Protein AF-A0A383RNM8-F1 (afdb_monomer_lite)

Sequence (599 aa):
MQAAPPMQLEPMELEHCTLDQIVDVLCEGRPINLPDGAGAFVLDNEDARAVLGFYASRKELWVQAKQVVGAEAQQLLEAIANPKAHVATGRSLTSGTVRPHWRIQELRAHRFAGLHRHCGAGGQAPEVFTLHLDRDVTCIWGFNGAGKSALQSAMMWCLTGKAHRSQHMPSLVHNPISVEVISSGSDDEKNFTLPAIVPLPSAEDLSLLADRPACDTWVELDLKDQDGNVATVRRELKRNDRGAVSEVSSGLEALALPQWAIEAGTLMPAIAANMRFDDKTSFAEAIAQLTGLRPLQDLGLRLPRMVRRLEKDETDSATDAKDGARIQFLNGKKSFLEAWRAESETLGPEPELLTPDKATAEQNCRKAIAAVRARLIQLQATGLVDIETILGSSASAETPERSQGLLNQLASAREHLSSAALAGLPSLRVLQQIKEINDADKEWLVAKLNELAQRAEAHVQRQQNKQQAARQQLYTMVAQWHQRQNPHQPIMDCPVCGTDLAEVPADALLDSDIAAALQIGLGAHSDATKSLAEWQQAAASELRESLPESLKFFIDYKNRSSILDLCKSAYVIEALKDNCFATDLRPLQSCAHKLWDAL

Foldseek 3Di:
DDDDDPPLDDAAELLPDDPLRVLLCQLVQHWHDYPPRPGTDGDPDNLVSLLSLLVSVPLVVLALVDDDDPVNLVVSVVCSVPPDRRDRPDDDDPPPDPQWDKDWFKKKKWQWALQDALADPLLHGDDIDMDGDPDPDDDDDDDPSNSPQSVLQLLLCLLQCWGDDDLDATDRQQFWDKDWDDDDPDPDTQIDTDGNGGHDHDPVSCVSVVNDGDAFIKMKTWIATPVGDIFIKMKTWDADPVRDIDIDIDRSVVSVDPSLVSCLVRRVVVVVVNDDPDPPQDPVNVVCVSSVVVSVVSNVSNVVSSVVCVVPVVVVVVVCVVVVVLVVVVVVVVVVQVVCVVVCVLLPDGQDQDGQVRADPVRDNVVSVVVSVVSVVVSVVVVQVVLCVQLNPQQHPPDVVSVVVLVVLVVVLVVLPDPVNLCPFPLNVVVVLVVVDDVVLVVVLVVLVVVLVVVLVVQVVLCPPVVSLVVLLVLLVQLVVCCVVDPPDQCQARSPPRHGQVPDDADPSNNGRSSVSNVVSNVDDPLSNDDSVRSVVVSVVVCQVPRDPSCNVCPPPPDPDDNLRSVCCSPQPRSCVDPSCVHSVVSVSVVSNVVSVVD

Structure (mmCIF, N/CA/C/O backbone):
data_AF-A0A383RNM8-F1
#
_entry.id   AF-A0A383RNM8-F1
#
loop_
_atom_site.group_PDB
_atom_site.id
_atom_site.type_symbol
_atom_site.label_atom_id
_atom_site.label_alt_id
_atom_site.label_comp_id
_atom_site.label_asym_id
_atom_site.label_entity_id
_atom_site.label_seq_id
_atom_site.pdbx_PDB_ins_code
_atom_site.Cartn_x
_atom_site.Cartn_y
_atom_site.Cartn_z
_atom_site.occupancy
_atom_site.B_iso_or_equiv
_atom_site.auth_seq_id
_atom_site.auth_comp_id
_atom_site.auth_asym_id
_atom_site.auth_atom_id
_atom_site.pdbx_PDB_model_num
ATOM 1 N N . MET A 1 1 ? 41.499 -33.718 -12.039 1.00 38.66 1 MET A N 1
ATOM 2 C CA . MET A 1 1 ? 40.852 -33.423 -13.334 1.00 38.66 1 MET A CA 1
ATOM 3 C C . MET A 1 1 ? 41.257 -32.013 -13.715 1.00 38.66 1 MET A C 1
ATOM 5 O O . MET A 1 1 ? 40.869 -31.087 -13.019 1.00 38.66 1 MET A O 1
ATOM 9 N N . GLN A 1 2 ? 42.153 -31.867 -14.694 1.00 30.75 2 GLN A N 1
ATOM 10 C CA . GLN A 1 2 ? 42.557 -30.557 -15.209 1.00 30.75 2 GLN A CA 1
ATOM 11 C C . GLN A 1 2 ? 41.353 -29.925 -15.911 1.00 30.75 2 GLN A C 1
ATOM 13 O O . GLN A 1 2 ? 40.715 -30.581 -16.733 1.00 30.75 2 GLN A O 1
ATOM 18 N N . ALA A 1 3 ? 41.016 -28.692 -15.531 1.00 32.31 3 ALA A N 1
ATOM 19 C CA . ALA A 1 3 ? 40.001 -27.905 -16.213 1.00 32.31 3 ALA A CA 1
ATOM 20 C C . ALA A 1 3 ? 40.411 -27.746 -17.682 1.00 32.31 3 ALA A C 1
ATOM 22 O O . ALA A 1 3 ? 41.567 -27.433 -17.972 1.00 32.31 3 ALA A O 1
ATOM 23 N N . ALA A 1 4 ? 39.476 -28.014 -18.592 1.00 29.67 4 ALA A N 1
ATOM 24 C CA . ALA A 1 4 ? 39.674 -27.770 -20.011 1.00 29.67 4 ALA A CA 1
ATOM 25 C C . ALA A 1 4 ? 40.065 -26.293 -20.227 1.00 29.67 4 ALA A C 1
ATOM 27 O O . ALA A 1 4 ? 39.508 -25.424 -19.547 1.00 29.67 4 ALA A O 1
ATOM 28 N N . PRO A 1 5 ? 41.016 -25.989 -21.129 1.00 32.69 5 PRO A N 1
ATOM 29 C CA . PRO A 1 5 ? 41.330 -24.608 -21.465 1.00 32.69 5 PRO A CA 1
ATOM 30 C C . PRO A 1 5 ? 40.071 -23.926 -22.029 1.00 32.69 5 PRO A C 1
ATOM 32 O O . PRO A 1 5 ? 39.277 -24.593 -22.701 1.00 32.69 5 PRO A O 1
ATOM 35 N N . PRO A 1 6 ? 39.857 -22.624 -21.762 1.00 36.81 6 PRO A N 1
ATOM 36 C CA . PRO A 1 6 ? 38.735 -21.898 -22.341 1.00 36.81 6 PRO A CA 1
ATOM 37 C C . PRO A 1 6 ? 38.828 -22.003 -23.865 1.00 36.81 6 PRO A C 1
ATOM 39 O O . PRO A 1 6 ? 39.885 -21.733 -24.439 1.00 36.81 6 PRO A O 1
ATOM 42 N N . MET A 1 7 ? 37.744 -22.447 -24.511 1.00 38.34 7 MET A N 1
ATOM 43 C CA . MET A 1 7 ? 37.622 -22.428 -25.969 1.00 38.34 7 MET A CA 1
ATOM 44 C C . MET A 1 7 ? 37.960 -21.015 -26.448 1.00 38.34 7 MET A C 1
ATOM 46 O O . MET A 1 7 ? 37.211 -20.078 -26.183 1.00 38.34 7 MET A O 1
ATOM 50 N N . GLN A 1 8 ? 39.099 -20.860 -27.122 1.00 43.47 8 GLN A N 1
ATOM 51 C CA . GLN A 1 8 ? 39.434 -19.636 -27.837 1.00 43.47 8 GLN A CA 1
ATOM 52 C C . GLN A 1 8 ? 38.446 -19.528 -28.999 1.00 43.47 8 GLN A C 1
ATOM 54 O O . GLN A 1 8 ? 38.600 -20.186 -30.024 1.00 43.47 8 GLN A O 1
ATOM 59 N N . LEU A 1 9 ? 37.363 -18.785 -28.783 1.00 58.62 9 LEU A N 1
ATOM 60 C CA . LEU A 1 9 ? 36.402 -18.456 -29.826 1.00 58.62 9 LEU A CA 1
ATOM 61 C C . LEU A 1 9 ? 37.106 -17.504 -30.798 1.00 58.62 9 LEU A C 1
ATOM 63 O O . LEU A 1 9 ? 37.648 -16.486 -30.367 1.00 58.62 9 LEU A O 1
ATOM 67 N N . GLU A 1 10 ? 37.152 -17.870 -32.082 1.00 65.50 10 GLU A N 1
ATOM 68 C CA . GLU A 1 10 ? 37.843 -17.081 -33.104 1.00 65.50 10 GLU A CA 1
ATOM 69 C C . GLU A 1 10 ? 37.311 -15.637 -33.130 1.00 65.50 10 GLU A C 1
ATOM 71 O O . GLU A 1 10 ? 36.089 -15.438 -33.151 1.00 65.50 10 GLU A O 1
ATOM 76 N N . PRO A 1 11 ? 38.203 -14.630 -33.108 1.00 70.12 11 PRO A N 1
ATOM 77 C CA . PRO A 1 11 ? 37.800 -13.236 -33.166 1.00 70.12 11 PRO A CA 1
ATOM 78 C C . PRO A 1 11 ? 37.177 -12.909 -34.524 1.00 70.12 11 PRO A C 1
ATOM 80 O O . PRO A 1 11 ? 37.668 -13.335 -35.570 1.00 70.12 11 PRO A O 1
ATOM 83 N N . MET A 1 12 ? 36.094 -12.132 -34.508 1.00 75.62 12 MET A N 1
ATOM 84 C CA . MET A 1 12 ? 35.446 -11.669 -35.736 1.00 75.62 12 MET A CA 1
ATOM 85 C C . MET A 1 12 ? 36.007 -10.315 -36.166 1.00 75.62 12 MET A C 1
ATOM 87 O O . MET A 1 12 ? 36.153 -9.409 -35.351 1.00 75.62 12 MET A O 1
ATOM 91 N N . GLU A 1 13 ? 36.295 -10.164 -37.456 1.00 76.00 13 GLU A N 1
ATOM 92 C CA . GLU A 1 13 ? 36.758 -8.898 -38.032 1.00 76.00 13 GLU A CA 1
ATOM 93 C C . GLU A 1 13 ? 35.601 -7.901 -38.159 1.00 76.00 13 GLU A C 1
ATOM 95 O O . GLU A 1 13 ? 34.590 -8.201 -38.806 1.00 76.00 13 GLU A O 1
ATOM 100 N N . LEU A 1 14 ? 35.747 -6.702 -37.581 1.00 73.19 14 LEU A N 1
ATOM 101 C CA . LEU A 1 14 ? 34.696 -5.674 -37.559 1.00 73.19 14 LEU A CA 1
ATOM 102 C C . LEU A 1 14 ? 34.149 -5.352 -38.961 1.00 73.19 14 LEU A C 1
ATOM 104 O O . LEU A 1 14 ? 32.939 -5.230 -39.142 1.00 73.19 14 LEU A O 1
ATOM 108 N N . GLU A 1 15 ? 35.028 -5.268 -39.961 1.00 66.56 15 GLU A N 1
ATOM 109 C CA . GLU A 1 15 ? 34.703 -4.975 -41.369 1.00 66.56 15 GLU A CA 1
ATOM 110 C C . GLU A 1 15 ? 33.799 -6.027 -42.041 1.00 66.56 15 GLU A C 1
ATOM 112 O O . GLU A 1 15 ? 33.121 -5.761 -43.042 1.00 66.56 15 GLU A O 1
ATOM 117 N N . HIS A 1 16 ? 33.743 -7.229 -41.470 1.00 67.62 16 HIS A N 1
ATOM 118 C CA . HIS A 1 16 ? 32.938 -8.330 -41.977 1.00 67.62 16 HIS A CA 1
ATOM 119 C C . HIS A 1 16 ? 31.598 -8.490 -41.252 1.00 67.62 16 HIS A C 1
ATOM 121 O O . HIS A 1 16 ? 30.762 -9.270 -41.716 1.00 67.62 16 HIS A O 1
ATOM 127 N N . CYS A 1 17 ? 31.364 -7.731 -40.179 1.00 67.56 17 CYS A N 1
ATOM 128 C CA . CYS A 1 17 ? 30.213 -7.895 -39.301 1.00 67.56 17 CYS A CA 1
ATOM 129 C C . CYS A 1 17 ? 29.098 -6.878 -39.575 1.00 67.56 17 CYS A C 1
ATOM 131 O O . CYS A 1 17 ? 29.323 -5.712 -39.888 1.00 67.56 17 CYS A O 1
ATOM 133 N N . THR A 1 18 ? 27.856 -7.317 -39.401 1.00 71.56 18 THR A N 1
ATOM 134 C CA . THR A 1 18 ? 26.695 -6.432 -39.232 1.00 71.56 18 THR A CA 1
ATOM 135 C C . THR A 1 18 ? 26.603 -5.936 -37.790 1.00 71.56 18 THR A C 1
ATOM 137 O O . THR A 1 18 ? 27.154 -6.555 -36.881 1.00 71.56 18 THR A O 1
ATOM 140 N N . LEU A 1 19 ? 25.841 -4.862 -37.561 1.00 76.56 19 LEU A N 1
ATOM 141 C CA . LEU A 1 19 ? 25.553 -4.365 -36.214 1.00 76.56 19 LEU A CA 1
ATOM 142 C C . LEU A 1 19 ? 24.989 -5.463 -35.289 1.00 76.56 19 LEU A C 1
ATOM 144 O O . LEU A 1 19 ? 25.404 -5.567 -34.140 1.00 76.56 19 LEU A O 1
ATOM 148 N N . ASP A 1 20 ? 24.091 -6.306 -35.796 1.00 80.06 20 ASP A N 1
ATOM 149 C CA . ASP A 1 20 ? 23.472 -7.376 -35.003 1.00 80.06 20 ASP A CA 1
ATOM 150 C C . ASP A 1 20 ? 24.473 -8.475 -34.654 1.00 80.06 20 ASP A C 1
ATOM 152 O O . ASP A 1 20 ? 24.524 -8.917 -33.512 1.00 80.06 20 ASP A O 1
ATOM 156 N N . GLN A 1 21 ? 25.348 -8.834 -35.596 1.00 79.50 21 GLN A N 1
ATOM 157 C CA . GLN A 1 21 ? 26.445 -9.766 -35.330 1.00 79.50 21 GLN A CA 1
ATOM 158 C C . GLN A 1 21 ? 27.433 -9.198 -34.306 1.00 79.50 21 GLN A C 1
ATOM 160 O O . GLN A 1 21 ? 27.869 -9.932 -33.430 1.00 79.50 21 GLN A O 1
ATOM 165 N N . ILE A 1 22 ? 27.753 -7.901 -34.367 1.00 84.12 22 ILE A N 1
ATOM 166 C CA . ILE A 1 22 ? 28.614 -7.241 -33.372 1.00 84.12 22 ILE A CA 1
ATOM 167 C C . ILE A 1 22 ? 27.993 -7.357 -31.978 1.00 84.12 22 ILE A C 1
ATOM 169 O O . ILE A 1 22 ? 28.671 -7.735 -31.029 1.00 84.12 22 ILE A O 1
ATOM 173 N N . VAL A 1 23 ? 26.698 -7.063 -31.849 1.00 88.25 23 VAL A N 1
ATOM 174 C CA . VAL A 1 23 ? 25.984 -7.149 -30.568 1.00 88.25 23 VAL A CA 1
ATOM 175 C C . VAL A 1 23 ? 25.944 -8.584 -30.055 1.00 88.25 23 VAL A C 1
ATOM 177 O O . VAL A 1 23 ? 26.256 -8.806 -28.890 1.00 88.25 23 VAL A O 1
ATOM 180 N N . ASP A 1 24 ? 25.614 -9.552 -30.911 1.00 87.06 24 ASP A N 1
ATOM 181 C CA . ASP A 1 24 ? 25.558 -10.968 -30.540 1.00 87.06 24 ASP A CA 1
ATOM 182 C C . ASP A 1 24 ? 26.923 -11.473 -30.048 1.00 87.06 24 ASP A C 1
ATOM 184 O O . ASP A 1 24 ? 27.016 -12.061 -28.972 1.00 87.06 24 ASP A O 1
ATOM 188 N N . VAL A 1 25 ? 27.997 -11.162 -30.779 1.00 87.19 25 VAL A N 1
ATOM 189 C CA . VAL A 1 25 ? 29.381 -11.528 -30.437 1.00 87.19 25 VAL A CA 1
ATOM 190 C C . VAL A 1 25 ? 29.796 -10.918 -29.094 1.00 87.19 25 VAL A C 1
ATOM 192 O O . VAL A 1 25 ? 30.337 -11.624 -28.242 1.00 87.19 25 VAL A O 1
ATOM 195 N N . LEU A 1 26 ? 29.483 -9.641 -28.852 1.00 89.38 26 LEU A N 1
ATOM 196 C CA . LEU A 1 26 ? 29.795 -8.975 -27.583 1.00 89.38 26 LEU A CA 1
ATOM 197 C C . LEU A 1 26 ? 28.958 -9.504 -26.409 1.00 89.38 26 LEU A C 1
ATOM 199 O O . LEU A 1 26 ? 29.494 -9.671 -25.313 1.00 89.38 26 LEU A O 1
ATOM 203 N N . CYS A 1 27 ? 27.676 -9.815 -26.622 1.00 89.12 27 CYS A N 1
ATOM 204 C CA . CYS A 1 27 ? 26.813 -10.449 -25.621 1.00 89.12 27 CYS A CA 1
ATOM 205 C C . CYS A 1 27 ? 27.280 -11.868 -25.260 1.00 89.12 27 CYS A C 1
ATOM 207 O O . CYS A 1 27 ? 27.140 -12.285 -24.112 1.00 89.12 27 CYS A O 1
ATOM 209 N N . GLU A 1 28 ? 27.857 -12.602 -26.214 1.00 86.12 28 GLU A N 1
ATOM 210 C CA . GLU A 1 28 ? 28.452 -13.928 -26.000 1.00 86.12 28 GLU A CA 1
ATOM 211 C C . GLU A 1 28 ? 29.858 -13.873 -25.372 1.00 86.12 28 GLU A C 1
ATOM 213 O O . GLU A 1 28 ? 30.419 -14.912 -25.028 1.00 86.12 28 GLU A O 1
ATOM 218 N N . GLY A 1 29 ? 30.437 -12.677 -25.207 1.00 85.12 29 GLY A N 1
ATOM 219 C CA . GLY A 1 29 ? 31.789 -12.496 -24.669 1.00 85.12 29 GLY A CA 1
ATOM 220 C C . GLY A 1 29 ? 32.900 -12.869 -25.650 1.00 85.12 29 GLY A C 1
ATOM 221 O O . GLY A 1 29 ? 34.022 -13.149 -25.232 1.00 85.12 29 GLY A O 1
ATOM 222 N N . ARG A 1 30 ? 32.605 -12.889 -26.953 1.00 86.25 30 ARG A N 1
ATOM 223 C CA . ARG A 1 30 ? 33.599 -13.126 -28.002 1.00 86.25 30 ARG A CA 1
ATOM 224 C C . ARG A 1 30 ? 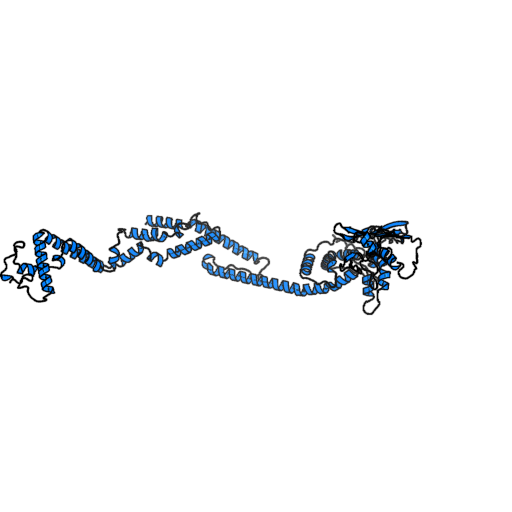34.322 -11.822 -28.379 1.00 86.25 30 ARG A C 1
ATOM 226 O O . ARG A 1 30 ? 33.693 -10.762 -28.397 1.00 86.25 30 ARG A O 1
ATOM 233 N N . PRO A 1 31 ? 35.624 -11.883 -28.702 1.00 86.88 31 PRO A N 1
ATOM 234 C CA . PRO A 1 31 ? 36.382 -10.715 -29.139 1.00 86.88 31 PRO A CA 1
ATOM 235 C C . PRO A 1 31 ? 36.044 -10.291 -30.578 1.00 86.88 31 PRO A C 1
ATOM 237 O O . PRO A 1 31 ? 35.837 -11.130 -31.457 1.00 86.88 31 PRO A O 1
ATOM 240 N N . ILE A 1 32 ? 36.052 -8.980 -30.828 1.00 86.69 32 ILE A N 1
ATOM 241 C CA . ILE A 1 32 ? 35.969 -8.372 -32.165 1.00 86.69 32 ILE A CA 1
ATOM 242 C C . ILE A 1 32 ? 37.306 -7.708 -32.482 1.00 86.69 32 ILE A C 1
ATOM 244 O O . ILE A 1 32 ? 37.735 -6.817 -31.748 1.00 86.69 32 ILE A O 1
ATOM 248 N N . ASN A 1 33 ? 37.948 -8.110 -33.576 1.00 83.56 33 ASN A N 1
ATOM 249 C CA . ASN A 1 33 ? 39.166 -7.470 -34.058 1.00 83.56 33 ASN A CA 1
ATOM 250 C C . ASN A 1 33 ? 38.832 -6.099 -34.651 1.00 83.56 33 ASN A C 1
ATOM 252 O O . ASN A 1 33 ? 37.944 -5.958 -35.500 1.00 83.56 33 ASN A O 1
ATOM 256 N N . LEU A 1 34 ? 39.535 -5.080 -34.164 1.00 79.38 34 LEU A N 1
ATOM 257 C CA . LEU A 1 34 ? 39.443 -3.721 -34.670 1.00 79.38 34 LEU A CA 1
ATOM 258 C C . LEU A 1 34 ? 40.414 -3.531 -35.852 1.00 79.38 34 LEU A C 1
ATOM 260 O O . LEU A 1 34 ? 41.474 -4.165 -35.873 1.00 79.38 34 LEU A O 1
ATOM 264 N N . PRO A 1 35 ? 40.095 -2.639 -36.811 1.00 68.25 35 PRO A N 1
ATOM 265 C CA . PRO A 1 35 ? 40.960 -2.364 -37.958 1.00 68.25 35 PRO A CA 1
ATOM 266 C C . PRO A 1 35 ? 42.372 -1.902 -37.566 1.00 68.25 35 PRO A C 1
ATOM 268 O O . PRO A 1 35 ? 42.603 -1.412 -36.458 1.00 68.25 35 PRO A O 1
ATOM 271 N N . ASP A 1 36 ? 43.308 -2.020 -38.510 1.00 65.81 36 ASP A N 1
ATOM 272 C CA . ASP A 1 36 ? 44.663 -1.447 -38.445 1.00 65.81 36 ASP A CA 1
ATOM 273 C C . ASP A 1 36 ? 45.493 -1.843 -37.210 1.00 65.81 36 ASP A C 1
ATOM 275 O O . ASP A 1 36 ? 46.352 -1.095 -36.743 1.00 65.81 36 ASP A O 1
ATOM 279 N N . GLY A 1 37 ? 45.259 -3.039 -36.663 1.00 62.22 37 GLY A N 1
ATOM 280 C CA . GLY A 1 37 ? 46.023 -3.540 -35.520 1.00 62.22 37 GLY A CA 1
ATOM 281 C C . GLY A 1 37 ? 45.704 -2.831 -34.200 1.00 62.22 37 GLY A C 1
ATOM 282 O O . GLY A 1 37 ? 46.485 -2.934 -33.255 1.00 62.22 37 GLY A O 1
ATOM 283 N N . ALA A 1 38 ? 44.548 -2.163 -34.098 1.00 71.94 38 ALA A N 1
ATOM 284 C CA . ALA A 1 38 ? 44.062 -1.517 -32.873 1.00 71.94 38 ALA A CA 1
ATOM 285 C C . ALA A 1 38 ? 43.683 -2.503 -31.741 1.00 71.94 38 ALA A C 1
ATOM 287 O O . ALA A 1 38 ? 43.218 -2.087 -30.679 1.00 71.94 38 ALA A O 1
ATOM 288 N N . GLY A 1 39 ? 43.913 -3.802 -31.948 1.00 82.12 39 GLY A N 1
ATOM 289 C CA . GLY A 1 39 ? 43.656 -4.871 -30.988 1.00 82.12 39 GLY A CA 1
ATOM 290 C C . GLY A 1 39 ? 42.248 -5.450 -31.100 1.00 82.12 39 GLY A C 1
ATOM 291 O O . GLY A 1 39 ? 41.522 -5.193 -32.059 1.00 82.12 39 GLY A O 1
ATOM 292 N N . ALA A 1 40 ? 41.874 -6.257 -30.110 1.00 84.50 40 ALA A N 1
ATOM 293 C CA . ALA A 1 40 ? 40.545 -6.844 -30.005 1.00 84.50 40 ALA A CA 1
ATOM 294 C C . ALA A 1 40 ? 39.732 -6.143 -28.910 1.00 84.50 40 ALA A C 1
ATOM 296 O O . ALA A 1 40 ? 40.246 -5.873 -27.824 1.00 84.50 40 ALA A O 1
ATOM 297 N N . PHE A 1 41 ? 38.457 -5.874 -29.185 1.00 87.50 41 PHE A N 1
ATOM 298 C CA . PHE A 1 41 ? 37.495 -5.378 -28.207 1.00 87.50 41 PHE A CA 1
ATOM 299 C C . PHE A 1 41 ? 36.620 -6.529 -27.700 1.00 87.50 41 PHE A C 1
ATOM 301 O O . PHE A 1 41 ? 36.085 -7.301 -28.495 1.00 87.50 41 PHE A O 1
ATOM 308 N N . VAL A 1 42 ? 36.460 -6.637 -26.382 1.00 89.12 42 VAL A N 1
ATOM 309 C CA . VAL A 1 42 ? 35.669 -7.685 -25.725 1.00 89.12 42 VAL A CA 1
ATOM 310 C C . VAL A 1 42 ? 34.982 -7.129 -24.475 1.00 89.12 42 VAL A C 1
ATOM 312 O O . VAL A 1 42 ? 35.508 -6.242 -23.802 1.00 89.12 42 VAL A O 1
ATOM 315 N N . LEU A 1 43 ? 33.783 -7.633 -24.168 1.00 89.12 43 LEU A N 1
ATOM 316 C CA . LEU A 1 43 ? 33.086 -7.359 -22.910 1.00 89.12 43 LEU A CA 1
ATOM 317 C C . LEU A 1 43 ? 33.357 -8.487 -21.911 1.00 89.12 43 LEU A C 1
ATOM 319 O O . LEU A 1 43 ? 32.616 -9.470 -21.841 1.00 89.12 43 LEU A O 1
ATOM 323 N N . ASP A 1 44 ? 34.423 -8.333 -21.128 1.00 84.31 44 ASP A N 1
ATOM 324 C CA . ASP A 1 44 ? 34.877 -9.364 -20.185 1.00 84.31 44 ASP A CA 1
ATOM 325 C C . ASP A 1 44 ? 33.942 -9.537 -18.978 1.00 84.31 44 ASP A C 1
ATOM 327 O O . ASP A 1 44 ? 33.784 -10.647 -18.464 1.00 84.31 44 ASP A O 1
ATOM 331 N N . ASN A 1 45 ? 33.282 -8.458 -18.547 1.00 88.62 45 ASN A N 1
ATOM 332 C CA . ASN A 1 45 ? 32.381 -8.466 -17.397 1.00 88.62 45 ASN A CA 1
ATOM 333 C C . ASN A 1 45 ? 31.010 -9.065 -17.764 1.00 88.62 45 ASN A C 1
ATOM 335 O O . ASN A 1 45 ? 30.342 -8.586 -18.681 1.00 88.62 45 ASN A O 1
ATOM 339 N N . GLU A 1 46 ? 30.572 -10.079 -17.015 1.00 87.56 46 GLU A N 1
ATOM 340 C CA . GLU A 1 46 ? 29.264 -10.720 -17.182 1.00 87.56 46 GLU A CA 1
ATOM 341 C C . GLU A 1 46 ? 28.101 -9.735 -17.003 1.00 87.56 46 GLU A C 1
ATOM 343 O O . GLU A 1 46 ? 27.179 -9.738 -17.818 1.00 87.56 46 GLU A O 1
ATOM 348 N N . ASP A 1 47 ? 28.200 -8.809 -16.045 1.00 88.31 47 ASP A N 1
ATOM 349 C CA . ASP A 1 47 ? 27.199 -7.756 -15.847 1.00 88.31 47 ASP A CA 1
ATOM 350 C C . ASP A 1 47 ? 27.142 -6.818 -17.057 1.00 88.31 47 ASP A C 1
ATOM 352 O O . ASP A 1 47 ? 26.065 -6.433 -17.505 1.00 88.31 47 ASP A O 1
ATOM 356 N N . ALA A 1 48 ? 28.294 -6.482 -17.649 1.00 89.31 48 ALA A N 1
ATOM 357 C CA . ALA A 1 48 ? 28.334 -5.655 -18.856 1.00 89.31 48 ALA A CA 1
ATOM 358 C C . ALA A 1 48 ? 27.681 -6.367 -20.053 1.00 89.31 48 ALA A C 1
ATOM 360 O O . ALA A 1 48 ? 26.994 -5.720 -20.846 1.00 89.31 48 ALA A O 1
ATOM 361 N N . ARG A 1 49 ? 27.837 -7.694 -20.160 1.00 90.81 49 ARG A N 1
ATOM 362 C CA . ARG A 1 49 ? 27.143 -8.509 -21.170 1.00 90.81 49 ARG A CA 1
ATOM 363 C C . ARG A 1 49 ? 25.638 -8.574 -20.910 1.00 90.81 49 ARG A C 1
ATOM 365 O O . ARG A 1 49 ? 24.865 -8.423 -21.851 1.00 90.81 49 ARG A O 1
ATOM 372 N N . ALA A 1 50 ? 25.210 -8.712 -19.654 1.00 90.12 50 ALA A N 1
ATOM 373 C CA . ALA A 1 50 ? 23.795 -8.677 -19.278 1.00 90.12 50 ALA A CA 1
ATOM 374 C C . ALA A 1 50 ? 23.151 -7.314 -19.593 1.00 90.12 50 ALA A C 1
ATOM 376 O O . ALA A 1 50 ? 22.052 -7.256 -20.150 1.00 90.12 50 ALA A O 1
ATOM 377 N N . VAL A 1 51 ? 23.862 -6.214 -19.318 1.00 91.94 51 VAL A N 1
ATOM 378 C CA . VAL A 1 51 ? 23.449 -4.849 -19.681 1.00 91.94 51 VAL A CA 1
ATOM 379 C C . VAL A 1 51 ? 23.344 -4.695 -21.200 1.00 91.94 51 VAL A C 1
ATOM 381 O O . VAL A 1 51 ? 22.337 -4.181 -21.693 1.00 91.94 51 VAL A O 1
ATOM 384 N N . LEU A 1 52 ? 24.341 -5.157 -21.966 1.00 91.94 52 LEU A N 1
ATOM 385 C CA . LEU A 1 52 ? 24.275 -5.091 -23.427 1.00 91.94 52 LEU A CA 1
ATOM 386 C C . LEU A 1 52 ? 23.112 -5.935 -23.969 1.00 91.94 52 LEU A C 1
ATOM 388 O O . LEU A 1 52 ? 22.365 -5.440 -24.808 1.00 91.94 52 LEU A O 1
ATOM 392 N N . GLY A 1 53 ? 22.891 -7.145 -23.450 1.00 90.06 53 GLY A N 1
ATOM 393 C CA . GLY A 1 53 ? 21.762 -8.006 -23.823 1.00 90.06 53 GLY A CA 1
ATOM 394 C C . GLY A 1 53 ? 20.398 -7.382 -23.501 1.00 90.06 53 GLY A C 1
ATOM 395 O O . GLY A 1 53 ? 19.470 -7.428 -24.317 1.00 90.06 53 GLY A O 1
ATOM 396 N N . PHE A 1 54 ? 20.279 -6.703 -22.354 1.00 91.69 54 PHE A N 1
ATOM 397 C CA . PHE A 1 54 ? 19.091 -5.920 -22.002 1.00 91.69 54 PHE A CA 1
ATOM 398 C C . PHE A 1 54 ? 18.777 -4.865 -23.070 1.00 91.69 54 PHE A C 1
ATOM 400 O O . PHE A 1 54 ? 17.623 -4.750 -23.496 1.00 91.69 54 PHE A O 1
ATOM 407 N N . TYR A 1 55 ? 19.795 -4.129 -23.524 1.00 91.88 55 TYR A N 1
ATOM 408 C CA . TYR A 1 55 ? 19.647 -3.111 -24.561 1.00 91.88 55 TYR A CA 1
ATOM 409 C C . TYR A 1 55 ? 19.493 -3.709 -25.965 1.00 91.88 55 TYR A C 1
ATOM 411 O O . TYR A 1 55 ? 18.762 -3.140 -26.772 1.00 91.88 55 TYR A O 1
ATOM 419 N N . ALA A 1 56 ? 20.099 -4.858 -26.265 1.00 88.25 56 ALA A N 1
ATOM 420 C CA . ALA A 1 56 ? 19.997 -5.539 -27.558 1.00 88.25 56 ALA A CA 1
ATOM 421 C C . ALA A 1 56 ? 18.544 -5.878 -27.921 1.00 88.25 56 ALA A C 1
ATOM 423 O O . ALA A 1 56 ? 18.119 -5.677 -29.058 1.00 88.25 56 ALA A O 1
ATOM 424 N N . SER A 1 57 ? 17.759 -6.304 -26.928 1.00 84.62 57 SER A N 1
ATOM 425 C CA . SER A 1 57 ? 16.320 -6.567 -27.075 1.00 84.62 57 SER A CA 1
ATOM 426 C C . SER A 1 57 ? 15.440 -5.306 -27.150 1.00 84.62 57 SER A C 1
ATOM 428 O O . SER A 1 57 ? 14.241 -5.420 -27.395 1.00 84.62 57 SER A O 1
ATOM 430 N N . ARG A 1 58 ? 16.015 -4.110 -26.944 1.00 87.88 58 ARG A N 1
ATOM 431 C CA . ARG A 1 58 ? 15.311 -2.820 -26.806 1.00 87.88 58 ARG A CA 1
ATOM 432 C C . ARG A 1 58 ? 16.010 -1.688 -27.566 1.00 87.88 58 ARG A C 1
ATOM 434 O O . ARG A 1 58 ? 16.407 -0.664 -26.995 1.00 87.88 58 ARG A O 1
ATOM 441 N N . LYS A 1 59 ? 16.200 -1.865 -28.876 1.00 83.94 59 LYS A N 1
ATOM 442 C CA . LYS A 1 59 ? 16.903 -0.893 -29.741 1.00 83.94 59 LYS A CA 1
ATOM 443 C C . LYS A 1 59 ? 16.259 0.497 -29.752 1.00 83.94 59 LYS A C 1
ATOM 445 O O . LYS A 1 59 ? 16.940 1.499 -29.945 1.00 83.94 59 LYS A O 1
ATOM 450 N N . GLU A 1 60 ? 14.966 0.599 -29.459 1.00 83.88 60 GLU A N 1
ATOM 451 C CA . GLU A 1 60 ? 14.247 1.865 -29.290 1.00 83.88 60 GLU A CA 1
ATOM 452 C C . GLU A 1 60 ? 14.738 2.713 -28.102 1.00 83.88 60 GLU A C 1
ATOM 454 O O . GLU A 1 60 ? 14.356 3.882 -27.971 1.00 83.88 60 GLU A O 1
ATOM 459 N N . LEU A 1 61 ? 15.545 2.144 -27.200 1.00 87.56 61 LEU A N 1
ATOM 460 C CA . LEU A 1 61 ? 16.194 2.860 -26.099 1.00 87.56 61 LEU A CA 1
ATOM 461 C C . LEU A 1 61 ? 17.560 3.441 -26.482 1.00 87.56 61 LEU A C 1
ATOM 463 O O . LEU A 1 61 ? 18.078 4.276 -25.747 1.00 87.56 61 LEU A O 1
ATOM 467 N N . TRP A 1 62 ? 18.134 3.066 -27.629 1.00 88.81 62 TRP A N 1
ATOM 468 C CA . TRP A 1 62 ? 19.499 3.458 -28.003 1.00 88.81 62 TRP A CA 1
ATOM 469 C C . TRP A 1 62 ? 19.606 4.928 -28.413 1.00 88.81 62 TRP A C 1
ATOM 471 O O . TRP A 1 62 ? 20.687 5.504 -28.396 1.00 88.81 62 TRP A O 1
ATOM 481 N N . VAL A 1 63 ? 18.474 5.559 -28.734 1.00 84.56 63 VAL A N 1
ATOM 482 C CA . VAL A 1 63 ? 18.405 6.958 -29.162 1.00 84.56 63 VAL A CA 1
ATOM 483 C C . VAL A 1 63 ? 18.993 7.882 -28.093 1.00 84.56 63 VAL A C 1
ATOM 485 O O . VAL A 1 63 ? 18.467 7.984 -26.978 1.00 84.56 63 VAL A O 1
ATOM 488 N N . GLN A 1 64 ? 20.037 8.630 -28.462 1.00 81.75 64 GLN A N 1
ATOM 489 C CA . GLN A 1 64 ? 20.734 9.550 -27.561 1.00 81.75 64 GLN A CA 1
ATOM 490 C C . GLN A 1 64 ? 19.795 10.624 -26.983 1.00 81.75 64 GLN A C 1
ATOM 492 O O . GLN A 1 64 ? 19.893 10.967 -25.811 1.00 81.75 64 GLN A O 1
ATOM 497 N N . ALA A 1 65 ? 18.856 11.173 -27.753 1.00 79.06 65 ALA A N 1
ATOM 498 C CA . ALA A 1 65 ? 17.980 12.248 -27.267 1.00 79.06 65 ALA A CA 1
ATOM 499 C C . ALA A 1 65 ? 16.913 11.785 -26.252 1.00 79.06 65 ALA A C 1
ATOM 501 O O . ALA A 1 65 ? 16.335 12.608 -25.542 1.00 79.06 65 ALA A O 1
ATOM 502 N N . LYS A 1 66 ? 16.633 10.479 -26.165 1.00 83.19 66 LYS A N 1
ATOM 503 C CA . LYS A 1 66 ? 15.560 9.943 -25.321 1.00 83.19 66 LYS A CA 1
ATOM 504 C C . LYS A 1 66 ? 15.968 9.989 -23.845 1.00 83.19 66 LYS A C 1
ATOM 506 O O . LYS A 1 66 ? 17.065 9.565 -23.492 1.00 83.19 66 LYS A O 1
ATOM 511 N N . GLN A 1 67 ? 15.085 10.481 -22.980 1.00 85.81 67 GLN A N 1
ATOM 512 C CA . GLN A 1 67 ? 15.347 10.578 -21.539 1.00 85.81 67 GLN A CA 1
ATOM 513 C C . GLN A 1 67 ? 15.464 9.192 -20.887 1.00 85.81 67 GLN A C 1
ATOM 515 O O . GLN A 1 67 ? 14.865 8.224 -21.365 1.00 85.81 67 GLN A O 1
ATOM 520 N N . VAL A 1 68 ? 16.248 9.109 -19.810 1.00 88.25 68 VAL A N 1
ATOM 521 C CA . VAL A 1 68 ? 16.355 7.916 -18.958 1.00 88.25 68 VAL A CA 1
ATOM 522 C C . VAL A 1 68 ? 15.331 8.040 -17.834 1.00 88.25 68 VAL A C 1
ATOM 524 O O . VAL A 1 68 ? 15.273 9.072 -17.169 1.00 88.25 68 VAL A O 1
ATOM 527 N N . VAL A 1 69 ? 14.519 7.005 -17.629 1.00 90.19 69 VAL A N 1
ATOM 528 C CA . VAL A 1 69 ? 13.420 6.999 -16.647 1.00 90.19 69 VAL A CA 1
ATOM 529 C C . VAL A 1 69 ? 13.633 5.927 -15.576 1.00 90.19 69 VAL A C 1
ATOM 531 O O . VAL A 1 69 ? 14.291 4.924 -15.833 1.00 90.19 69 VAL A O 1
ATOM 534 N N . GLY A 1 70 ? 13.040 6.097 -14.388 1.00 87.25 70 GLY A N 1
ATOM 535 C CA . GLY A 1 70 ? 13.207 5.154 -13.265 1.00 87.25 70 GLY A CA 1
ATOM 536 C C . GLY A 1 70 ? 12.770 3.723 -13.573 1.00 87.25 70 GLY A C 1
ATOM 537 O O . GLY A 1 70 ? 13.457 2.777 -13.209 1.00 87.25 70 GLY A O 1
ATOM 538 N N . ALA A 1 71 ? 11.697 3.555 -14.350 1.00 90.81 71 ALA A N 1
ATOM 539 C CA . ALA A 1 71 ? 11.260 2.231 -14.791 1.00 90.81 71 ALA A CA 1
ATOM 540 C C . ALA A 1 71 ? 12.326 1.504 -15.636 1.00 90.81 71 ALA A C 1
ATOM 542 O O . ALA A 1 71 ? 12.464 0.291 -15.528 1.00 90.81 71 ALA A O 1
ATOM 543 N N . GLU A 1 72 ? 13.101 2.231 -16.452 1.00 92.19 72 GLU A N 1
ATOM 544 C CA . GLU A 1 72 ? 14.217 1.657 -17.217 1.00 92.19 72 GLU A CA 1
ATOM 545 C C . GLU A 1 72 ? 15.337 1.206 -16.272 1.00 92.19 72 GLU A C 1
ATOM 547 O O . GLU A 1 72 ? 15.833 0.092 -16.413 1.00 92.19 72 GLU A O 1
ATOM 552 N N . ALA A 1 73 ? 15.692 2.034 -15.282 1.00 91.50 73 ALA A N 1
ATOM 553 C CA . ALA A 1 73 ? 16.720 1.715 -14.292 1.00 91.50 73 ALA A CA 1
ATOM 554 C C . ALA A 1 73 ? 16.357 0.464 -13.475 1.00 91.50 73 ALA A C 1
ATOM 556 O O . ALA A 1 73 ? 17.181 -0.434 -13.319 1.00 91.50 73 ALA A O 1
ATOM 557 N N . GLN A 1 74 ? 15.103 0.353 -13.030 1.00 90.06 74 GLN A N 1
ATOM 558 C CA . GLN A 1 74 ? 14.625 -0.811 -12.287 1.00 90.06 74 GLN A CA 1
ATOM 559 C C . GLN A 1 74 ? 14.632 -2.088 -13.138 1.00 90.06 74 GLN A C 1
ATOM 561 O O . GLN A 1 74 ? 15.097 -3.127 -12.676 1.00 90.06 74 GLN A O 1
ATOM 566 N N . GLN A 1 75 ? 14.169 -2.016 -14.391 1.00 91.88 75 GLN A N 1
ATOM 567 C CA . GLN A 1 75 ? 14.203 -3.161 -15.306 1.00 91.88 75 GLN A CA 1
ATOM 568 C C . GLN A 1 75 ? 15.635 -3.590 -15.647 1.00 91.88 75 GLN A C 1
ATOM 570 O O . GLN A 1 75 ? 15.890 -4.780 -15.826 1.00 91.88 75 GLN A O 1
ATOM 575 N N . LEU A 1 76 ? 16.566 -2.636 -15.741 1.00 92.88 76 LEU A N 1
ATOM 576 C CA . LEU A 1 76 ? 17.981 -2.919 -15.946 1.00 92.88 76 LEU A CA 1
ATOM 577 C C . LEU A 1 76 ? 18.580 -3.634 -14.729 1.00 92.88 76 LEU A C 1
ATOM 579 O O . LEU A 1 76 ? 19.225 -4.664 -14.892 1.00 92.88 76 LEU A O 1
ATOM 583 N N . LEU A 1 77 ? 18.320 -3.136 -13.515 1.00 91.19 77 LEU A N 1
ATOM 584 C CA . LEU A 1 77 ? 18.759 -3.777 -12.270 1.00 91.19 77 LEU A CA 1
ATOM 585 C C . LEU A 1 77 ? 18.179 -5.190 -12.119 1.00 91.19 77 LEU A C 1
ATOM 587 O O . LEU A 1 77 ? 18.892 -6.105 -11.719 1.00 91.19 77 LEU A O 1
ATOM 591 N N . GLU A 1 78 ? 16.913 -5.395 -12.487 1.00 91.31 78 GLU A N 1
ATOM 592 C CA . GLU A 1 78 ? 16.286 -6.720 -12.495 1.00 91.31 78 GLU A CA 1
ATOM 593 C C . GLU A 1 78 ? 16.938 -7.659 -13.518 1.00 91.31 78 GLU A C 1
ATOM 595 O O . GLU A 1 78 ? 17.153 -8.835 -13.224 1.00 91.31 78 GLU A O 1
ATOM 600 N N . ALA A 1 79 ? 17.292 -7.148 -14.700 1.00 88.31 79 ALA A N 1
ATOM 601 C CA . ALA A 1 79 ? 17.985 -7.921 -15.726 1.00 88.31 79 ALA A CA 1
ATOM 602 C C . ALA A 1 79 ? 19.420 -8.292 -15.324 1.00 88.31 79 ALA A C 1
ATOM 604 O O . ALA A 1 79 ? 19.878 -9.366 -15.697 1.00 88.31 79 ALA A O 1
ATOM 605 N N . ILE A 1 80 ? 20.109 -7.446 -14.552 1.00 90.31 80 ILE A N 1
ATOM 606 C CA . ILE A 1 80 ? 21.422 -7.769 -13.970 1.00 90.31 80 ILE A CA 1
ATOM 607 C C . ILE A 1 80 ? 21.266 -8.808 -12.851 1.00 90.31 80 ILE A C 1
ATOM 609 O O . ILE A 1 80 ? 22.029 -9.763 -12.789 1.00 90.31 80 ILE A O 1
ATOM 613 N N . ALA A 1 81 ? 20.256 -8.662 -11.985 1.00 89.31 81 ALA A N 1
ATOM 614 C CA . ALA A 1 81 ? 20.011 -9.600 -10.888 1.00 89.31 81 ALA A CA 1
ATOM 615 C C . ALA A 1 81 ? 19.571 -10.993 -11.376 1.00 89.31 81 ALA A C 1
ATOM 617 O O . ALA A 1 81 ? 19.887 -11.998 -10.743 1.00 89.31 81 ALA A O 1
ATOM 618 N N . ASN A 1 82 ? 18.839 -11.050 -12.493 1.00 87.81 82 ASN A N 1
ATOM 619 C CA . ASN A 1 82 ? 18.349 -12.276 -13.120 1.00 87.81 82 ASN A CA 1
ATOM 620 C C . ASN A 1 82 ? 18.732 -12.301 -14.612 1.00 87.81 82 ASN A C 1
ATOM 622 O O . ASN A 1 82 ? 17.863 -12.098 -15.474 1.00 87.81 82 ASN A O 1
ATOM 626 N N . PRO A 1 83 ? 20.015 -12.542 -14.938 1.00 82.62 83 PRO A N 1
ATOM 627 C CA . PRO A 1 83 ? 20.497 -12.490 -16.309 1.00 82.62 83 PRO A CA 1
ATOM 628 C C . PRO A 1 83 ? 19.814 -13.563 -17.157 1.00 82.62 83 PRO A C 1
ATOM 630 O O . PRO A 1 83 ? 19.812 -14.753 -16.835 1.00 82.62 83 PRO A O 1
ATOM 633 N N . LYS A 1 84 ? 19.208 -13.134 -18.267 1.00 78.88 84 LYS A N 1
ATOM 634 C CA . LYS A 1 84 ? 18.659 -14.035 -19.286 1.00 78.88 84 LYS A CA 1
ATOM 635 C C . LYS A 1 84 ? 19.722 -14.286 -20.346 1.00 78.88 84 LYS A C 1
ATOM 637 O O . LYS A 1 84 ? 20.400 -13.349 -20.761 1.00 78.88 84 LYS A O 1
ATOM 642 N N . ALA A 1 85 ? 19.828 -15.531 -20.810 1.00 75.00 85 ALA A N 1
ATOM 643 C CA . ALA A 1 85 ? 20.698 -15.860 -21.932 1.00 75.00 85 ALA A CA 1
ATOM 644 C C . ALA A 1 85 ? 20.316 -15.005 -23.150 1.00 75.00 85 ALA A C 1
ATOM 646 O O . ALA A 1 85 ? 19.143 -14.953 -23.533 1.00 75.00 85 ALA A O 1
ATOM 647 N N . HIS A 1 86 ? 21.304 -14.322 -23.730 1.00 78.94 86 HIS A N 1
ATOM 648 C CA . HIS A 1 86 ? 21.110 -13.572 -24.966 1.00 78.94 86 HIS A CA 1
ATOM 649 C C . HIS A 1 86 ? 20.737 -14.538 -26.091 1.00 78.94 86 HIS A C 1
ATOM 651 O O . HIS A 1 86 ? 21.348 -15.596 -26.240 1.00 78.94 86 HIS A O 1
ATOM 657 N N . VAL A 1 87 ? 19.721 -14.184 -26.873 1.00 77.50 87 VAL A N 1
ATOM 658 C CA . VAL A 1 87 ? 19.308 -14.965 -28.041 1.00 77.50 87 VAL A CA 1
ATOM 659 C C . VAL A 1 87 ? 19.884 -14.261 -29.257 1.00 77.50 87 VAL A C 1
ATOM 661 O O . VAL A 1 87 ? 19.435 -13.165 -29.592 1.00 77.50 87 VAL A O 1
ATOM 664 N N . ALA A 1 88 ? 20.880 -14.880 -29.892 1.00 72.25 88 ALA A N 1
ATOM 665 C CA . ALA A 1 88 ? 21.502 -14.341 -31.093 1.00 72.25 88 ALA A CA 1
ATOM 666 C C . ALA A 1 88 ? 20.448 -14.108 -32.189 1.00 72.25 88 ALA A C 1
ATOM 668 O O . ALA A 1 88 ? 19.602 -14.967 -32.457 1.00 72.25 88 ALA A O 1
ATOM 669 N N . THR A 1 89 ? 20.489 -12.930 -32.804 1.00 65.50 89 THR A N 1
ATOM 670 C CA . THR A 1 89 ? 19.528 -12.502 -33.836 1.00 65.50 89 THR A CA 1
ATOM 671 C C . THR A 1 89 ? 20.158 -12.446 -35.226 1.00 65.50 89 THR A C 1
ATOM 673 O O . THR A 1 89 ? 19.457 -12.558 -36.233 1.00 65.50 89 THR A O 1
ATOM 676 N N . GLY A 1 90 ? 21.483 -12.334 -35.300 1.00 57.75 90 GLY A N 1
ATOM 677 C CA . GLY A 1 90 ? 22.267 -12.380 -36.519 1.00 57.75 90 GLY A CA 1
ATOM 678 C C . GLY A 1 90 ? 22.425 -13.804 -37.048 1.00 57.75 90 GLY A C 1
ATOM 679 O O . GLY A 1 90 ? 22.812 -14.729 -36.335 1.00 57.75 90 GLY A O 1
ATOM 680 N N . ARG A 1 91 ? 22.195 -13.994 -38.354 1.00 53.38 91 ARG A N 1
ATOM 681 C CA . ARG A 1 91 ? 22.672 -15.197 -39.053 1.00 53.38 91 ARG A CA 1
ATOM 682 C C . ARG A 1 91 ? 24.202 -15.206 -39.012 1.00 53.38 91 ARG A C 1
ATOM 684 O O . ARG A 1 91 ? 24.834 -14.265 -39.492 1.00 53.38 91 ARG A O 1
ATOM 691 N N . SER A 1 92 ? 24.796 -16.261 -38.456 1.00 45.31 92 SER A N 1
ATOM 692 C CA . SER A 1 92 ? 26.241 -16.489 -38.533 1.00 45.31 92 SER A CA 1
ATOM 693 C C . SER A 1 92 ? 26.629 -16.687 -40.001 1.00 45.31 92 SER A C 1
ATOM 695 O O . SER A 1 92 ? 26.218 -17.661 -40.630 1.00 45.31 92 SER A O 1
ATOM 697 N N . LEU A 1 93 ? 27.361 -15.727 -40.569 1.00 48.16 93 LEU A N 1
ATOM 698 C CA . LEU A 1 93 ? 28.039 -15.913 -41.846 1.00 48.16 93 LEU A CA 1
ATOM 699 C C . LEU A 1 93 ? 29.409 -16.500 -41.519 1.00 48.16 93 LEU A C 1
ATOM 701 O O . LEU A 1 93 ? 30.223 -15.847 -40.870 1.00 48.16 93 LEU A O 1
ATOM 705 N N . THR A 1 94 ? 29.642 -17.744 -41.928 1.00 41.59 94 THR A N 1
ATOM 706 C CA . THR A 1 94 ? 30.959 -18.378 -41.845 1.00 41.59 94 THR A CA 1
ATOM 707 C C . THR A 1 94 ? 31.968 -17.527 -42.613 1.00 41.59 94 THR A C 1
ATOM 709 O O . THR A 1 94 ? 31.732 -17.207 -43.783 1.00 41.59 94 THR A O 1
ATOM 712 N N . SER A 1 95 ? 33.073 -17.145 -41.968 1.00 40.88 95 SER A N 1
ATOM 713 C CA . SER A 1 95 ? 34.160 -16.413 -42.618 1.00 40.88 95 SER A CA 1
ATOM 714 C C . SER A 1 95 ? 34.668 -17.233 -43.813 1.00 40.88 95 SER A C 1
ATOM 716 O O . SER A 1 95 ? 35.043 -18.395 -43.682 1.00 40.88 95 SER A O 1
ATOM 718 N N . GLY A 1 96 ? 34.579 -16.660 -45.016 1.00 45.59 96 GLY A N 1
ATOM 719 C CA . GLY A 1 96 ? 35.019 -17.312 -46.256 1.00 45.59 96 GLY A CA 1
ATOM 720 C C . GLY A 1 96 ? 34.072 -17.191 -47.451 1.00 45.59 96 GLY A C 1
ATOM 721 O O . GLY A 1 96 ? 34.472 -17.516 -48.565 1.00 45.59 96 GLY A O 1
ATOM 722 N N . THR A 1 97 ? 32.841 -16.699 -47.288 1.00 45.72 97 THR A N 1
ATOM 723 C CA . THR A 1 97 ? 31.955 -16.490 -48.444 1.00 45.72 97 THR A CA 1
ATOM 724 C C . THR A 1 97 ? 32.386 -15.255 -49.236 1.00 45.72 97 THR A C 1
ATOM 726 O O . THR A 1 97 ? 32.195 -14.125 -48.777 1.00 45.72 97 THR A O 1
ATOM 729 N N . VAL A 1 98 ? 32.935 -15.468 -50.437 1.00 54.56 98 VAL A N 1
ATOM 730 C CA . VAL A 1 98 ? 33.025 -14.438 -51.483 1.00 54.56 98 VAL A CA 1
ATOM 731 C C . VAL A 1 98 ? 31.628 -13.844 -51.640 1.00 54.56 98 VAL A C 1
ATOM 733 O O . VAL A 1 98 ? 30.678 -14.557 -51.959 1.00 54.56 98 VAL A O 1
ATOM 736 N N . ARG A 1 99 ? 31.472 -12.557 -51.319 1.00 63.09 99 ARG A N 1
ATOM 737 C CA . ARG A 1 99 ? 30.158 -11.910 -51.367 1.00 63.09 99 ARG A CA 1
ATOM 738 C C . ARG A 1 99 ? 29.699 -11.830 -52.831 1.00 63.09 99 ARG A C 1
ATOM 740 O O . ARG A 1 99 ? 30.491 -11.400 -53.678 1.00 63.09 99 ARG A O 1
ATOM 747 N N . PRO A 1 100 ? 28.453 -12.224 -53.142 1.00 69.00 100 PRO A N 1
ATOM 748 C CA . PRO A 1 100 ? 27.955 -12.186 -54.508 1.00 69.00 100 PRO A CA 1
ATOM 749 C C . PRO A 1 100 ? 27.899 -10.734 -54.992 1.00 69.00 100 PRO A C 1
ATOM 751 O O . PRO A 1 100 ? 27.418 -9.845 -54.286 1.00 69.00 100 PRO A O 1
ATOM 754 N N . HIS A 1 101 ? 28.417 -10.482 -56.194 1.00 80.12 101 HIS A N 1
ATOM 755 C CA . HIS A 1 101 ? 28.298 -9.174 -56.832 1.00 80.12 101 HIS A CA 1
ATOM 756 C C . HIS A 1 101 ? 27.082 -9.193 -57.740 1.00 80.12 101 HIS A C 1
ATOM 758 O O . HIS A 1 101 ? 27.083 -9.871 -58.765 1.00 80.12 101 HIS A O 1
ATOM 764 N N . TRP A 1 102 ? 26.063 -8.435 -57.359 1.00 87.69 102 TRP A N 1
ATOM 765 C CA . TRP A 1 102 ? 24.817 -8.340 -58.102 1.00 87.69 102 TRP A CA 1
ATOM 766 C C . TRP A 1 102 ? 24.834 -7.148 -59.050 1.00 87.69 102 TRP A C 1
ATOM 768 O O . TRP A 1 102 ? 25.157 -6.026 -58.656 1.00 87.69 102 TRP A O 1
ATOM 778 N N . ARG A 1 103 ? 24.428 -7.383 -60.295 1.00 89.31 103 ARG A N 1
ATOM 779 C CA . ARG A 1 103 ? 24.252 -6.359 -61.318 1.00 89.31 103 ARG A CA 1
ATOM 780 C C . ARG A 1 103 ? 22.780 -6.243 -61.689 1.00 89.31 103 ARG A C 1
ATOM 782 O O . ARG A 1 103 ? 22.158 -7.239 -62.036 1.00 89.31 103 ARG A O 1
ATOM 789 N N . ILE A 1 104 ? 22.240 -5.028 -61.671 1.00 92.19 104 ILE A N 1
ATOM 790 C CA . ILE A 1 104 ? 20.873 -4.760 -62.140 1.00 92.19 104 ILE A CA 1
ATOM 791 C C . ILE A 1 104 ? 20.837 -4.960 -63.661 1.00 92.19 104 ILE A C 1
ATOM 793 O O . ILE A 1 104 ? 21.587 -4.304 -64.384 1.00 92.19 104 ILE A O 1
ATOM 797 N N . GLN A 1 105 ? 19.985 -5.869 -64.131 1.00 93.12 105 GLN A N 1
ATOM 798 C CA . GLN A 1 105 ? 19.748 -6.139 -65.550 1.00 93.12 105 GLN A CA 1
ATOM 799 C C . GLN A 1 105 ? 18.518 -5.410 -66.071 1.00 93.12 105 GLN A C 1
ATOM 801 O O . GLN A 1 105 ? 18.526 -4.916 -67.194 1.00 93.12 105 GLN A O 1
ATOM 806 N N . GLU A 1 106 ? 17.469 -5.338 -65.261 1.00 95.25 106 GLU A N 1
ATOM 807 C CA . GLU A 1 106 ? 16.204 -4.747 -65.665 1.00 95.25 106 GLU A CA 1
ATOM 808 C C . GLU A 1 106 ? 15.590 -3.976 -64.503 1.00 95.25 106 GLU A C 1
ATOM 810 O O . GLU A 1 106 ? 15.612 -4.426 -63.356 1.00 95.25 106 GLU A O 1
ATOM 815 N N . LEU A 1 107 ? 15.054 -2.798 -64.810 1.00 96.25 107 LEU A N 1
ATOM 816 C CA . LEU A 1 107 ? 14.202 -2.031 -63.916 1.00 96.25 107 LEU A CA 1
ATOM 817 C C . LEU A 1 107 ? 12.817 -1.925 -64.537 1.00 96.25 107 LEU A C 1
ATOM 819 O O . LEU A 1 107 ? 12.674 -1.426 -65.653 1.00 96.25 107 LEU A O 1
ATOM 823 N N . ARG A 1 108 ? 11.805 -2.328 -63.774 1.00 97.81 108 ARG A N 1
ATOM 824 C CA . ARG A 1 108 ? 10.392 -2.147 -64.098 1.00 97.81 108 ARG A CA 1
ATOM 825 C C . ARG A 1 108 ? 9.744 -1.280 -63.032 1.00 97.81 108 ARG A C 1
ATOM 827 O O . ARG A 1 108 ? 9.935 -1.505 -61.841 1.00 97.81 108 ARG A O 1
ATOM 834 N N . ALA A 1 109 ? 9.000 -0.263 -63.438 1.00 97.06 109 ALA A N 1
ATOM 835 C CA . ALA A 1 109 ? 8.332 0.640 -62.512 1.00 97.06 109 ALA A CA 1
ATOM 836 C C . ALA A 1 109 ? 6.911 0.935 -62.974 1.00 97.06 109 ALA A C 1
ATOM 838 O O . ALA A 1 109 ? 6.655 1.128 -64.159 1.00 97.06 109 ALA A O 1
ATOM 839 N N . HIS A 1 110 ? 6.002 1.048 -62.015 1.00 96.12 110 HIS A N 1
ATOM 840 C CA . HIS A 1 110 ? 4.604 1.373 -62.249 1.00 96.12 110 HIS A CA 1
ATOM 841 C C . HIS A 1 110 ? 4.172 2.526 -61.363 1.00 96.12 110 HIS A C 1
ATOM 843 O O . HIS A 1 110 ? 4.423 2.518 -60.156 1.00 96.12 110 HIS A O 1
ATOM 849 N N . ARG A 1 111 ? 3.523 3.522 -61.975 1.00 93.62 111 ARG A N 1
ATOM 850 C CA . ARG A 1 111 ? 2.974 4.714 -61.309 1.00 93.62 111 ARG A CA 1
ATOM 851 C C . ARG A 1 111 ? 3.934 5.309 -60.267 1.00 93.62 111 ARG A C 1
ATOM 853 O O . ARG A 1 111 ? 3.550 5.575 -59.132 1.00 93.62 111 ARG A O 1
ATOM 860 N N . PHE A 1 112 ? 5.196 5.491 -60.658 1.00 94.69 112 PHE A N 1
ATOM 861 C CA . PHE A 1 112 ? 6.254 6.080 -59.828 1.00 94.69 112 PHE A CA 1
ATOM 862 C C . PHE A 1 112 ? 6.477 7.561 -60.175 1.00 94.69 112 PHE A C 1
ATOM 864 O O . PHE A 1 112 ? 6.591 7.917 -61.355 1.00 94.69 112 PHE A O 1
ATOM 871 N N . ALA A 1 113 ? 6.538 8.424 -59.158 1.00 91.38 113 ALA A N 1
ATOM 872 C CA . ALA A 1 113 ? 6.641 9.875 -59.299 1.00 91.38 113 ALA A CA 1
ATOM 873 C C . ALA A 1 113 ? 7.904 10.283 -60.067 1.00 91.38 113 ALA A C 1
ATOM 875 O O . ALA A 1 113 ? 9.013 9.848 -59.760 1.00 91.38 113 ALA A O 1
ATOM 876 N N . GLY A 1 114 ? 7.731 11.135 -61.078 1.00 89.69 114 GLY A N 1
ATOM 877 C CA . GLY A 1 114 ? 8.814 11.592 -61.952 1.00 89.69 114 GLY A CA 1
ATOM 878 C C . GLY A 1 114 ? 9.178 10.631 -63.090 1.00 89.69 114 GLY A C 1
ATOM 879 O O . GLY A 1 114 ? 9.930 11.039 -63.971 1.00 89.69 114 GLY A O 1
ATOM 880 N N . LEU A 1 115 ? 8.633 9.406 -63.102 1.00 92.19 115 LEU A N 1
ATOM 881 C CA . LEU A 1 115 ? 8.704 8.479 -64.243 1.00 92.19 115 LEU A CA 1
ATOM 882 C C . LEU A 1 115 ? 7.372 8.391 -65.001 1.00 92.19 115 LEU A C 1
ATOM 884 O O . LEU A 1 115 ? 7.369 8.274 -66.220 1.00 92.19 115 LEU A O 1
ATOM 888 N N . HIS A 1 116 ? 6.246 8.493 -64.290 1.00 93.50 116 HIS A N 1
ATOM 889 C CA . HIS A 1 116 ? 4.905 8.377 -64.865 1.00 93.50 116 HIS A CA 1
ATOM 890 C C . HIS A 1 116 ? 4.039 9.600 -64.549 1.00 93.50 116 HIS A C 1
ATOM 892 O O . HIS A 1 116 ? 4.262 10.306 -63.561 1.00 93.50 116 HIS A O 1
ATOM 898 N N . ARG A 1 117 ? 2.996 9.800 -65.362 1.00 90.56 117 ARG A N 1
ATOM 899 C CA . ARG A 1 117 ? 1.803 10.565 -64.963 1.00 90.56 117 ARG A CA 1
ATOM 900 C C . ARG A 1 117 ? 0.963 9.738 -63.987 1.00 90.56 117 ARG A C 1
ATOM 902 O O . ARG A 1 117 ? 1.155 8.526 -63.890 1.00 90.56 117 ARG A O 1
ATOM 909 N N . HIS A 1 118 ? 0.037 10.381 -63.272 1.00 89.75 118 HIS A N 1
ATOM 910 C CA . HIS A 1 118 ? -0.844 9.650 -62.364 1.00 89.75 118 HIS A CA 1
ATOM 911 C C . HIS A 1 118 ? -1.731 8.669 -63.129 1.00 89.75 118 HIS A C 1
ATOM 913 O O . HIS A 1 118 ? -1.730 7.497 -62.773 1.00 89.75 118 HIS A O 1
ATOM 919 N N . CYS A 1 119 ? -2.396 9.103 -64.204 1.00 89.44 119 CYS A N 1
ATOM 920 C CA . CYS A 1 119 ? -3.179 8.247 -65.097 1.00 89.44 119 CYS A CA 1
ATOM 921 C C . CYS A 1 119 ? -2.722 8.361 -66.560 1.00 89.44 119 CYS A C 1
ATOM 923 O O . CYS A 1 119 ? -2.118 9.352 -66.978 1.00 89.44 119 CYS A O 1
ATOM 925 N N . GLY A 1 120 ? -3.016 7.314 -67.333 1.00 85.69 120 GLY A N 1
ATOM 926 C CA . GLY A 1 120 ? -3.058 7.348 -68.792 1.00 85.69 120 GLY A CA 1
ATOM 927 C C . GLY A 1 120 ? -4.399 7.891 -69.306 1.00 85.69 120 GLY A C 1
ATOM 928 O O . GLY A 1 120 ? -5.214 8.411 -68.542 1.00 85.69 120 GLY A O 1
ATOM 929 N N . ALA A 1 121 ? -4.647 7.761 -70.611 1.00 82.12 121 ALA A N 1
ATOM 930 C CA . ALA A 1 121 ? -5.890 8.233 -71.222 1.00 82.12 121 ALA A CA 1
ATOM 931 C C . ALA A 1 121 ? -7.130 7.580 -70.575 1.00 82.12 121 ALA A C 1
ATOM 933 O O . ALA A 1 121 ? -7.162 6.371 -70.348 1.00 82.12 121 ALA A O 1
ATOM 934 N N . GLY A 1 122 ? -8.154 8.387 -70.272 1.00 80.38 122 GLY A N 1
ATOM 935 C CA . GLY A 1 122 ? -9.421 7.904 -69.710 1.00 80.38 122 GLY A CA 1
ATOM 936 C C . GLY A 1 122 ? -9.321 7.312 -68.298 1.00 80.38 122 GLY A C 1
ATOM 937 O O . GLY A 1 122 ? -10.124 6.451 -67.953 1.00 80.38 122 GLY A O 1
ATOM 938 N N . GLY A 1 123 ? -8.328 7.718 -67.497 1.00 82.25 123 GLY A N 1
ATOM 939 C CA . GLY A 1 123 ? -8.168 7.260 -66.109 1.00 82.25 123 GLY A CA 1
ATOM 940 C C . GLY A 1 123 ? -7.506 5.885 -65.972 1.00 82.25 123 GLY A C 1
ATOM 941 O O . GLY A 1 123 ? -7.358 5.380 -64.858 1.00 82.25 123 GLY A O 1
ATOM 942 N N . GLN A 1 124 ? -7.075 5.277 -67.084 1.00 89.12 124 GLN A N 1
ATOM 943 C CA . GLN A 1 124 ? -6.386 3.988 -67.074 1.00 89.12 124 GLN A CA 1
ATOM 944 C C . GLN A 1 124 ? -5.030 4.073 -66.364 1.00 89.12 124 GLN A C 1
ATOM 946 O O . GLN A 1 124 ? -4.431 5.144 -66.220 1.00 89.12 124 GLN A O 1
ATOM 951 N N . ALA A 1 125 ? -4.535 2.926 -65.902 1.00 89.44 125 ALA A N 1
ATOM 952 C CA . ALA A 1 125 ? -3.208 2.845 -65.313 1.00 89.44 125 ALA A CA 1
ATOM 953 C C . ALA A 1 125 ? -2.134 3.171 -66.377 1.00 89.44 125 ALA A C 1
ATOM 955 O O . ALA A 1 125 ? -2.316 2.805 -67.541 1.00 89.44 125 ALA A O 1
ATOM 956 N N . PRO A 1 126 ? -1.051 3.885 -66.020 1.00 91.94 126 PRO A N 1
ATOM 957 C CA . PRO A 1 126 ? 0.019 4.170 -66.969 1.00 91.94 126 PRO A CA 1
ATOM 958 C C . PRO A 1 126 ? 0.706 2.873 -67.420 1.00 91.94 126 PRO A C 1
ATOM 960 O O . PRO A 1 126 ? 0.719 1.885 -66.685 1.00 91.94 126 PRO A O 1
ATOM 963 N N . GLU A 1 127 ? 1.283 2.886 -68.623 1.00 93.50 127 GLU A N 1
ATOM 964 C CA . GLU A 1 127 ? 2.122 1.784 -69.102 1.00 93.50 127 GLU A CA 1
ATOM 965 C C . GLU A 1 127 ? 3.327 1.597 -68.172 1.00 93.50 127 GLU A C 1
ATOM 967 O O . GLU A 1 127 ? 3.873 2.575 -67.655 1.00 93.50 127 GLU A O 1
ATOM 972 N N . VAL A 1 128 ? 3.723 0.342 -67.951 1.00 95.56 128 VAL A N 1
ATOM 973 C CA . VAL A 1 128 ? 4.881 0.007 -67.119 1.00 95.56 128 VAL A CA 1
ATOM 974 C C . VAL A 1 128 ? 6.147 0.517 -67.799 1.00 95.56 128 VAL A C 1
ATOM 976 O O . VAL A 1 128 ? 6.438 0.162 -68.939 1.00 95.56 128 VAL A O 1
ATOM 979 N N . PHE A 1 129 ? 6.928 1.322 -67.085 1.00 95.38 129 PHE A N 1
ATOM 980 C CA . PHE A 1 129 ? 8.249 1.727 -67.541 1.00 95.38 129 PHE A CA 1
ATOM 981 C C . PHE A 1 129 ? 9.230 0.567 -67.378 1.00 95.38 129 PHE A C 1
ATOM 983 O O . PHE A 1 129 ? 9.462 0.128 -66.252 1.00 95.38 129 PHE A O 1
ATOM 990 N N . THR A 1 130 ? 9.843 0.134 -68.480 1.00 95.94 130 THR A N 1
ATOM 991 C CA . THR A 1 130 ? 10.882 -0.903 -68.495 1.00 95.94 130 THR A CA 1
ATOM 992 C C . THR A 1 130 ? 12.197 -0.339 -69.025 1.00 95.94 130 THR A C 1
ATOM 994 O O . THR A 1 130 ? 12.237 0.289 -70.084 1.00 95.94 130 THR A O 1
ATOM 997 N N . LEU A 1 131 ? 13.288 -0.586 -68.299 1.00 94.62 131 LEU A N 1
ATOM 998 C CA . LEU A 1 131 ? 14.647 -0.219 -68.686 1.00 94.62 131 LEU A CA 1
ATOM 999 C C . LEU A 1 131 ? 15.580 -1.424 -68.561 1.00 94.62 131 LEU A C 1
ATOM 1001 O O . LEU A 1 131 ? 15.829 -1.898 -67.453 1.00 94.62 131 LEU A O 1
ATOM 1005 N N . HIS A 1 132 ? 16.157 -1.849 -69.684 1.00 93.94 132 HIS A N 1
ATOM 1006 C CA . HIS A 1 132 ? 17.194 -2.881 -69.727 1.00 93.94 132 HIS A CA 1
ATOM 1007 C C . HIS A 1 132 ? 18.598 -2.259 -69.630 1.00 93.94 132 HIS A C 1
ATOM 1009 O O . HIS A 1 132 ? 18.896 -1.246 -70.269 1.00 93.94 132 HIS A O 1
ATOM 1015 N N . LEU A 1 133 ? 19.463 -2.864 -68.817 1.00 90.62 133 LEU A N 1
ATOM 1016 C CA . LEU A 1 133 ? 20.819 -2.415 -68.496 1.00 90.62 133 LEU A CA 1
ATOM 1017 C C . LEU A 1 133 ? 21.847 -3.481 -68.908 1.00 90.62 133 LEU A C 1
ATOM 1019 O O . LEU A 1 133 ? 22.425 -4.200 -68.089 1.00 90.62 133 LEU A O 1
ATOM 1023 N N . ASP A 1 134 ? 22.119 -3.551 -70.210 1.00 81.88 134 ASP A N 1
ATOM 1024 C CA . ASP A 1 134 ? 22.946 -4.609 -70.809 1.00 81.88 134 ASP A CA 1
ATOM 1025 C C . ASP A 1 134 ? 24.460 -4.397 -70.669 1.00 81.88 134 ASP A C 1
ATOM 1027 O O . ASP A 1 134 ? 25.240 -5.318 -70.927 1.00 81.88 134 ASP A O 1
ATOM 1031 N N . ARG A 1 135 ? 24.916 -3.250 -70.145 1.00 83.56 135 ARG A N 1
ATOM 1032 C CA . ARG A 1 135 ? 26.348 -2.943 -69.937 1.00 83.56 135 ARG A CA 1
ATOM 1033 C C . ARG A 1 135 ? 26.712 -2.693 -68.472 1.00 83.56 135 ARG A C 1
ATOM 1035 O O . ARG A 1 135 ? 25.876 -2.233 -67.702 1.00 83.56 135 ARG A O 1
ATOM 1042 N N . ASP A 1 136 ? 27.976 -2.941 -68.115 1.00 79.44 136 ASP A N 1
ATOM 1043 C CA . ASP A 1 136 ? 28.501 -2.723 -66.750 1.00 79.44 136 ASP A CA 1
ATOM 1044 C C . ASP A 1 136 ? 28.467 -1.249 -66.334 1.00 79.44 136 ASP A C 1
ATOM 1046 O O . ASP A 1 136 ? 28.249 -0.921 -65.172 1.00 79.44 136 ASP A O 1
ATOM 1050 N N . VAL A 1 137 ? 28.647 -0.350 -67.304 1.00 85.62 137 VAL A N 1
ATOM 1051 C CA . VAL A 1 137 ? 28.539 1.096 -67.114 1.00 85.62 137 VAL A CA 1
ATOM 1052 C C . VAL A 1 137 ? 27.494 1.632 -68.081 1.00 85.62 137 VAL A C 1
ATOM 1054 O O . VAL A 1 137 ? 27.652 1.537 -69.300 1.00 85.62 137 VAL A O 1
ATOM 1057 N N . THR A 1 138 ? 26.435 2.222 -67.530 1.00 86.56 138 THR A N 1
ATOM 1058 C CA . THR A 1 138 ? 25.357 2.856 -68.295 1.00 86.56 138 THR A CA 1
ATOM 1059 C C . THR A 1 138 ? 25.233 4.319 -67.881 1.00 86.56 138 THR A C 1
ATOM 1061 O O . THR A 1 138 ? 25.034 4.625 -66.709 1.00 86.56 138 THR A O 1
ATOM 1064 N N . CYS A 1 139 ? 25.355 5.235 -68.845 1.00 89.25 139 CYS A N 1
ATOM 1065 C CA . CYS A 1 139 ? 25.191 6.671 -68.619 1.00 89.25 139 CYS A CA 1
ATOM 1066 C C . CYS A 1 139 ? 23.798 7.120 -69.073 1.00 89.25 139 CYS A C 1
ATOM 1068 O O . CYS A 1 139 ? 23.446 6.973 -70.244 1.00 89.25 139 CYS A O 1
ATOM 1070 N N . ILE A 1 140 ? 23.019 7.690 -68.151 1.00 88.81 140 ILE A N 1
ATOM 1071 C CA . ILE A 1 140 ? 21.682 8.230 -68.420 1.00 88.81 140 ILE A CA 1
ATOM 1072 C C . ILE A 1 140 ? 21.780 9.755 -68.499 1.00 88.81 140 ILE A C 1
ATOM 1074 O O . ILE A 1 140 ? 22.126 10.422 -67.523 1.00 88.81 140 ILE A O 1
ATOM 1078 N N . TRP A 1 141 ? 21.449 10.317 -69.659 1.00 89.31 141 TRP A N 1
ATOM 1079 C CA . TRP A 1 141 ? 21.558 11.746 -69.950 1.00 89.31 141 TRP A CA 1
ATOM 1080 C C . TRP A 1 141 ? 20.237 12.295 -70.504 1.00 89.31 141 TRP A C 1
ATOM 1082 O O . TRP A 1 141 ? 19.404 11.556 -71.019 1.00 89.31 141 TRP A O 1
ATOM 1092 N N . GLY A 1 142 ? 20.017 13.600 -70.347 1.00 90.62 142 GLY A N 1
ATOM 1093 C CA . GLY A 1 142 ? 18.779 14.270 -70.752 1.00 90.62 142 GLY A CA 1
ATOM 1094 C C . GLY A 1 142 ? 18.605 15.624 -70.067 1.00 90.62 142 GLY A C 1
ATOM 1095 O O . GLY A 1 142 ? 19.324 15.945 -69.115 1.00 90.62 142 GLY A O 1
ATOM 1096 N N . PHE A 1 143 ? 17.636 16.419 -70.518 1.00 89.44 143 PHE A N 1
ATOM 1097 C CA . PHE A 1 143 ? 17.342 17.745 -69.960 1.00 89.44 143 PHE A CA 1
ATOM 1098 C C . PHE A 1 143 ? 16.845 17.675 -68.499 1.00 89.44 143 PHE A C 1
ATOM 1100 O O . PHE A 1 143 ? 16.504 16.609 -67.969 1.00 89.44 143 PHE A O 1
ATOM 1107 N N . ASN A 1 144 ? 16.865 18.803 -67.786 1.00 85.31 144 ASN A N 1
ATOM 1108 C CA . ASN A 1 144 ? 16.365 18.869 -66.408 1.00 85.31 144 ASN A CA 1
ATOM 1109 C C . ASN A 1 144 ? 14.856 18.606 -66.370 1.00 85.31 144 ASN A C 1
ATOM 1111 O O . ASN A 1 144 ? 14.117 19.149 -67.179 1.00 85.31 144 ASN A O 1
ATOM 1115 N N . GLY A 1 145 ? 14.404 17.757 -65.447 1.00 82.06 145 GLY A N 1
ATOM 1116 C CA . GLY A 1 145 ? 13.007 17.309 -65.398 1.00 82.06 145 GLY A CA 1
ATOM 1117 C C . GLY A 1 145 ? 12.693 16.063 -66.237 1.00 82.06 145 GLY A C 1
ATOM 1118 O O . GLY A 1 145 ? 11.600 15.532 -66.111 1.00 82.06 145 GLY A O 1
ATOM 1119 N N . ALA A 1 146 ? 13.646 15.514 -67.001 1.00 85.81 146 ALA A N 1
ATOM 1120 C CA . ALA A 1 146 ? 13.455 14.283 -67.784 1.00 85.81 146 ALA A CA 1
ATOM 1121 C C . ALA A 1 146 ? 13.421 12.971 -66.955 1.00 85.81 146 ALA A C 1
ATOM 1123 O O . ALA A 1 146 ? 13.654 11.899 -67.496 1.00 85.81 146 ALA A O 1
ATOM 1124 N N . GLY A 1 147 ? 13.224 13.032 -65.633 1.00 87.62 147 GLY A N 1
ATOM 1125 C CA . GLY A 1 147 ? 13.111 11.832 -64.786 1.00 87.62 147 GLY A CA 1
ATOM 1126 C C . GLY A 1 147 ? 14.426 11.151 -64.364 1.00 87.62 147 GLY A C 1
ATOM 1127 O O . GLY A 1 147 ? 14.383 10.139 -63.674 1.00 87.62 147 GLY A O 1
ATOM 1128 N N . LYS A 1 148 ? 15.605 11.707 -64.684 1.00 89.94 148 LYS A N 1
ATOM 1129 C CA . LYS A 1 148 ? 16.921 11.106 -64.345 1.00 89.94 148 LYS A CA 1
ATOM 1130 C C . LYS A 1 148 ? 17.072 10.743 -62.857 1.00 89.94 148 LYS A C 1
ATOM 1132 O O . LYS A 1 148 ? 17.391 9.612 -62.512 1.00 89.94 148 LYS A O 1
ATOM 1137 N N . SER A 1 149 ? 16.805 11.699 -61.966 1.00 88.69 149 SER A N 1
ATOM 1138 C CA . SER A 1 149 ? 16.871 11.473 -60.515 1.00 88.69 149 SER A CA 1
ATOM 1139 C C . SER A 1 149 ? 15.722 10.597 -60.009 1.00 88.69 149 SER A C 1
ATOM 1141 O O . SER A 1 149 ? 15.892 9.894 -59.020 1.00 88.69 149 SER A O 1
ATOM 1143 N N . ALA A 1 150 ? 14.571 10.606 -60.692 1.00 91.19 150 ALA A N 1
ATOM 1144 C CA . ALA A 1 150 ? 13.440 9.741 -60.362 1.00 91.19 150 ALA A CA 1
ATOM 1145 C C . ALA A 1 150 ? 13.768 8.265 -60.632 1.00 91.19 150 ALA A C 1
ATOM 1147 O O . ALA A 1 150 ? 13.425 7.411 -59.824 1.00 91.19 150 ALA A O 1
ATOM 1148 N N . LEU A 1 151 ? 14.515 7.978 -61.701 1.00 92.38 151 LEU A N 1
ATOM 1149 C CA . LEU A 1 151 ? 15.011 6.637 -62.010 1.00 92.38 151 LEU A CA 1
ATOM 1150 C C . LEU A 1 151 ? 15.970 6.117 -60.929 1.00 92.38 151 LEU A C 1
ATOM 1152 O O . LEU A 1 151 ? 15.809 5.000 -60.441 1.00 92.38 151 LEU A O 1
ATOM 1156 N N . GLN A 1 152 ? 16.917 6.951 -60.488 1.00 90.12 152 GLN A N 1
ATOM 1157 C CA . GLN A 1 152 ? 17.801 6.604 -59.370 1.00 90.12 152 GLN A CA 1
ATOM 1158 C C . GLN A 1 152 ? 17.011 6.403 -58.064 1.00 90.12 152 GLN A C 1
ATOM 1160 O O . GLN A 1 152 ? 17.272 5.461 -57.318 1.00 90.12 152 GLN A O 1
ATOM 1165 N N . SER A 1 153 ? 16.019 7.257 -57.800 1.00 91.75 153 SER A N 1
ATOM 1166 C CA . SER A 1 153 ? 15.110 7.125 -56.658 1.00 91.75 153 SER A CA 1
ATOM 1167 C C . SER A 1 153 ? 14.276 5.847 -56.699 1.00 91.75 153 SER A C 1
ATOM 1169 O O . SER A 1 153 ? 14.031 5.275 -55.645 1.00 91.75 153 SER A O 1
ATOM 1171 N N . ALA A 1 154 ? 13.858 5.381 -57.879 1.00 94.12 154 ALA A N 1
ATOM 1172 C CA . ALA A 1 154 ? 13.116 4.132 -58.031 1.00 94.12 154 ALA A CA 1
ATOM 1173 C C . ALA A 1 154 ? 13.979 2.922 -57.639 1.00 94.12 154 ALA A C 1
ATOM 1175 O O . ALA A 1 154 ? 13.550 2.105 -56.826 1.00 94.12 154 ALA A O 1
ATOM 1176 N N . MET A 1 155 ? 15.224 2.859 -58.132 1.00 93.12 155 MET A N 1
ATOM 1177 C CA . MET A 1 155 ? 16.196 1.823 -57.746 1.00 93.12 155 MET A CA 1
ATOM 1178 C C . MET A 1 155 ? 16.468 1.839 -56.235 1.00 93.12 155 MET A C 1
ATOM 1180 O O . MET A 1 155 ? 16.394 0.809 -55.565 1.00 93.12 155 MET A O 1
ATOM 1184 N N . MET A 1 156 ? 16.738 3.028 -55.689 1.00 91.81 156 MET A N 1
ATOM 1185 C CA . MET A 1 156 ? 17.009 3.236 -54.267 1.00 91.81 156 MET A CA 1
ATOM 1186 C C . MET A 1 156 ? 15.821 2.827 -53.395 1.00 91.81 156 MET A C 1
ATOM 1188 O O . MET A 1 156 ? 15.999 2.129 -52.395 1.00 91.81 156 MET A O 1
ATOM 1192 N N . TRP A 1 157 ? 14.609 3.218 -53.792 1.00 93.88 157 TRP A N 1
ATOM 1193 C CA . TRP A 1 157 ? 13.393 2.897 -53.060 1.00 93.88 157 TRP A CA 1
ATOM 1194 C C . TRP A 1 157 ? 13.136 1.399 -53.067 1.00 93.88 157 TRP A C 1
ATOM 1196 O O . TRP A 1 157 ? 12.906 0.845 -51.999 1.00 93.88 157 TRP A O 1
ATOM 1206 N N . CYS A 1 158 ? 13.269 0.728 -54.214 1.00 94.56 158 CYS A N 1
ATOM 1207 C CA . CYS A 1 158 ? 13.104 -0.721 -54.303 1.00 94.56 158 CYS A CA 1
ATOM 1208 C C . CYS A 1 158 ? 14.002 -1.460 -53.296 1.00 94.56 158 CYS A C 1
ATOM 1210 O O . CYS A 1 158 ? 13.529 -2.313 -52.540 1.00 94.56 158 CYS A O 1
ATOM 1212 N N . LEU A 1 159 ? 15.274 -1.061 -53.216 1.00 91.69 159 LEU A N 1
ATOM 1213 C CA . LEU A 1 159 ? 16.281 -1.728 -52.391 1.00 91.69 159 LEU A CA 1
ATOM 1214 C C . LEU A 1 159 ? 16.253 -1.318 -50.907 1.00 91.69 159 LEU A C 1
ATOM 1216 O O . LEU A 1 159 ? 16.556 -2.140 -50.050 1.00 91.69 159 LEU A O 1
ATOM 1220 N N . THR A 1 160 ? 15.862 -0.083 -50.573 1.00 88.00 160 THR A N 1
ATOM 1221 C CA . THR A 1 160 ? 16.035 0.465 -49.206 1.00 88.00 160 THR A CA 1
ATOM 1222 C C . THR A 1 160 ? 14.788 1.092 -48.583 1.00 88.00 160 THR A C 1
ATOM 1224 O O . THR A 1 160 ? 14.778 1.386 -47.391 1.00 88.00 160 THR A O 1
ATOM 1227 N N . GLY A 1 161 ? 13.743 1.360 -49.367 1.00 88.25 161 GLY A N 1
ATOM 1228 C CA . GLY A 1 161 ? 12.555 2.104 -48.927 1.00 88.25 161 GLY A CA 1
ATOM 1229 C C . GLY A 1 161 ? 12.760 3.616 -48.814 1.00 88.25 161 GLY A C 1
ATOM 1230 O O . GLY A 1 161 ? 11.805 4.350 -48.528 1.00 88.25 161 GLY A O 1
ATOM 1231 N N . LYS A 1 162 ? 13.980 4.099 -49.071 1.00 88.00 162 LYS A N 1
ATOM 1232 C CA . LYS A 1 162 ? 14.353 5.516 -49.096 1.00 88.00 162 LYS A CA 1
ATOM 1233 C C . LYS A 1 162 ? 14.467 6.007 -50.542 1.00 88.00 162 LYS A C 1
ATOM 1235 O O . LYS A 1 162 ? 14.729 5.224 -51.447 1.00 88.00 162 LYS A O 1
ATOM 1240 N N . ALA A 1 163 ? 14.288 7.304 -50.768 1.00 88.19 163 ALA A N 1
ATOM 1241 C CA . ALA A 1 163 ? 14.548 7.933 -52.065 1.00 88.19 163 ALA A CA 1
ATOM 1242 C C . ALA A 1 163 ? 15.162 9.326 -51.891 1.00 88.19 163 ALA A C 1
ATOM 1244 O O . ALA A 1 163 ? 15.167 9.879 -50.786 1.00 88.19 163 ALA A O 1
ATOM 1245 N N . HIS A 1 164 ? 15.660 9.906 -52.987 1.00 85.06 164 HIS A N 1
ATOM 1246 C CA . HIS A 1 164 ? 16.205 11.264 -52.979 1.00 85.06 164 HIS A CA 1
ATOM 1247 C C . HIS A 1 164 ? 15.166 12.301 -52.556 1.00 85.06 164 HIS A C 1
ATOM 1249 O O . HIS A 1 164 ? 14.000 12.248 -52.955 1.00 85.06 164 HIS A O 1
ATOM 1255 N N . ARG A 1 165 ? 15.626 13.306 -51.808 1.00 78.31 165 ARG A N 1
ATOM 1256 C CA . ARG A 1 165 ? 14.874 14.517 -51.479 1.00 78.31 165 ARG A CA 1
ATOM 1257 C C . ARG A 1 165 ? 15.638 15.733 -51.983 1.00 78.31 165 ARG A C 1
ATOM 1259 O O . ARG A 1 165 ? 16.864 15.765 -51.951 1.00 78.31 165 ARG A O 1
ATOM 1266 N N . SER A 1 166 ? 14.918 16.749 -52.446 1.00 69.56 166 SER A N 1
ATOM 1267 C CA . SER A 1 166 ? 15.527 18.025 -52.814 1.00 69.56 166 SER A CA 1
ATOM 1268 C C . SER A 1 166 ? 16.221 18.630 -51.589 1.00 69.56 166 SER A C 1
ATOM 1270 O O . SER A 1 166 ? 15.543 18.952 -50.620 1.00 69.56 166 SER A O 1
ATOM 1272 N N . GLN A 1 167 ? 17.550 18.783 -51.649 1.00 66.31 167 GLN A N 1
ATOM 1273 C CA . GLN A 1 167 ? 18.388 19.445 -50.630 1.00 66.31 167 GLN A CA 1
ATOM 1274 C C . GLN A 1 167 ? 18.482 18.735 -49.262 1.00 66.31 167 GLN A C 1
ATOM 1276 O O . GLN A 1 167 ? 18.960 19.327 -48.296 1.00 66.31 167 GLN A O 1
ATOM 1281 N N . HIS A 1 168 ? 18.059 17.472 -49.169 1.00 71.44 168 HIS A N 1
ATOM 1282 C CA . HIS A 1 168 ? 18.116 16.688 -47.935 1.00 71.44 168 HIS A CA 1
ATOM 1283 C C . HIS A 1 168 ? 18.690 15.294 -48.186 1.00 71.44 168 HIS A C 1
ATOM 1285 O O . HIS A 1 168 ? 18.672 14.785 -49.307 1.00 71.44 168 HIS A O 1
ATOM 1291 N N . MET A 1 169 ? 19.151 14.656 -47.107 1.00 74.69 169 MET A N 1
ATOM 1292 C CA . MET A 1 169 ? 19.537 13.247 -47.124 1.00 74.69 169 MET A CA 1
ATOM 1293 C C . MET A 1 169 ? 18.371 12.360 -47.594 1.00 74.69 169 MET A C 1
ATOM 1295 O O . MET A 1 169 ? 17.208 12.700 -47.337 1.00 74.69 169 MET A O 1
ATOM 1299 N N . PRO A 1 170 ? 18.657 11.214 -48.242 1.00 81.31 170 PRO A N 1
ATOM 1300 C CA . PRO A 1 170 ? 17.631 10.241 -48.588 1.00 81.31 170 PRO A CA 1
ATOM 1301 C C . PRO A 1 170 ? 16.779 9.872 -47.374 1.00 81.31 170 PRO A C 1
ATOM 1303 O O . PRO A 1 170 ? 17.300 9.583 -46.296 1.00 81.31 170 PRO A O 1
ATOM 1306 N N . SER A 1 171 ? 15.461 9.874 -47.545 1.00 83.06 171 SER A N 1
ATOM 1307 C CA . SER A 1 171 ? 14.513 9.613 -46.460 1.00 83.06 171 SER A CA 1
ATOM 1308 C C . SER A 1 171 ? 13.415 8.660 -46.902 1.00 83.06 171 SER A C 1
ATOM 1310 O O . SER A 1 171 ? 13.259 8.386 -48.093 1.00 83.06 171 SER A O 1
ATOM 1312 N N . LEU A 1 172 ? 12.658 8.134 -45.938 1.00 85.00 172 LEU A N 1
ATOM 1313 C CA . LEU A 1 172 ? 11.487 7.317 -46.234 1.00 85.00 172 LEU A CA 1
ATOM 1314 C C . LEU A 1 172 ? 10.455 8.151 -46.999 1.00 85.00 172 LEU A C 1
ATOM 1316 O O . LEU A 1 172 ? 10.131 9.289 -46.643 1.00 85.00 172 LEU A O 1
ATOM 1320 N N . VAL A 1 173 ? 9.957 7.576 -48.086 1.00 83.06 173 VAL A N 1
ATOM 1321 C CA . VAL A 1 173 ? 9.129 8.285 -49.074 1.00 83.06 173 VAL A CA 1
ATOM 1322 C C . VAL A 1 173 ? 7.750 7.652 -49.282 1.00 83.06 173 VAL A C 1
ATOM 1324 O O . VAL A 1 173 ? 6.932 8.186 -50.029 1.00 83.06 173 VAL A O 1
ATOM 1327 N N . HIS A 1 174 ? 7.479 6.557 -48.569 1.00 80.25 174 HIS A N 1
ATOM 1328 C CA . HIS A 1 174 ? 6.206 5.836 -48.570 1.00 80.25 174 HIS A CA 1
ATOM 1329 C C . HIS A 1 174 ? 5.181 6.388 -47.560 1.00 80.25 174 HIS A C 1
ATOM 1331 O O . HIS A 1 174 ? 4.010 6.023 -47.626 1.00 80.25 174 HIS A O 1
ATOM 1337 N N . ASN A 1 175 ? 5.590 7.271 -46.643 1.00 82.81 175 ASN A N 1
ATOM 1338 C CA . ASN A 1 175 ? 4.673 7.896 -45.689 1.00 82.81 175 ASN A CA 1
ATOM 1339 C C . ASN A 1 175 ? 3.736 8.881 -46.415 1.00 82.81 175 ASN A C 1
ATOM 1341 O O . ASN A 1 175 ? 4.239 9.734 -47.158 1.00 82.81 175 ASN A O 1
ATOM 1345 N N . PRO A 1 176 ? 2.405 8.790 -46.222 1.00 82.56 176 PRO A N 1
ATOM 1346 C CA . PRO A 1 176 ? 1.460 9.708 -46.848 1.00 82.56 176 PRO A CA 1
ATOM 1347 C C . PRO A 1 176 ? 1.693 11.159 -46.416 1.00 82.56 176 PRO A C 1
ATOM 1349 O O . PRO A 1 176 ? 1.865 11.436 -45.230 1.00 82.56 176 PRO A O 1
ATOM 1352 N N . ILE A 1 177 ? 1.663 12.080 -47.378 1.00 83.19 177 ILE A N 1
ATOM 1353 C CA . ILE A 1 177 ? 1.632 13.528 -47.147 1.00 83.19 177 ILE A CA 1
ATOM 1354 C C . ILE A 1 177 ? 0.240 14.065 -47.480 1.00 83.19 177 ILE A C 1
ATOM 1356 O O . ILE A 1 177 ? -0.440 13.508 -48.343 1.00 83.19 177 ILE A O 1
ATOM 1360 N N . SER A 1 178 ? -0.186 15.128 -46.800 1.00 84.06 178 SER A N 1
ATOM 1361 C CA . SER A 1 178 ? -1.414 15.843 -47.154 1.00 84.06 178 SER A CA 1
ATOM 1362 C C . SER A 1 178 ? -1.199 16.633 -48.443 1.00 84.06 178 SER A C 1
ATOM 1364 O O . SER A 1 178 ? -0.197 17.334 -48.579 1.00 84.06 178 SER A O 1
ATOM 1366 N N . VAL A 1 179 ? -2.130 16.500 -49.381 1.00 82.06 179 VAL A N 1
ATOM 1367 C CA . VAL A 1 179 ? -2.152 17.213 -50.658 1.00 82.06 179 VAL A CA 1
ATOM 1368 C C . VAL A 1 179 ? -3.443 18.014 -50.729 1.00 82.06 179 VAL A C 1
ATOM 1370 O O . VAL A 1 179 ? -4.530 17.455 -50.567 1.00 82.06 179 VAL A O 1
ATOM 1373 N N . GLU A 1 180 ? -3.300 19.311 -50.977 1.00 80.44 180 GLU A N 1
ATOM 1374 C CA . GLU A 1 180 ? -4.403 20.260 -51.122 1.00 80.44 180 GLU A CA 1
ATOM 1375 C C . GLU A 1 180 ? -4.650 20.519 -52.611 1.00 80.44 180 GLU A C 1
ATOM 1377 O O . GLU A 1 180 ? -3.720 20.829 -53.365 1.00 80.44 180 GLU A O 1
ATOM 1382 N N . VAL A 1 181 ? -5.898 20.362 -53.058 1.00 73.62 181 VAL A N 1
ATOM 1383 C CA . VAL A 1 181 ? -6.291 20.638 -54.444 1.00 73.62 181 VAL A CA 1
ATOM 1384 C C . VAL A 1 181 ? -6.847 22.053 -54.529 1.00 73.62 181 VAL A C 1
ATOM 1386 O O . VAL A 1 181 ? -7.979 22.311 -54.133 1.00 73.62 181 VAL A O 1
ATOM 1389 N N . ILE A 1 182 ? -6.064 22.972 -55.090 1.00 68.12 182 ILE A N 1
ATOM 1390 C CA . ILE A 1 182 ? -6.507 24.351 -55.317 1.00 68.12 182 ILE A CA 1
ATOM 1391 C C . ILE A 1 182 ? -7.366 24.385 -56.588 1.00 68.12 182 ILE A C 1
ATOM 1393 O O . ILE A 1 182 ? -6.842 24.397 -57.704 1.00 68.12 182 ILE A O 1
ATOM 1397 N N . SER A 1 183 ? -8.692 24.391 -56.439 1.00 60.50 183 SER A N 1
ATOM 1398 C CA . SER A 1 183 ? -9.625 24.610 -57.550 1.00 60.50 183 SER A CA 1
ATOM 1399 C C . SER A 1 183 ? -9.918 26.099 -57.729 1.00 60.50 183 SER A C 1
ATOM 1401 O O . SER A 1 183 ? -10.427 26.755 -56.824 1.00 60.50 183 SER A O 1
ATOM 1403 N N . SER A 1 184 ? -9.661 26.645 -58.917 1.00 54.91 184 SER A N 1
ATOM 1404 C CA . SER A 1 184 ? -10.060 28.009 -59.272 1.00 54.91 184 SER A CA 1
ATOM 1405 C C . SER A 1 184 ? -11.572 28.074 -59.530 1.00 54.91 184 SER A C 1
ATOM 1407 O O . SER A 1 184 ? -11.998 27.960 -60.678 1.00 54.91 184 SER A O 1
ATOM 1409 N N . GLY A 1 185 ? -12.384 28.223 -58.477 1.00 55.47 185 GLY A N 1
ATOM 1410 C CA . GLY A 1 185 ? -13.798 28.611 -58.615 1.00 55.47 185 GLY A CA 1
ATOM 1411 C C . GLY A 1 185 ? -14.823 28.017 -57.640 1.00 55.47 185 GLY A C 1
ATOM 1412 O O . GLY A 1 185 ? -16.003 28.317 -57.801 1.00 55.47 185 GLY A O 1
ATOM 1413 N N . SER A 1 186 ? -14.434 27.215 -56.645 1.00 52.62 186 SER A N 1
ATOM 1414 C CA . SER A 1 186 ? -15.349 26.697 -55.609 1.00 52.62 186 SER A CA 1
ATOM 1415 C C . SER A 1 186 ? -14.682 26.688 -54.231 1.00 52.62 186 SER A C 1
ATOM 1417 O O . SER A 1 186 ? -13.540 26.251 -54.136 1.00 52.62 186 SER A O 1
ATOM 1419 N N . ASP A 1 187 ? -15.408 27.121 -53.193 1.00 51.12 187 ASP A N 1
ATOM 1420 C CA . ASP A 1 187 ? -14.981 27.210 -51.775 1.00 51.12 187 ASP A CA 1
ATOM 1421 C C . ASP A 1 187 ? -14.785 25.843 -51.069 1.00 51.12 187 ASP A C 1
ATOM 1423 O O . ASP A 1 187 ? -14.552 25.794 -49.863 1.00 51.12 187 ASP A O 1
ATOM 1427 N N . ASP A 1 188 ? -14.859 24.722 -51.794 1.00 56.81 188 ASP A N 1
ATOM 1428 C CA . ASP A 1 188 ? -14.644 23.386 -51.228 1.00 56.81 188 ASP A CA 1
ATOM 1429 C C . ASP A 1 188 ? -13.167 22.968 -51.356 1.00 56.81 188 ASP A C 1
ATOM 1431 O O . ASP A 1 188 ? -12.734 22.441 -52.386 1.00 56.81 188 ASP A O 1
ATOM 1435 N N . GLU A 1 189 ? -12.386 23.173 -50.292 1.00 59.91 189 GLU A N 1
ATOM 1436 C CA . GLU A 1 189 ? -11.019 22.649 -50.160 1.00 59.91 189 GLU A CA 1
ATOM 1437 C C . GLU A 1 189 ? -11.035 21.108 -50.112 1.00 59.91 189 GLU A C 1
ATOM 1439 O O . GLU A 1 189 ? -11.366 20.485 -49.098 1.00 59.91 189 GLU A O 1
ATOM 1444 N N . LYS A 1 190 ? -10.674 20.460 -51.227 1.00 68.38 190 LYS A N 1
ATOM 1445 C CA . LYS A 1 190 ? -10.511 19.001 -51.291 1.00 68.38 190 LYS A CA 1
ATOM 1446 C C . LYS A 1 190 ? -9.086 18.610 -50.902 1.00 68.38 190 LYS A C 1
ATOM 1448 O O . LYS A 1 190 ? -8.142 18.859 -51.652 1.00 68.38 190 LYS A O 1
ATOM 1453 N N . ASN A 1 191 ? -8.960 17.905 -49.777 1.00 79.19 191 ASN A N 1
ATOM 1454 C CA . ASN A 1 191 ? -7.685 17.401 -49.266 1.00 79.19 191 ASN A CA 1
ATOM 1455 C C . ASN A 1 191 ? -7.657 15.868 -49.269 1.00 79.19 191 ASN A C 1
ATOM 1457 O O . ASN A 1 191 ? -8.611 15.213 -48.846 1.00 79.19 191 ASN A O 1
ATOM 1461 N N . PHE A 1 192 ? -6.541 15.283 -49.703 1.00 82.88 192 PHE A N 1
ATOM 1462 C CA . PHE A 1 192 ? -6.300 13.839 -49.622 1.00 82.88 192 PHE A CA 1
ATOM 1463 C C . PHE A 1 192 ? -4.870 13.544 -49.177 1.00 82.88 192 PHE A C 1
ATOM 1465 O O . PHE A 1 192 ? -4.002 14.412 -49.200 1.00 82.88 192 PHE A O 1
ATOM 1472 N N . THR A 1 193 ? -4.606 12.301 -48.774 1.00 85.88 193 THR A N 1
ATOM 1473 C CA . THR A 1 193 ? -3.256 11.856 -48.418 1.00 85.88 193 THR A CA 1
ATOM 1474 C C . THR A 1 193 ? -2.672 10.946 -49.490 1.00 85.88 193 THR A C 1
ATOM 1476 O O . THR A 1 193 ? -3.337 10.043 -50.010 1.00 85.88 193 THR A O 1
ATOM 1479 N N . LEU A 1 194 ? -1.410 11.186 -49.841 1.00 87.12 194 LEU A N 1
ATOM 1480 C CA . LEU A 1 194 ? -0.711 10.428 -50.872 1.00 87.12 194 LEU A CA 1
ATOM 1481 C C . LEU A 1 194 ? 0.787 10.353 -50.556 1.00 87.12 194 LEU A C 1
ATOM 1483 O O . LEU A 1 194 ? 1.366 11.370 -50.190 1.00 87.12 194 LEU A O 1
ATOM 1487 N N . PRO A 1 195 ? 1.449 9.190 -50.660 1.00 90.25 195 PRO A N 1
ATOM 1488 C CA . PRO A 1 195 ? 2.898 9.124 -50.507 1.00 90.25 195 PRO A CA 1
ATOM 1489 C C . PRO A 1 195 ? 3.630 9.908 -51.595 1.00 90.25 195 PRO A C 1
ATOM 1491 O O . PRO A 1 195 ? 3.216 9.920 -52.752 1.00 90.25 195 PRO A O 1
ATOM 1494 N N . ALA A 1 196 ? 4.775 10.493 -51.248 1.00 87.94 196 ALA A N 1
ATOM 1495 C CA . ALA A 1 196 ? 5.543 11.337 -52.166 1.00 87.94 196 ALA A CA 1
ATOM 1496 C C . ALA A 1 196 ? 6.141 10.585 -53.376 1.00 87.94 196 ALA A C 1
ATOM 1498 O O . ALA A 1 196 ? 6.589 11.222 -54.327 1.00 87.94 196 ALA A O 1
ATOM 1499 N N . ILE A 1 197 ? 6.182 9.248 -53.336 1.00 90.94 197 ILE A N 1
ATOM 1500 C CA . ILE A 1 197 ? 6.590 8.405 -54.475 1.00 90.94 197 ILE A CA 1
ATOM 1501 C C . ILE A 1 197 ? 5.492 8.178 -55.506 1.00 90.94 197 ILE A C 1
ATOM 1503 O O . ILE A 1 197 ? 5.784 7.661 -56.582 1.00 90.94 197 ILE A O 1
ATOM 1507 N N . VAL A 1 198 ? 4.246 8.536 -55.203 1.00 92.31 198 VAL A N 1
ATOM 1508 C CA . VAL A 1 198 ? 3.146 8.419 -56.157 1.00 92.31 198 VAL A CA 1
ATOM 1509 C C . VAL A 1 198 ? 3.066 9.724 -56.961 1.00 92.31 198 VAL A C 1
ATOM 1511 O O . VAL A 1 198 ? 3.107 10.800 -56.362 1.00 92.31 198 VAL A O 1
ATOM 1514 N N . PRO A 1 199 ? 2.971 9.678 -58.304 1.00 91.75 199 PRO A N 1
ATOM 1515 C CA . PRO A 1 199 ? 2.743 10.857 -59.126 1.00 91.75 199 PRO A CA 1
ATOM 1516 C C . PRO A 1 199 ? 1.528 11.632 -58.624 1.00 91.75 199 PRO A C 1
ATOM 1518 O O . PRO A 1 199 ? 0.488 11.032 -58.348 1.00 91.75 199 PRO A O 1
ATOM 1521 N N . LEU A 1 200 ? 1.647 12.955 -58.529 1.00 89.88 200 LEU A N 1
ATOM 1522 C CA . LEU A 1 200 ? 0.522 13.799 -58.142 1.00 89.88 200 LEU A CA 1
ATOM 1523 C C . LEU A 1 200 ? -0.571 13.728 -59.225 1.00 89.88 200 LEU A C 1
ATOM 1525 O O . LEU A 1 200 ? -0.253 13.941 -60.400 1.00 89.88 200 LEU A O 1
ATOM 1529 N N . PRO A 1 201 ? -1.827 13.410 -58.865 1.00 89.31 201 PRO A N 1
ATOM 1530 C CA . PRO A 1 201 ? -2.939 13.431 -59.806 1.00 89.31 201 PRO A CA 1
ATOM 1531 C C . PRO A 1 201 ? -3.290 14.868 -60.198 1.00 89.31 201 PRO A C 1
ATOM 1533 O O . PRO A 1 201 ? -3.239 15.780 -59.373 1.00 89.31 201 PRO A O 1
ATOM 1536 N N . SER A 1 202 ? -3.682 15.067 -61.453 1.00 86.44 202 SER A N 1
ATOM 1537 C CA . SER A 1 202 ? -4.359 16.293 -61.875 1.00 86.44 202 SER A CA 1
ATOM 1538 C C . SER A 1 202 ? -5.825 16.299 -61.416 1.00 86.44 202 SER A C 1
ATOM 1540 O O . SER A 1 202 ? -6.377 15.264 -61.037 1.00 86.44 202 SER A O 1
ATOM 1542 N N . ALA A 1 203 ? -6.486 17.460 -61.470 1.00 82.50 203 ALA A N 1
ATOM 1543 C CA . ALA A 1 203 ? -7.921 17.552 -61.183 1.00 82.50 203 ALA A CA 1
ATOM 1544 C C . ALA A 1 203 ? -8.762 16.673 -62.134 1.00 82.50 203 ALA A C 1
ATOM 1546 O O . ALA A 1 203 ? -9.755 16.080 -61.716 1.00 82.50 203 ALA A O 1
ATOM 1547 N N . GLU A 1 204 ? -8.328 16.540 -63.392 1.00 83.88 204 GLU A N 1
ATOM 1548 C CA . GLU A 1 204 ? -8.944 15.645 -64.374 1.00 83.88 204 GLU A CA 1
ATOM 1549 C C . GLU A 1 204 ? -8.779 14.173 -63.958 1.00 83.88 204 GLU A C 1
ATOM 1551 O O . GLU A 1 204 ? -9.769 13.444 -63.904 1.00 83.88 204 GLU A O 1
ATOM 1556 N N . ASP A 1 205 ? -7.575 13.757 -63.546 1.00 85.75 205 ASP A N 1
ATOM 1557 C CA . ASP A 1 205 ? -7.320 12.391 -63.060 1.00 85.75 205 ASP A CA 1
ATOM 1558 C C . ASP A 1 205 ? -8.192 12.042 -61.844 1.00 85.75 205 ASP A C 1
ATOM 1560 O O . ASP A 1 205 ? -8.764 10.955 -61.776 1.00 85.75 205 ASP A O 1
ATOM 1564 N N . LEU A 1 206 ? -8.330 12.969 -60.889 1.00 85.25 206 LEU A N 1
ATOM 1565 C CA . LEU A 1 206 ? -9.174 12.773 -59.706 1.00 85.25 206 LEU A CA 1
ATOM 1566 C C . LEU A 1 206 ? -10.646 12.608 -60.082 1.00 85.25 206 LEU A C 1
ATOM 1568 O O . LEU A 1 206 ? -11.308 11.717 -59.550 1.00 85.25 206 LEU A O 1
ATOM 1572 N N . SER A 1 207 ? -11.144 13.405 -61.031 1.00 84.00 207 SER A N 1
ATOM 1573 C CA . SER A 1 207 ? -12.528 13.294 -61.500 1.00 84.00 207 SER A CA 1
ATOM 1574 C C . SER A 1 207 ? -12.813 11.933 -62.151 1.00 84.00 207 SER A C 1
ATOM 1576 O O . SER A 1 207 ? -13.875 11.350 -61.932 1.00 84.00 207 SER A O 1
ATOM 1578 N N . LEU A 1 208 ? -11.832 11.376 -62.871 1.00 85.62 208 LEU A N 1
ATOM 1579 C CA . LEU A 1 208 ? -11.911 10.057 -63.506 1.00 85.62 208 LEU A CA 1
ATOM 1580 C C . LEU A 1 208 ? -11.790 8.899 -62.502 1.00 85.62 208 LEU A C 1
ATOM 1582 O O . LEU A 1 208 ? -12.267 7.799 -62.776 1.00 85.62 208 LEU A O 1
ATOM 1586 N N . LEU A 1 209 ? -11.188 9.140 -61.333 1.00 84.12 209 LEU A N 1
ATOM 1587 C CA . LEU A 1 209 ? -10.992 8.157 -60.261 1.00 84.12 209 LEU A CA 1
ATOM 1588 C C . LEU A 1 209 ? -11.926 8.366 -59.053 1.00 84.12 209 LEU A C 1
ATOM 1590 O O . LEU A 1 209 ? -11.606 7.942 -57.940 1.00 84.12 209 LEU A O 1
ATOM 1594 N N . ALA A 1 210 ? -13.079 9.013 -59.249 1.00 82.69 210 ALA A N 1
ATOM 1595 C CA . ALA A 1 210 ? -14.067 9.274 -58.195 1.00 82.69 210 ALA A CA 1
ATOM 1596 C C . ALA A 1 210 ? -13.466 9.963 -56.946 1.00 82.69 210 ALA A C 1
ATOM 1598 O O . ALA A 1 210 ? -13.696 9.540 -55.811 1.00 82.69 210 ALA A O 1
ATOM 1599 N N . ASP A 1 211 ? -12.663 11.008 -57.172 1.00 79.38 211 ASP A N 1
ATOM 1600 C CA . ASP A 1 211 ? -11.979 11.821 -56.157 1.00 79.38 211 ASP A CA 1
ATOM 1601 C C . ASP A 1 211 ? -11.032 11.026 -55.233 1.00 79.38 211 ASP A C 1
ATOM 1603 O O . ASP A 1 211 ? -10.698 11.463 -54.128 1.00 79.38 211 ASP A O 1
ATOM 1607 N N . ARG A 1 212 ? -10.555 9.851 -55.672 1.00 83.56 212 ARG A N 1
ATOM 1608 C CA . ARG A 1 212 ? -9.577 9.040 -54.932 1.00 83.56 212 ARG A CA 1
ATOM 1609 C C . ARG A 1 212 ? -8.352 8.724 -55.790 1.00 83.56 212 ARG A C 1
ATOM 1611 O O . ARG A 1 212 ? -8.472 7.977 -56.755 1.00 83.56 212 ARG A O 1
ATOM 1618 N N . PRO A 1 213 ? -7.143 9.181 -55.415 1.00 87.25 213 PRO A N 1
ATOM 1619 C CA . PRO A 1 213 ? -5.939 8.844 -56.168 1.00 87.25 213 PRO A CA 1
ATOM 1620 C C . PRO A 1 213 ? -5.637 7.347 -56.097 1.00 87.25 213 PRO A C 1
ATOM 1622 O O . PRO A 1 213 ? -5.794 6.721 -55.038 1.00 87.25 213 PRO A O 1
ATOM 1625 N N . ALA A 1 214 ? -5.143 6.792 -57.200 1.00 87.94 214 ALA A N 1
ATOM 1626 C CA . ALA A 1 214 ? -4.606 5.440 -57.247 1.00 87.94 214 ALA A CA 1
ATOM 1627 C C . ALA A 1 214 ? -3.274 5.366 -56.482 1.00 87.94 214 ALA A C 1
ATOM 1629 O O . ALA A 1 214 ? -2.458 6.285 -56.533 1.00 87.94 214 ALA A O 1
ATOM 1630 N N . CYS A 1 215 ? -3.063 4.276 -55.742 1.00 88.06 215 CYS A N 1
ATOM 1631 C CA . CYS A 1 215 ? -1.903 4.096 -54.863 1.00 88.06 215 CYS A CA 1
ATOM 1632 C C . CYS A 1 215 ? -1.395 2.646 -54.939 1.00 88.06 215 CYS A C 1
ATOM 1634 O O . CYS A 1 215 ? -1.302 1.950 -53.933 1.00 88.06 215 CYS A O 1
ATOM 1636 N N . ASP A 1 216 ? -1.150 2.196 -56.169 1.00 90.62 216 ASP A N 1
ATOM 1637 C CA . ASP A 1 216 ? -0.665 0.873 -56.583 1.00 90.62 216 ASP A CA 1
ATOM 1638 C C . ASP A 1 216 ? 0.796 0.925 -57.077 1.00 90.62 216 ASP A C 1
ATOM 1640 O O . ASP A 1 216 ? 1.226 0.063 -57.835 1.00 90.62 216 ASP A O 1
ATOM 1644 N N . THR A 1 217 ? 1.563 1.949 -56.685 1.00 94.88 217 THR A N 1
ATOM 1645 C CA . THR A 1 217 ? 2.957 2.155 -57.109 1.00 94.88 217 THR A CA 1
ATOM 1646 C C . THR A 1 217 ? 3.846 0.972 -56.737 1.00 94.88 217 THR A C 1
ATOM 1648 O O . THR A 1 217 ? 3.890 0.568 -55.573 1.00 94.88 217 THR A O 1
ATOM 1651 N N . TRP A 1 218 ? 4.618 0.469 -57.699 1.00 96.62 218 TRP A N 1
ATOM 1652 C CA . TRP A 1 218 ? 5.616 -0.572 -57.463 1.00 96.62 218 TRP A CA 1
ATOM 1653 C C . TRP A 1 218 ? 6.858 -0.382 -58.331 1.00 96.62 218 TRP A C 1
ATOM 1655 O O . TRP A 1 218 ? 6.812 0.243 -59.391 1.00 96.62 218 TRP A O 1
ATOM 1665 N N . VAL A 1 219 ? 7.980 -0.911 -57.852 1.00 97.75 219 VAL A N 1
ATOM 1666 C CA . VAL A 1 219 ? 9.245 -1.010 -58.582 1.00 97.75 219 VAL A CA 1
ATOM 1667 C C . VAL A 1 219 ? 9.769 -2.428 -58.411 1.00 97.75 219 VAL A C 1
ATOM 1669 O O . VAL A 1 219 ? 9.690 -3.000 -57.325 1.00 97.75 219 VAL A O 1
ATOM 1672 N N . GLU A 1 220 ? 10.280 -2.989 -59.494 1.00 97.94 220 GLU A N 1
ATOM 1673 C CA . GLU A 1 220 ? 10.853 -4.321 -59.569 1.00 97.94 220 GLU A CA 1
ATOM 1674 C C . GLU A 1 220 ? 12.216 -4.233 -60.258 1.00 97.94 220 GLU A C 1
ATOM 1676 O O . GLU A 1 220 ? 12.376 -3.540 -61.265 1.00 97.94 220 GLU A O 1
ATOM 1681 N N . LEU A 1 221 ? 13.210 -4.892 -59.672 1.00 97.06 221 LEU A N 1
ATOM 1682 C CA . LEU A 1 221 ? 14.570 -4.982 -60.177 1.00 97.06 221 LEU A CA 1
ATOM 1683 C C . LEU A 1 221 ? 14.908 -6.449 -60.386 1.00 97.06 221 LEU A C 1
ATOM 1685 O O . LEU A 1 221 ? 14.813 -7.233 -59.442 1.00 97.06 221 LEU A O 1
ATOM 1689 N N . ASP A 1 222 ? 15.383 -6.784 -61.577 1.00 95.50 222 ASP A N 1
ATOM 1690 C CA . ASP A 1 222 ? 16.003 -8.077 -61.835 1.00 95.50 222 ASP A CA 1
ATOM 1691 C C . ASP A 1 222 ? 17.516 -7.907 -61.773 1.00 95.50 222 ASP A C 1
ATOM 1693 O O . ASP A 1 222 ? 18.103 -7.090 -62.490 1.00 95.50 222 ASP A O 1
ATOM 1697 N N . LEU A 1 223 ? 18.149 -8.649 -60.870 1.00 93.25 223 LEU A N 1
ATOM 1698 C CA . LEU A 1 223 ? 19.582 -8.624 -60.638 1.00 93.25 223 LEU A CA 1
ATOM 1699 C C . LEU A 1 223 ? 20.193 -9.956 -61.050 1.00 93.25 223 LEU A C 1
ATOM 1701 O O . LEU A 1 223 ? 19.620 -11.006 -60.784 1.00 93.25 223 LEU A O 1
ATOM 1705 N N . LYS A 1 224 ? 21.380 -9.912 -61.648 1.00 91.19 224 LYS A N 1
ATOM 1706 C CA . LYS A 1 224 ? 22.163 -11.090 -62.016 1.00 91.19 224 LYS A CA 1
ATOM 1707 C C . LYS A 1 224 ? 23.526 -11.057 -61.342 1.00 91.19 224 LYS A C 1
ATOM 1709 O O . LYS A 1 224 ? 24.165 -10.003 -61.330 1.00 91.19 224 LYS A O 1
ATOM 1714 N N . ASP A 1 225 ? 23.956 -12.177 -60.778 1.00 88.75 225 ASP A N 1
ATOM 1715 C CA . ASP A 1 225 ? 25.286 -12.306 -60.181 1.00 88.75 225 ASP A CA 1
ATOM 1716 C C . ASP A 1 225 ? 26.359 -12.754 -61.196 1.00 88.75 225 ASP A C 1
ATOM 1718 O O . ASP A 1 225 ? 26.102 -12.906 -62.396 1.00 88.75 225 ASP A O 1
ATOM 1722 N N . GLN A 1 226 ? 27.590 -12.935 -60.711 1.00 81.25 226 GLN A N 1
ATOM 1723 C CA . GLN A 1 226 ? 28.740 -13.369 -61.514 1.00 81.25 226 GLN A CA 1
ATOM 1724 C C . GLN A 1 226 ? 28.616 -14.815 -62.017 1.00 81.25 226 GLN A C 1
ATOM 1726 O O . GLN A 1 226 ? 29.147 -15.133 -63.081 1.00 81.25 226 GLN A O 1
ATOM 1731 N N . ASP A 1 227 ? 27.890 -15.661 -61.286 1.00 82.38 227 ASP A N 1
ATOM 1732 C CA . ASP A 1 227 ? 27.662 -17.075 -61.604 1.00 82.38 227 ASP A CA 1
ATOM 1733 C C . ASP A 1 227 ? 26.449 -17.272 -62.532 1.00 82.38 227 ASP A C 1
ATOM 1735 O O . ASP A 1 227 ? 26.186 -18.365 -63.034 1.00 82.38 227 ASP A O 1
ATOM 1739 N N . GLY A 1 228 ? 25.726 -16.187 -62.814 1.00 81.94 228 GLY A N 1
ATOM 1740 C CA . GLY A 1 228 ? 24.577 -16.144 -63.699 1.00 81.94 228 GLY A CA 1
ATOM 1741 C C . GLY A 1 228 ? 23.234 -16.394 -63.021 1.00 81.94 228 GLY A C 1
ATOM 1742 O O . GLY A 1 228 ? 22.228 -16.471 -63.731 1.00 81.94 228 GLY A O 1
ATOM 1743 N N . ASN A 1 229 ? 23.197 -16.472 -61.691 1.00 87.88 229 ASN A N 1
ATOM 1744 C CA . ASN A 1 229 ? 21.965 -16.550 -60.918 1.00 87.88 229 ASN A CA 1
ATOM 1745 C C . ASN A 1 229 ? 21.199 -15.233 -61.025 1.00 87.88 229 ASN A C 1
ATOM 1747 O O . ASN A 1 229 ? 21.798 -14.159 -61.070 1.00 87.88 229 ASN A O 1
ATOM 1751 N N . VAL A 1 230 ? 19.870 -15.322 -61.039 1.00 89.69 230 VAL A N 1
ATOM 1752 C CA . VAL A 1 230 ? 18.978 -14.165 -61.138 1.00 89.69 230 VAL A CA 1
ATOM 1753 C C . VAL A 1 230 ? 18.146 -14.051 -59.865 1.00 89.69 230 VAL A C 1
ATOM 1755 O O . VAL A 1 230 ? 17.580 -15.041 -59.401 1.00 89.69 230 VAL A O 1
ATOM 1758 N N . ALA A 1 231 ? 18.065 -12.844 -59.315 1.00 92.81 231 ALA A N 1
ATOM 1759 C CA . ALA A 1 231 ? 17.236 -12.495 -58.172 1.00 92.81 231 ALA A CA 1
ATOM 1760 C C . ALA A 1 231 ? 16.340 -11.305 -58.525 1.00 92.81 231 ALA A C 1
ATOM 1762 O O . ALA A 1 231 ? 16.825 -10.262 -58.963 1.00 92.81 231 ALA A O 1
ATOM 1763 N N . THR A 1 232 ? 15.038 -11.453 -58.295 1.00 95.88 232 THR A N 1
ATOM 1764 C CA . THR A 1 232 ? 14.055 -10.384 -58.489 1.00 95.88 232 THR A CA 1
ATOM 1765 C C . THR A 1 232 ? 13.719 -9.760 -57.144 1.00 95.88 232 THR A C 1
ATOM 1767 O O . THR A 1 232 ? 13.249 -10.444 -56.234 1.00 95.88 232 THR A O 1
ATOM 1770 N N . VAL A 1 233 ? 13.933 -8.453 -57.023 1.00 95.94 233 VAL A N 1
ATOM 1771 C CA . VAL A 1 233 ? 13.539 -7.661 -55.858 1.00 95.94 233 VAL A CA 1
ATOM 1772 C C . VAL A 1 233 ? 12.384 -6.767 -56.255 1.00 95.94 233 VAL A C 1
ATOM 1774 O O . VAL A 1 233 ? 12.492 -6.004 -57.210 1.00 95.94 233 VAL A O 1
ATOM 1777 N N . ARG A 1 234 ? 11.296 -6.811 -55.493 1.00 96.56 234 ARG A N 1
ATOM 1778 C CA . ARG A 1 234 ? 10.113 -5.982 -55.732 1.00 96.56 234 ARG A CA 1
ATOM 1779 C C . ARG A 1 234 ? 9.732 -5.232 -54.469 1.00 96.56 234 ARG A C 1
ATOM 1781 O O . ARG A 1 234 ? 9.712 -5.817 -53.386 1.00 96.56 234 ARG A O 1
ATOM 1788 N N . ARG A 1 235 ? 9.383 -3.956 -54.620 1.00 96.00 235 ARG A N 1
ATOM 1789 C CA . ARG A 1 235 ? 8.755 -3.148 -53.573 1.00 96.00 235 ARG A CA 1
ATOM 1790 C C . ARG A 1 235 ? 7.486 -2.500 -54.102 1.00 96.00 235 ARG A C 1
ATOM 1792 O O . ARG A 1 235 ? 7.493 -1.907 -55.178 1.00 96.00 235 ARG A O 1
ATOM 1799 N N . GLU A 1 236 ? 6.403 -2.607 -53.344 1.00 95.25 236 GLU A N 1
ATOM 1800 C CA . GLU A 1 236 ? 5.088 -2.116 -53.747 1.00 95.25 236 GLU A CA 1
ATOM 1801 C C . GLU A 1 236 ? 4.325 -1.452 -52.601 1.00 95.25 236 GLU A C 1
ATOM 1803 O O . GLU A 1 236 ? 4.478 -1.797 -51.427 1.00 95.25 236 GLU A O 1
ATOM 1808 N N . LEU A 1 237 ? 3.484 -0.483 -52.956 1.00 92.81 237 LEU A N 1
ATOM 1809 C CA . LEU A 1 237 ? 2.491 0.090 -52.063 1.00 92.81 237 LEU A CA 1
ATOM 1810 C C . LEU A 1 237 ? 1.195 -0.716 -52.146 1.00 92.81 237 LEU A C 1
ATOM 1812 O O . LEU A 1 237 ? 0.661 -0.954 -53.228 1.00 92.81 237 LEU A O 1
ATOM 1816 N N . LYS A 1 238 ? 0.654 -1.085 -50.985 1.00 86.00 238 LYS A N 1
ATOM 1817 C CA . LYS A 1 238 ? -0.681 -1.675 -50.847 1.00 86.00 238 LYS A CA 1
ATOM 1818 C C . LYS A 1 238 ? -1.565 -0.756 -50.030 1.00 86.00 238 LYS A C 1
ATOM 1820 O O . LYS A 1 238 ? -1.148 -0.253 -48.990 1.00 86.00 238 LYS A O 1
ATOM 1825 N N . ARG A 1 239 ? -2.808 -0.571 -50.470 1.00 82.75 239 ARG A N 1
ATOM 1826 C CA . ARG A 1 239 ? -3.865 -0.001 -49.629 1.00 82.75 239 ARG A CA 1
ATOM 1827 C C . ARG A 1 239 ? -4.621 -1.123 -48.939 1.00 82.75 239 ARG A C 1
ATOM 1829 O O . ARG A 1 239 ? -5.025 -2.078 -49.592 1.00 82.75 239 ARG A O 1
ATOM 1836 N N . ASN A 1 240 ? -4.813 -0.994 -47.632 1.00 76.19 240 ASN A N 1
ATOM 1837 C CA . ASN A 1 240 ? -5.702 -1.879 -46.886 1.00 76.19 240 ASN A CA 1
ATOM 1838 C C . ASN A 1 240 ? -7.174 -1.447 -47.032 1.00 76.19 240 ASN A C 1
ATOM 1840 O O . ASN A 1 240 ? -7.461 -0.342 -47.497 1.00 76.19 240 ASN A O 1
ATOM 1844 N N . ASP A 1 241 ? -8.108 -2.286 -46.575 1.00 69.44 241 ASP A N 1
ATOM 1845 C CA . ASP A 1 241 ? -9.561 -2.036 -46.663 1.00 69.44 241 ASP A CA 1
ATOM 1846 C C . ASP A 1 241 ? -10.015 -0.752 -45.942 1.00 69.44 241 ASP A C 1
ATOM 1848 O O . ASP A 1 241 ? -11.087 -0.215 -46.212 1.00 69.44 241 ASP A O 1
ATOM 1852 N N . ARG A 1 242 ? -9.185 -0.231 -45.027 1.00 68.62 242 ARG A N 1
ATOM 1853 C CA . ARG A 1 242 ? -9.409 1.020 -44.284 1.00 68.62 242 ARG A CA 1
ATOM 1854 C C . ARG A 1 242 ? -8.789 2.247 -44.967 1.00 68.62 242 ARG A C 1
ATOM 1856 O O . ARG A 1 242 ? -8.864 3.342 -44.420 1.00 68.62 242 ARG A O 1
ATOM 1863 N N . GLY A 1 243 ? -8.171 2.078 -46.137 1.00 67.31 243 GLY A N 1
ATOM 1864 C CA . GLY A 1 243 ? -7.560 3.149 -46.927 1.00 67.31 243 GLY A CA 1
ATOM 1865 C C . GLY A 1 243 ? -6.140 3.551 -46.510 1.00 67.31 243 GLY A C 1
ATOM 1866 O O . GLY A 1 243 ? -5.566 4.440 -47.139 1.00 67.31 243 GLY A O 1
ATOM 1867 N N . ALA A 1 244 ? -5.543 2.906 -45.502 1.00 78.31 244 ALA A N 1
ATOM 1868 C CA . ALA A 1 244 ? -4.159 3.165 -45.112 1.00 78.31 244 ALA A CA 1
ATOM 1869 C C . ALA A 1 244 ? -3.182 2.487 -46.082 1.00 78.31 244 ALA A C 1
ATOM 1871 O O . ALA A 1 244 ? -3.402 1.356 -46.523 1.00 78.31 244 ALA A O 1
ATOM 1872 N N . VAL A 1 245 ? -2.101 3.193 -46.407 1.00 82.38 245 VAL A N 1
ATOM 1873 C CA . VAL A 1 245 ? -1.058 2.727 -47.323 1.00 82.38 245 VAL A CA 1
ATOM 1874 C C . VAL A 1 245 ? 0.053 2.047 -46.525 1.00 82.38 245 VAL A C 1
ATOM 1876 O O . VAL A 1 245 ? 0.606 2.646 -45.606 1.00 82.38 245 VAL A O 1
ATOM 1879 N N . SER A 1 246 ? 0.390 0.815 -46.889 1.00 85.94 246 SER A N 1
ATOM 1880 C CA . SER A 1 246 ? 1.528 0.055 -46.368 1.00 85.94 246 SER A CA 1
ATOM 1881 C C . SER A 1 246 ? 2.508 -0.261 -47.489 1.00 85.94 246 SER A C 1
ATOM 1883 O O . SER A 1 246 ? 2.098 -0.537 -48.615 1.00 85.94 246 SER A O 1
ATOM 1885 N N . GLU A 1 247 ? 3.794 -0.270 -47.173 1.00 89.94 247 GLU A N 1
ATOM 1886 C CA . GLU A 1 247 ? 4.854 -0.683 -48.086 1.00 89.94 247 GLU A CA 1
ATOM 1887 C C . GLU A 1 247 ? 5.222 -2.149 -47.831 1.00 89.94 247 GLU A C 1
ATOM 1889 O O . GLU A 1 247 ? 5.340 -2.571 -46.681 1.00 89.94 247 GLU A O 1
ATOM 1894 N N . VAL A 1 248 ? 5.366 -2.926 -48.904 1.00 89.50 248 VAL A N 1
ATOM 1895 C CA . VAL A 1 248 ? 5.761 -4.336 -48.860 1.00 89.50 248 VAL A CA 1
ATOM 1896 C C . VAL A 1 248 ? 6.956 -4.529 -49.784 1.00 89.50 248 VAL A C 1
ATOM 1898 O O . VAL A 1 248 ? 6.910 -4.116 -50.943 1.00 89.50 248 VAL A O 1
ATOM 1901 N N . SER A 1 249 ? 8.003 -5.184 -49.287 1.00 90.62 249 SER A N 1
ATOM 1902 C CA . SER A 1 249 ? 9.163 -5.597 -50.080 1.00 90.62 249 SER A CA 1
ATOM 1903 C C . SER A 1 249 ? 9.303 -7.118 -50.090 1.00 90.62 249 SER A C 1
ATOM 1905 O O . SER A 1 249 ? 8.881 -7.798 -49.156 1.00 90.62 249 SER A O 1
ATOM 1907 N N . SER A 1 250 ? 9.853 -7.653 -51.177 1.00 91.00 250 SER A N 1
ATOM 1908 C CA . SER A 1 250 ? 10.078 -9.087 -51.378 1.00 91.00 250 SER A CA 1
ATOM 1909 C C . SER A 1 250 ? 11.332 -9.329 -52.213 1.00 91.00 250 SER A C 1
ATOM 1911 O O . SER A 1 250 ? 11.628 -8.537 -53.110 1.00 91.00 250 SER A O 1
ATOM 1913 N N . GLY A 1 251 ? 12.040 -10.430 -51.946 1.00 85.12 251 GLY A N 1
ATOM 1914 C CA . GLY A 1 251 ? 13.181 -10.885 -52.749 1.00 85.12 251 GLY A CA 1
ATOM 1915 C C . GLY A 1 251 ? 14.531 -10.295 -52.337 1.00 85.12 251 GLY A C 1
ATOM 1916 O O . GLY A 1 251 ? 15.560 -10.713 -52.861 1.00 85.12 251 GLY A O 1
ATOM 1917 N N . LEU A 1 252 ? 14.561 -9.376 -51.363 1.00 84.69 252 LEU A N 1
ATOM 1918 C CA . LEU A 1 252 ? 15.808 -8.832 -50.807 1.00 84.69 252 LEU A CA 1
ATOM 1919 C C . LEU A 1 252 ? 16.674 -9.927 -50.172 1.00 84.69 252 LEU A C 1
ATOM 1921 O O . LEU A 1 252 ? 17.899 -9.881 -50.255 1.00 84.69 252 LEU A O 1
ATOM 1925 N N . GLU A 1 253 ? 16.043 -10.943 -49.584 1.00 81.56 253 GLU A N 1
ATOM 1926 C CA . GLU A 1 253 ? 16.717 -12.064 -48.933 1.00 81.56 253 GLU A CA 1
ATOM 1927 C C . GLU A 1 253 ? 17.520 -12.913 -49.927 1.00 81.56 253 GLU A C 1
ATOM 1929 O O . GLU A 1 253 ? 18.547 -13.482 -49.554 1.00 81.56 253 GLU A O 1
ATOM 1934 N N . ALA A 1 254 ? 17.082 -12.970 -51.190 1.00 82.75 254 ALA A N 1
ATOM 1935 C CA . ALA A 1 254 ? 17.742 -13.732 -52.248 1.00 82.75 254 ALA A CA 1
ATOM 1936 C C . ALA A 1 254 ? 19.105 -13.142 -52.640 1.00 82.75 254 ALA A C 1
ATOM 1938 O O . ALA A 1 254 ? 19.957 -13.863 -53.152 1.00 82.75 254 ALA A O 1
ATOM 1939 N N . LEU A 1 255 ? 19.343 -11.857 -52.351 1.00 82.88 255 LEU A N 1
ATOM 1940 C CA . LEU A 1 255 ? 20.630 -11.216 -52.613 1.00 82.88 255 LEU A CA 1
ATOM 1941 C C . LEU A 1 255 ? 21.732 -11.693 -51.660 1.00 82.88 255 LEU A C 1
ATOM 1943 O O . LEU A 1 255 ? 22.911 -11.513 -51.960 1.00 82.88 255 LEU A O 1
ATOM 1947 N N . ALA A 1 256 ? 21.371 -12.253 -50.499 1.00 76.94 256 ALA A N 1
ATOM 1948 C CA . ALA A 1 256 ? 22.312 -12.628 -49.439 1.00 76.94 256 ALA A CA 1
ATOM 1949 C C . ALA A 1 256 ? 23.297 -11.499 -49.048 1.00 76.94 256 ALA A C 1
ATOM 1951 O O . ALA A 1 256 ? 24.383 -11.754 -48.524 1.00 76.94 256 ALA A O 1
ATOM 1952 N N . LEU A 1 257 ? 22.919 -10.240 -49.293 1.00 75.19 257 LEU A N 1
ATOM 1953 C CA . LEU A 1 257 ? 23.682 -9.062 -48.908 1.00 75.19 257 LEU A CA 1
ATOM 1954 C C . LEU A 1 257 ? 23.166 -8.535 -47.566 1.00 75.19 257 LEU A C 1
ATOM 1956 O O . LEU A 1 257 ? 21.952 -8.470 -47.360 1.00 75.19 257 LEU A O 1
ATOM 1960 N N . PRO A 1 258 ? 24.051 -8.114 -46.648 1.00 66.75 258 PRO A N 1
ATOM 1961 C CA . PRO A 1 258 ? 23.604 -7.437 -45.445 1.00 66.75 258 PRO A CA 1
ATOM 1962 C C . PRO A 1 258 ? 22.968 -6.088 -45.806 1.00 66.75 258 PRO A C 1
ATOM 1964 O O . PRO A 1 258 ? 23.400 -5.416 -46.745 1.00 66.75 258 PRO A O 1
ATOM 1967 N N . GLN A 1 259 ? 21.982 -5.658 -45.015 1.00 68.38 259 GLN A N 1
ATOM 1968 C CA . GLN A 1 259 ? 21.244 -4.407 -45.232 1.00 68.38 259 GLN A CA 1
ATOM 1969 C C . GLN A 1 259 ? 22.176 -3.199 -45.412 1.00 68.38 259 GLN A C 1
ATOM 1971 O O . GLN A 1 259 ? 21.952 -2.373 -46.292 1.00 68.38 259 GLN A O 1
ATOM 1976 N N . TRP A 1 260 ? 23.264 -3.119 -44.638 1.00 66.88 260 TRP A N 1
ATOM 1977 C CA . TRP A 1 260 ? 24.234 -2.031 -44.768 1.00 66.88 260 TRP A CA 1
ATOM 1978 C C . TRP A 1 260 ? 24.955 -2.038 -46.118 1.00 66.88 260 TRP A C 1
ATOM 1980 O O . TRP A 1 260 ? 25.277 -0.967 -46.601 1.00 66.88 260 TRP A O 1
ATOM 1990 N N . ALA A 1 261 ? 25.205 -3.194 -46.746 1.00 74.12 261 ALA A N 1
ATOM 1991 C CA . ALA A 1 261 ? 25.879 -3.258 -48.045 1.00 74.12 261 ALA A CA 1
ATOM 1992 C C . ALA A 1 261 ? 24.947 -2.779 -49.165 1.00 74.12 261 ALA A C 1
ATOM 1994 O O . ALA A 1 261 ? 25.373 -2.059 -50.068 1.00 74.12 261 ALA A O 1
ATOM 1995 N N . ILE A 1 262 ? 23.659 -3.120 -49.057 1.00 79.94 262 ILE A N 1
ATOM 1996 C CA . ILE A 1 262 ? 22.605 -2.606 -49.936 1.00 79.94 262 ILE A CA 1
ATOM 1997 C C . ILE A 1 262 ? 22.491 -1.088 -49.762 1.00 79.94 262 ILE A C 1
ATOM 1999 O O . ILE A 1 262 ? 22.545 -0.344 -50.740 1.00 79.94 262 ILE A O 1
ATOM 2003 N N . GLU A 1 263 ? 22.393 -0.609 -48.521 1.00 76.81 263 GLU A N 1
ATOM 2004 C CA . GLU A 1 263 ? 22.335 0.820 -48.205 1.00 76.81 263 GLU A CA 1
ATOM 2005 C C . GLU A 1 263 ? 23.615 1.554 -48.616 1.00 76.81 263 GLU A C 1
ATOM 2007 O O . GLU A 1 263 ? 23.544 2.653 -49.156 1.00 76.81 263 GLU A O 1
ATOM 2012 N N . ALA A 1 264 ? 24.781 0.937 -48.459 1.00 74.19 264 ALA A N 1
ATOM 2013 C CA . ALA A 1 264 ? 26.058 1.502 -48.855 1.00 74.19 264 ALA A CA 1
ATOM 2014 C C . ALA A 1 264 ? 26.128 1.699 -50.375 1.00 74.19 264 ALA A C 1
ATOM 2016 O O . ALA A 1 264 ? 26.387 2.802 -50.848 1.00 74.19 264 ALA A O 1
ATOM 2017 N N . GLY A 1 265 ? 25.835 0.657 -51.156 1.00 76.62 265 GLY A N 1
ATOM 2018 C CA . GLY A 1 265 ? 25.888 0.728 -52.618 1.00 76.62 265 GLY A CA 1
ATOM 2019 C C . GLY A 1 265 ? 24.841 1.664 -53.231 1.00 76.62 265 GLY A C 1
ATOM 2020 O O . GLY A 1 265 ? 25.074 2.234 -54.295 1.00 76.62 265 GLY A O 1
ATOM 2021 N N . THR A 1 266 ? 23.698 1.853 -52.564 1.00 81.62 266 THR A N 1
ATOM 2022 C CA . THR A 1 266 ? 22.552 2.588 -53.129 1.00 81.62 266 THR A CA 1
ATOM 2023 C C . THR A 1 266 ? 22.364 3.991 -52.552 1.00 81.62 266 THR A C 1
ATOM 2025 O O . THR A 1 266 ? 22.036 4.913 -53.300 1.00 81.62 266 THR A O 1
ATOM 2028 N N . LEU A 1 267 ? 22.588 4.187 -51.248 1.00 77.69 267 LEU A N 1
ATOM 2029 C CA . LEU A 1 267 ? 22.415 5.471 -50.565 1.00 77.69 267 LEU A CA 1
ATOM 2030 C C . LEU A 1 267 ? 23.697 6.297 -50.544 1.00 77.69 267 LEU A C 1
ATOM 2032 O O . LEU A 1 267 ? 23.592 7.522 -50.570 1.00 77.69 267 LEU A O 1
ATOM 2036 N N . MET A 1 268 ? 24.894 5.693 -50.515 1.00 72.69 268 MET A N 1
ATOM 2037 C CA . MET A 1 268 ? 26.131 6.480 -50.371 1.00 72.69 268 MET A CA 1
ATOM 2038 C C . MET A 1 268 ? 26.337 7.526 -51.464 1.00 72.69 268 MET A C 1
ATOM 2040 O O . MET A 1 268 ? 26.658 8.655 -51.102 1.00 72.69 268 MET A O 1
ATOM 2044 N N . PRO A 1 269 ? 26.106 7.251 -52.764 1.00 71.75 269 PRO A N 1
ATOM 2045 C CA . PRO A 1 269 ? 26.253 8.286 -53.787 1.00 71.75 269 PRO A CA 1
ATOM 2046 C C . PRO A 1 269 ? 25.337 9.498 -53.542 1.00 71.75 269 PRO A C 1
ATOM 2048 O O . PRO A 1 269 ? 25.687 10.629 -53.870 1.00 71.75 269 PRO A O 1
ATOM 2051 N N . ALA A 1 270 ? 24.171 9.270 -52.929 1.00 73.50 270 ALA A N 1
ATOM 2052 C CA . ALA A 1 270 ? 23.199 10.301 -52.581 1.00 73.50 270 ALA A CA 1
ATOM 2053 C C . ALA A 1 270 ? 23.531 11.041 -51.276 1.00 73.50 270 ALA A C 1
ATOM 2055 O O . ALA A 1 270 ? 23.322 12.250 -51.173 1.00 73.50 270 ALA A O 1
ATOM 2056 N N . ILE A 1 271 ? 24.045 10.318 -50.280 1.00 72.19 271 ILE A N 1
ATOM 2057 C CA . ILE A 1 271 ? 24.487 10.870 -48.996 1.00 72.19 271 ILE A CA 1
ATOM 2058 C C . ILE A 1 271 ? 25.749 11.711 -49.201 1.00 72.19 271 ILE A C 1
ATOM 2060 O O . ILE A 1 271 ? 25.788 12.852 -48.754 1.00 72.19 271 ILE A O 1
ATOM 2064 N N . ALA A 1 272 ? 26.736 11.206 -49.946 1.00 69.25 272 ALA A N 1
ATOM 2065 C CA . ALA A 1 272 ? 27.989 11.901 -50.240 1.00 69.25 272 ALA A CA 1
ATOM 2066 C C . ALA A 1 272 ? 27.762 13.243 -50.952 1.00 69.25 272 ALA A C 1
ATOM 2068 O O . ALA A 1 272 ? 28.438 14.219 -50.649 1.00 69.25 272 ALA A O 1
ATOM 2069 N N . ALA A 1 273 ? 26.767 13.324 -51.843 1.00 69.50 273 ALA A N 1
ATOM 2070 C CA . ALA A 1 273 ? 26.399 14.572 -52.513 1.00 69.50 273 ALA A CA 1
ATOM 2071 C C . ALA A 1 273 ? 25.791 15.630 -51.567 1.00 69.50 273 ALA A C 1
ATOM 2073 O O . ALA A 1 273 ? 25.812 16.817 -51.886 1.00 69.50 273 ALA A O 1
ATOM 2074 N N . ASN A 1 274 ? 25.245 15.213 -50.419 1.00 66.31 274 ASN A N 1
ATOM 2075 C CA . ASN A 1 274 ? 24.612 16.085 -49.424 1.00 66.31 274 ASN A CA 1
ATOM 2076 C C . ASN A 1 274 ? 25.446 16.255 -48.139 1.00 66.31 274 ASN A C 1
ATOM 2078 O O . ASN A 1 274 ? 25.113 17.101 -47.307 1.00 66.31 274 ASN A O 1
ATOM 2082 N N . MET A 1 275 ? 26.511 15.469 -47.952 1.00 64.31 275 MET A N 1
ATOM 2083 C CA . MET A 1 275 ? 27.447 15.613 -46.839 1.00 64.31 275 MET A CA 1
ATOM 2084 C C . MET A 1 275 ? 28.290 16.869 -47.056 1.00 64.31 275 MET A C 1
ATOM 2086 O O . MET A 1 275 ? 29.082 16.960 -47.992 1.00 64.31 275 MET A O 1
ATOM 2090 N N . ARG A 1 276 ? 28.120 17.856 -46.176 1.00 59.91 276 ARG A N 1
ATOM 2091 C CA . ARG A 1 276 ? 29.045 18.985 -46.081 1.00 59.91 276 ARG A CA 1
ATOM 2092 C C . ARG A 1 276 ? 30.200 18.547 -45.194 1.00 59.91 276 ARG A C 1
ATOM 2094 O O . ARG A 1 276 ? 29.991 18.275 -44.022 1.00 59.91 276 ARG A O 1
ATOM 2101 N N . PHE A 1 277 ? 31.403 18.464 -45.746 1.00 59.44 277 PHE A N 1
ATOM 2102 C CA . PHE A 1 277 ? 32.608 18.328 -44.934 1.00 59.44 277 PHE A CA 1
ATOM 2103 C C . PHE A 1 277 ? 32.944 19.713 -44.364 1.00 59.44 277 PHE A C 1
ATOM 2105 O O . PHE A 1 277 ? 33.676 20.480 -44.985 1.00 59.44 277 PHE A O 1
ATOM 2112 N N . ASP A 1 278 ? 32.321 20.068 -43.240 1.00 59.38 278 ASP A N 1
ATOM 2113 C CA . ASP A 1 278 ? 32.591 21.294 -42.485 1.00 59.38 278 ASP A CA 1
ATOM 2114 C C . ASP A 1 278 ? 33.000 20.984 -41.031 1.00 59.38 278 ASP A C 1
ATOM 2116 O O . ASP A 1 278 ? 32.933 19.837 -40.586 1.00 59.38 278 ASP A O 1
ATOM 2120 N N . ASP A 1 279 ? 33.425 22.010 -40.283 1.00 52.25 279 ASP A N 1
ATOM 2121 C CA . ASP A 1 279 ? 33.912 21.895 -38.896 1.00 52.25 279 ASP A CA 1
ATOM 2122 C C . ASP A 1 279 ? 32.885 21.293 -37.907 1.00 52.25 279 ASP A C 1
ATOM 2124 O O . ASP A 1 279 ? 33.235 21.011 -36.760 1.00 52.25 279 ASP A O 1
ATOM 2128 N N . LYS A 1 280 ? 31.613 21.113 -38.305 1.00 53.25 280 LYS A N 1
ATOM 2129 C CA . LYS A 1 280 ? 30.532 20.623 -37.431 1.00 53.25 280 LYS A CA 1
ATOM 2130 C C . LYS A 1 280 ? 30.233 19.134 -37.577 1.00 53.25 280 LYS A C 1
ATOM 2132 O O . LYS A 1 280 ? 29.639 18.578 -36.658 1.00 53.25 280 LYS A O 1
ATOM 2137 N N . THR A 1 281 ? 30.625 18.497 -38.677 1.00 54.94 281 THR A N 1
ATOM 2138 C CA . THR A 1 281 ? 30.508 17.040 -38.854 1.00 54.94 281 THR A CA 1
ATOM 2139 C C . THR A 1 281 ? 31.886 16.441 -39.047 1.00 54.94 281 THR A C 1
ATOM 2141 O O . THR A 1 281 ? 32.499 16.578 -40.106 1.00 54.94 281 THR A O 1
ATOM 2144 N N . SER A 1 282 ? 32.387 15.768 -38.011 1.00 56.78 282 SER A N 1
ATOM 2145 C CA . SER A 1 282 ? 33.705 15.139 -38.090 1.00 56.78 282 SER A CA 1
ATOM 2146 C C . SER A 1 282 ? 33.679 13.958 -39.065 1.00 56.78 282 SER A C 1
ATOM 2148 O O . SER A 1 282 ? 32.683 13.244 -39.187 1.00 56.78 282 SER A O 1
ATOM 2150 N N . PHE A 1 283 ? 34.802 13.699 -39.734 1.00 56.56 283 PHE A N 1
ATOM 2151 C CA . PHE A 1 283 ? 34.973 12.534 -40.610 1.00 56.56 283 PHE A CA 1
ATOM 2152 C C . PHE A 1 283 ? 34.605 11.209 -39.909 1.00 56.56 283 PHE A C 1
ATOM 2154 O O . PHE A 1 283 ? 34.065 10.302 -40.536 1.00 56.56 283 PHE A O 1
ATOM 2161 N N . ALA A 1 284 ? 34.807 11.128 -38.589 1.00 58.09 284 ALA A N 1
ATOM 2162 C CA . ALA A 1 284 ? 34.414 9.989 -37.764 1.00 58.09 284 ALA A CA 1
ATOM 2163 C C . ALA A 1 284 ? 32.887 9.817 -37.645 1.00 58.09 284 ALA A C 1
ATOM 2165 O O . ALA A 1 284 ? 32.401 8.689 -37.645 1.00 58.09 284 ALA A O 1
ATOM 2166 N N . GLU A 1 285 ? 32.114 10.905 -37.580 1.00 61.06 285 GLU A N 1
ATOM 2167 C CA . GLU A 1 285 ? 30.645 10.842 -37.581 1.00 61.06 285 GLU A CA 1
ATOM 2168 C C . GLU A 1 285 ? 30.104 10.432 -38.946 1.00 61.06 285 GLU A C 1
ATOM 2170 O O . GLU A 1 285 ? 29.179 9.621 -39.018 1.00 61.06 285 GLU A O 1
ATOM 2175 N N . ALA A 1 286 ? 30.728 10.927 -40.019 1.00 58.16 286 ALA A N 1
ATOM 2176 C CA . ALA A 1 286 ? 30.432 10.470 -41.367 1.00 58.16 286 ALA A CA 1
ATOM 2177 C C . ALA A 1 286 ? 30.718 8.966 -41.492 1.00 58.16 286 ALA A C 1
ATOM 2179 O O . ALA A 1 286 ? 29.829 8.220 -41.879 1.00 58.16 286 ALA A O 1
ATOM 2180 N N . ILE A 1 287 ? 31.890 8.483 -41.064 1.00 60.91 287 ILE A N 1
ATOM 2181 C CA . ILE A 1 287 ? 32.227 7.050 -41.085 1.00 60.91 287 ILE A CA 1
ATOM 2182 C C . ILE A 1 287 ? 31.268 6.218 -40.226 1.00 60.91 287 ILE A C 1
ATOM 2184 O O . ILE A 1 287 ? 30.791 5.198 -40.703 1.00 60.91 287 ILE A O 1
ATOM 2188 N N . ALA A 1 288 ? 30.927 6.635 -39.004 1.00 62.59 288 ALA A N 1
ATOM 2189 C CA . ALA A 1 288 ? 29.991 5.898 -38.145 1.00 62.59 288 ALA A CA 1
ATOM 2190 C C . ALA A 1 288 ? 28.578 5.797 -38.749 1.00 62.59 288 ALA A C 1
ATOM 2192 O O . ALA A 1 288 ? 27.872 4.804 -38.544 1.00 62.59 288 ALA A O 1
ATOM 2193 N N . GLN A 1 289 ? 28.166 6.816 -39.510 1.00 64.12 289 GLN A N 1
ATOM 2194 C CA . GLN A 1 289 ? 26.926 6.802 -40.282 1.00 64.12 289 GLN A CA 1
ATOM 2195 C C . GLN A 1 289 ? 27.036 5.905 -41.528 1.00 64.12 289 GLN A C 1
ATOM 2197 O O . GLN A 1 289 ? 26.058 5.252 -41.885 1.00 64.12 289 GLN A O 1
ATOM 2202 N N . LEU A 1 290 ? 28.216 5.830 -42.154 1.00 58.25 290 LEU A N 1
ATOM 2203 C CA . LEU A 1 290 ? 28.496 5.000 -43.334 1.00 58.25 290 LEU A CA 1
ATOM 2204 C C . LEU A 1 290 ? 28.679 3.508 -42.991 1.00 58.25 290 LEU A C 1
ATOM 2206 O O . LEU A 1 290 ? 28.337 2.657 -43.805 1.00 58.25 290 LEU A O 1
ATOM 2210 N N . THR A 1 291 ? 29.168 3.176 -41.791 1.00 64.69 291 THR A N 1
ATOM 2211 C CA . THR A 1 291 ? 29.377 1.792 -41.315 1.00 64.69 291 THR A CA 1
ATOM 2212 C C . THR A 1 291 ? 28.171 1.204 -40.579 1.00 64.69 291 THR A C 1
ATOM 2214 O O . THR A 1 291 ? 28.174 0.026 -40.230 1.00 64.69 291 THR A O 1
ATOM 2217 N N . GLY A 1 292 ? 27.130 2.002 -40.314 1.00 66.81 292 GLY A N 1
ATOM 2218 C CA . GLY A 1 292 ? 25.943 1.559 -39.573 1.00 66.81 292 GLY A CA 1
ATOM 2219 C C . GLY A 1 292 ? 26.163 1.378 -38.063 1.00 66.81 292 GLY A C 1
ATOM 2220 O O . GLY A 1 292 ? 25.278 0.863 -37.383 1.00 66.81 292 GLY A O 1
ATOM 2221 N N . LEU A 1 293 ? 27.305 1.823 -37.521 1.00 75.88 293 LEU A N 1
ATOM 2222 C CA . LEU A 1 293 ? 27.649 1.732 -36.092 1.00 75.88 293 LEU A CA 1
ATOM 2223 C C . LEU A 1 293 ? 27.087 2.883 -35.248 1.00 75.88 293 LEU A C 1
ATOM 2225 O O . LEU A 1 293 ? 27.149 2.832 -34.018 1.00 75.88 293 LEU A O 1
ATOM 2229 N N . ARG A 1 294 ? 26.506 3.914 -35.879 1.00 77.19 294 ARG A N 1
ATOM 2230 C CA . ARG A 1 294 ? 25.928 5.068 -35.174 1.00 77.19 294 ARG A CA 1
ATOM 2231 C C . ARG A 1 294 ? 24.971 4.697 -34.024 1.00 77.19 294 ARG A C 1
ATOM 2233 O O . ARG A 1 294 ? 25.097 5.311 -32.968 1.00 77.19 294 ARG A O 1
ATOM 2240 N N . PRO A 1 295 ? 24.086 3.686 -34.138 1.00 82.56 295 PRO A N 1
ATOM 2241 C CA . PRO A 1 295 ? 23.227 3.290 -33.022 1.00 82.56 295 PRO A CA 1
ATOM 2242 C C . PRO A 1 295 ? 23.999 2.841 -31.765 1.00 82.56 295 PRO A C 1
ATOM 2244 O O . PRO A 1 295 ? 23.572 3.154 -30.655 1.00 82.56 295 PRO A O 1
ATOM 2247 N N . LEU A 1 296 ? 25.143 2.156 -31.907 1.00 84.69 296 LEU A N 1
ATOM 2248 C CA . LEU A 1 296 ? 25.988 1.781 -30.759 1.00 84.69 296 LEU A CA 1
ATOM 2249 C C . LEU A 1 296 ? 26.670 2.995 -30.136 1.00 84.69 296 LEU A C 1
ATOM 2251 O O . LEU A 1 296 ? 26.781 3.077 -28.913 1.00 84.69 296 LEU A O 1
ATOM 2255 N N . GLN A 1 297 ? 27.098 3.952 -30.963 1.00 84.69 297 GLN A N 1
ATOM 2256 C CA . GLN A 1 297 ? 27.647 5.217 -30.480 1.00 84.69 297 GLN A CA 1
ATOM 2257 C C . GLN A 1 297 ? 26.600 5.990 -29.664 1.00 84.69 297 GLN A C 1
ATOM 2259 O O . GLN A 1 297 ? 26.905 6.470 -28.573 1.00 84.69 297 GLN A O 1
ATOM 2264 N N . ASP A 1 298 ? 25.362 6.072 -30.157 1.00 87.00 298 ASP A N 1
ATOM 2265 C CA . ASP A 1 298 ? 24.264 6.754 -29.468 1.00 87.00 298 ASP A CA 1
ATOM 2266 C C . ASP A 1 298 ? 23.940 6.087 -28.116 1.00 87.00 298 ASP A C 1
ATOM 2268 O O . ASP A 1 298 ? 23.774 6.789 -27.110 1.00 87.00 298 ASP A O 1
ATOM 2272 N N . LEU A 1 299 ? 23.941 4.746 -28.059 1.00 90.12 299 LEU A N 1
ATOM 2273 C CA . LEU A 1 299 ? 23.812 3.992 -26.808 1.00 90.12 299 LEU A CA 1
ATOM 2274 C C . LEU A 1 299 ? 24.972 4.308 -25.849 1.00 90.12 299 LEU A C 1
ATOM 2276 O O . LEU A 1 299 ? 24.733 4.656 -24.692 1.00 90.12 299 LEU A O 1
ATOM 2280 N N . GLY A 1 300 ? 26.218 4.265 -26.328 1.00 89.19 300 GLY A N 1
ATOM 2281 C CA . GLY A 1 300 ? 27.407 4.585 -25.533 1.00 89.19 300 GLY A CA 1
ATOM 2282 C C . GLY A 1 300 ? 27.376 6.000 -24.943 1.00 89.19 300 GLY A C 1
ATOM 2283 O O . GLY A 1 300 ? 27.687 6.190 -23.770 1.00 89.19 300 GLY A O 1
ATOM 2284 N N . LEU A 1 301 ? 26.910 6.991 -25.710 1.00 88.94 301 LEU A N 1
ATOM 2285 C CA . LEU A 1 301 ? 26.735 8.375 -25.246 1.00 88.94 301 LEU A CA 1
ATOM 2286 C C . LEU A 1 301 ? 25.544 8.545 -24.285 1.00 88.94 301 LEU A C 1
ATOM 2288 O O . LEU A 1 301 ? 25.487 9.514 -23.522 1.00 88.94 301 LEU A O 1
ATOM 2292 N N . ARG A 1 302 ? 24.572 7.628 -24.307 1.00 89.81 302 ARG A N 1
ATOM 2293 C CA . ARG A 1 302 ? 23.424 7.616 -23.390 1.00 89.81 302 ARG A CA 1
ATOM 2294 C C . ARG A 1 302 ? 23.789 7.049 -22.018 1.00 89.81 302 ARG A C 1
ATOM 2296 O O . ARG A 1 302 ? 23.358 7.631 -21.019 1.00 89.81 302 ARG A O 1
ATOM 2303 N N . LEU A 1 303 ? 24.575 5.972 -21.963 1.00 90.69 303 LEU A N 1
ATOM 2304 C CA . LEU A 1 303 ? 24.880 5.220 -20.736 1.00 90.69 303 LEU A CA 1
ATOM 2305 C C . LEU A 1 303 ? 25.374 6.073 -19.548 1.00 90.69 303 LEU A C 1
ATOM 2307 O O . LEU A 1 303 ? 24.892 5.832 -18.442 1.00 90.69 303 LEU A O 1
ATOM 2311 N N . PRO A 1 304 ? 26.207 7.124 -19.709 1.00 92.44 304 PRO A N 1
ATOM 2312 C CA . PRO A 1 304 ? 26.612 7.975 -18.586 1.00 92.44 304 PRO A CA 1
ATOM 2313 C C . PRO A 1 304 ? 25.448 8.622 -17.820 1.00 92.44 304 PRO A C 1
ATOM 2315 O O . PRO A 1 304 ? 25.560 8.868 -16.622 1.00 92.44 304 PRO A O 1
ATOM 2318 N N . ARG A 1 305 ? 24.309 8.895 -18.477 1.00 91.75 305 ARG A N 1
ATOM 2319 C CA . ARG A 1 305 ? 23.106 9.402 -17.789 1.00 91.75 305 ARG A CA 1
ATOM 2320 C C . ARG A 1 305 ? 22.399 8.318 -16.982 1.00 91.75 305 ARG A C 1
ATOM 2322 O O . ARG A 1 305 ? 21.890 8.628 -15.912 1.00 91.75 305 ARG A O 1
ATOM 2329 N N . MET A 1 306 ? 22.393 7.077 -17.471 1.00 92.81 306 MET A N 1
ATOM 2330 C CA . MET A 1 306 ? 21.888 5.934 -16.707 1.00 92.81 306 MET A CA 1
ATOM 2331 C C . MET A 1 306 ? 22.761 5.685 -15.475 1.00 92.81 306 MET A C 1
ATOM 2333 O O . MET A 1 306 ? 22.232 5.580 -14.376 1.00 92.81 306 MET A O 1
ATOM 2337 N N . VAL A 1 307 ? 24.089 5.699 -15.635 1.00 92.38 307 VAL A N 1
ATOM 2338 C CA . VAL A 1 307 ? 25.037 5.549 -14.518 1.00 92.38 307 VAL A CA 1
ATOM 2339 C C . VAL A 1 307 ? 24.799 6.616 -13.450 1.00 92.38 307 VAL A C 1
ATOM 2341 O O . VAL A 1 307 ? 24.571 6.271 -12.298 1.00 92.38 307 VAL A O 1
ATOM 2344 N N . ARG A 1 308 ? 24.725 7.902 -13.827 1.00 92.50 308 ARG A N 1
ATOM 2345 C CA . ARG A 1 308 ? 24.438 8.989 -12.870 1.00 92.50 308 ARG A CA 1
ATOM 2346 C C . ARG A 1 308 ? 23.111 8.810 -12.133 1.00 92.50 308 ARG A C 1
ATOM 2348 O O . ARG A 1 308 ? 23.022 9.146 -10.957 1.00 92.50 308 ARG A O 1
ATOM 2355 N N . ARG A 1 309 ? 22.076 8.321 -12.822 1.00 93.12 309 ARG A N 1
ATOM 2356 C CA . ARG A 1 309 ? 20.766 8.058 -12.216 1.00 93.12 309 ARG A CA 1
ATOM 2357 C C . ARG A 1 309 ? 20.841 6.913 -11.204 1.00 93.12 309 ARG A C 1
ATOM 2359 O O . ARG A 1 309 ? 20.282 7.036 -10.122 1.00 93.12 309 ARG A O 1
ATOM 2366 N N . LEU A 1 310 ? 21.529 5.826 -11.550 1.00 91.75 310 LEU A N 1
ATOM 2367 C CA . LEU A 1 310 ? 21.733 4.689 -10.652 1.00 91.75 310 LEU A CA 1
ATOM 2368 C C . LEU A 1 310 ? 22.550 5.096 -9.420 1.00 91.75 310 LEU A C 1
ATOM 2370 O O . LEU A 1 310 ? 22.160 4.786 -8.303 1.00 91.75 310 LEU A O 1
ATOM 2374 N N . GLU A 1 311 ? 23.645 5.835 -9.613 1.00 92.69 311 GLU A N 1
ATOM 2375 C CA . GLU A 1 311 ? 24.519 6.286 -8.524 1.00 92.69 311 GLU A CA 1
ATOM 2376 C C . GLU A 1 311 ? 23.817 7.243 -7.561 1.00 92.69 311 GLU A C 1
ATOM 2378 O O . GLU A 1 311 ? 24.058 7.164 -6.359 1.00 92.69 311 GLU A O 1
ATOM 2383 N N . LYS A 1 312 ? 22.957 8.129 -8.075 1.00 92.50 312 LYS A N 1
ATOM 2384 C CA . LYS A 1 312 ? 22.301 9.171 -7.284 1.00 92.50 312 LYS A CA 1
ATOM 2385 C C . LYS A 1 312 ? 20.838 8.852 -6.995 1.00 92.50 312 LYS A C 1
ATOM 2387 O O . LYS A 1 312 ? 20.525 8.426 -5.894 1.00 92.50 312 LYS A O 1
ATOM 2392 N N . ASP A 1 313 ? 19.956 9.033 -7.977 1.00 90.06 313 ASP A N 1
ATOM 2393 C CA . ASP A 1 313 ? 18.502 8.994 -7.780 1.00 90.06 313 ASP A CA 1
ATOM 2394 C C . ASP A 1 313 ? 18.023 7.658 -7.180 1.00 90.06 313 ASP A C 1
ATOM 2396 O O . ASP A 1 313 ? 17.250 7.648 -6.223 1.00 90.06 313 ASP A O 1
ATOM 2400 N N . GLU A 1 314 ? 18.481 6.527 -7.727 1.00 90.12 314 GLU A N 1
ATOM 2401 C CA . GLU A 1 314 ? 18.049 5.203 -7.255 1.00 90.12 314 GLU A CA 1
ATOM 2402 C C . GLU A 1 314 ? 18.708 4.831 -5.910 1.00 90.12 314 GLU A C 1
ATOM 2404 O O . GLU A 1 314 ? 18.054 4.232 -5.055 1.00 90.12 314 GLU A O 1
ATOM 2409 N N . THR A 1 315 ? 19.963 5.237 -5.670 1.00 90.81 315 THR A N 1
ATOM 2410 C CA . THR A 1 315 ? 20.646 5.057 -4.370 1.00 90.81 315 THR A CA 1
ATOM 2411 C C . THR A 1 315 ? 19.994 5.881 -3.261 1.00 90.81 315 THR A C 1
ATOM 2413 O O . THR A 1 315 ? 19.769 5.364 -2.162 1.00 90.81 315 THR A O 1
ATOM 2416 N N . ASP A 1 316 ? 19.661 7.142 -3.544 1.00 91.69 316 ASP A N 1
ATOM 2417 C CA . ASP A 1 316 ? 18.961 8.036 -2.622 1.00 91.69 316 ASP A CA 1
ATOM 2418 C C . ASP A 1 316 ? 17.578 7.448 -2.301 1.00 91.69 316 ASP A C 1
ATOM 2420 O O . ASP A 1 316 ? 17.250 7.233 -1.135 1.00 91.69 316 ASP A O 1
ATOM 2424 N N . SER A 1 317 ? 16.820 7.038 -3.327 1.00 89.69 317 SER A N 1
ATOM 2425 C CA . SER A 1 317 ? 15.510 6.401 -3.142 1.00 89.69 317 SER A CA 1
ATOM 2426 C C . SER A 1 317 ? 15.586 5.098 -2.338 1.00 89.69 317 SER A C 1
ATOM 2428 O O . SER A 1 317 ? 14.699 4.827 -1.525 1.00 89.69 317 SER A O 1
ATOM 2430 N N . ALA A 1 318 ? 16.609 4.266 -2.551 1.00 89.00 318 ALA A N 1
ATOM 2431 C CA . ALA A 1 318 ? 16.801 3.034 -1.789 1.00 89.00 318 ALA A CA 1
ATOM 2432 C C . ALA A 1 318 ? 17.177 3.319 -0.326 1.00 89.00 318 ALA A C 1
ATOM 2434 O O . ALA A 1 318 ? 16.728 2.613 0.583 1.00 89.00 318 ALA A O 1
ATOM 2435 N N . THR A 1 319 ? 17.969 4.366 -0.087 1.00 91.44 319 THR A N 1
ATOM 2436 C CA . THR A 1 319 ? 18.352 4.810 1.258 1.00 91.44 319 THR A CA 1
ATOM 2437 C C . THR A 1 319 ? 17.142 5.345 2.018 1.00 91.44 319 THR A C 1
ATOM 2439 O O . THR A 1 319 ? 16.883 4.889 3.133 1.00 91.44 319 THR A O 1
ATOM 2442 N N . ASP A 1 320 ? 16.339 6.198 1.383 1.00 92.81 320 ASP A N 1
ATOM 2443 C CA . ASP A 1 320 ? 15.097 6.726 1.948 1.00 92.81 320 ASP A CA 1
ATOM 2444 C C . ASP A 1 320 ? 14.093 5.607 2.251 1.00 92.81 320 ASP A C 1
ATOM 2446 O O . ASP A 1 320 ? 13.485 5.578 3.323 1.00 92.81 320 ASP A O 1
ATOM 2450 N N . ALA A 1 321 ? 13.946 4.630 1.348 1.00 91.19 321 ALA A N 1
ATOM 2451 C CA . ALA A 1 321 ? 13.081 3.474 1.571 1.00 91.19 321 ALA A CA 1
ATOM 2452 C C . ALA A 1 321 ? 13.559 2.611 2.752 1.00 91.19 321 ALA A C 1
ATOM 2454 O O . ALA A 1 321 ? 12.746 2.182 3.578 1.00 91.19 321 ALA A O 1
ATOM 2455 N N . LYS A 1 322 ? 14.875 2.382 2.871 1.00 89.50 322 LYS A N 1
ATOM 2456 C CA . LYS A 1 322 ? 15.483 1.656 3.998 1.00 89.50 322 LYS A CA 1
ATOM 2457 C C . LYS A 1 322 ? 15.226 2.376 5.323 1.00 89.50 322 LYS A C 1
ATOM 2459 O O . LYS A 1 322 ? 14.818 1.741 6.300 1.00 89.50 322 LYS A O 1
ATOM 2464 N N . ASP A 1 323 ? 15.447 3.686 5.365 1.00 90.25 323 ASP A N 1
ATOM 2465 C CA . ASP A 1 323 ? 15.279 4.486 6.577 1.00 90.25 323 ASP A CA 1
ATOM 2466 C C . ASP A 1 323 ? 13.796 4.632 6.949 1.00 90.25 323 ASP A C 1
ATOM 2468 O O . ASP A 1 323 ? 13.432 4.460 8.115 1.00 90.25 323 ASP A O 1
ATOM 2472 N N . GLY A 1 324 ? 12.915 4.806 5.961 1.00 92.31 324 GLY A N 1
ATOM 2473 C CA . GLY A 1 324 ? 11.464 4.783 6.139 1.00 92.31 324 GLY A CA 1
ATOM 2474 C C . GLY A 1 324 ? 10.963 3.456 6.717 1.00 92.31 324 GLY A C 1
ATOM 2475 O O . GLY A 1 324 ? 10.231 3.453 7.710 1.00 92.31 324 GLY A O 1
ATOM 2476 N N . ALA A 1 325 ? 11.411 2.320 6.173 1.00 89.06 325 ALA A N 1
ATOM 2477 C CA . ALA A 1 325 ? 11.074 0.995 6.697 1.00 89.06 325 ALA A CA 1
ATOM 2478 C C . ALA A 1 325 ? 11.580 0.797 8.138 1.00 89.06 325 ALA A C 1
ATOM 2480 O O . ALA A 1 325 ? 10.873 0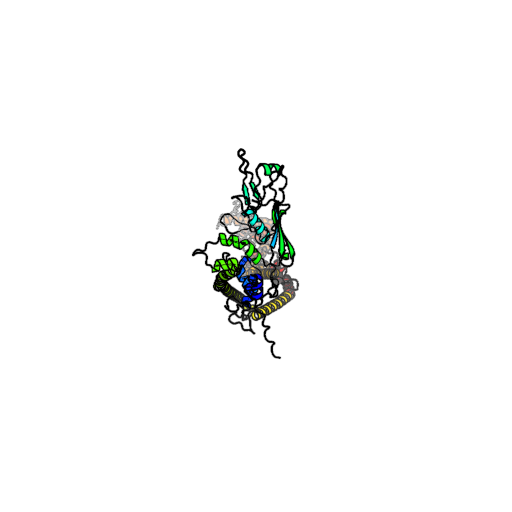.237 8.982 1.00 89.06 325 ALA A O 1
ATOM 2481 N N . ARG A 1 326 ? 12.778 1.306 8.459 1.00 88.44 326 ARG A N 1
ATOM 2482 C CA . ARG A 1 326 ? 13.322 1.280 9.825 1.00 88.44 326 ARG A CA 1
ATOM 2483 C C . ARG A 1 326 ? 12.467 2.099 10.792 1.00 88.44 326 ARG A C 1
ATOM 2485 O O . ARG A 1 326 ? 12.168 1.616 11.884 1.00 88.44 326 ARG A O 1
ATOM 2492 N N . ILE A 1 327 ? 12.060 3.308 10.408 1.00 90.62 327 ILE A N 1
ATOM 2493 C CA . ILE A 1 327 ? 11.194 4.169 11.226 1.00 90.62 327 ILE A CA 1
ATOM 2494 C C . ILE A 1 327 ? 9.842 3.491 11.468 1.00 90.62 327 ILE A C 1
ATOM 2496 O O . ILE A 1 327 ? 9.390 3.424 12.611 1.00 90.62 327 ILE A O 1
ATOM 2500 N N . GLN A 1 328 ? 9.223 2.929 10.426 1.00 92.00 328 GLN A N 1
ATOM 2501 C CA . GLN A 1 328 ? 7.961 2.194 10.549 1.00 92.00 328 GLN A CA 1
ATOM 2502 C C . GLN A 1 328 ? 8.081 1.016 11.519 1.00 92.00 328 GLN A C 1
ATOM 2504 O O . GLN A 1 328 ? 7.230 0.851 12.395 1.00 92.00 328 GLN A O 1
ATOM 2509 N N . PHE A 1 329 ? 9.164 0.239 11.425 1.00 89.56 329 PHE A N 1
ATOM 2510 C CA . PHE A 1 329 ? 9.420 -0.864 12.347 1.00 89.56 329 PHE A CA 1
ATOM 2511 C C . PHE A 1 329 ? 9.559 -0.386 13.801 1.00 89.56 329 PHE A C 1
ATOM 2513 O O . PHE A 1 329 ? 8.951 -0.965 14.702 1.00 89.56 329 PHE A O 1
ATOM 2520 N N . LEU A 1 330 ? 10.335 0.675 14.048 1.00 89.62 330 LEU A N 1
ATOM 2521 C CA . LEU A 1 330 ? 10.544 1.209 15.398 1.00 89.62 330 LEU A CA 1
ATOM 2522 C C . LEU A 1 330 ? 9.255 1.778 16.001 1.00 89.62 330 LEU A C 1
ATOM 2524 O O . LEU A 1 330 ? 8.969 1.519 17.171 1.00 89.62 330 LEU A O 1
ATOM 2528 N N . ASN A 1 331 ? 8.458 2.493 15.206 1.00 92.62 331 ASN A N 1
ATOM 2529 C CA . ASN A 1 331 ? 7.160 3.011 15.633 1.00 92.62 331 ASN A CA 1
ATOM 2530 C C . ASN A 1 331 ? 6.181 1.872 15.949 1.00 92.62 331 ASN A C 1
ATOM 2532 O O . ASN A 1 331 ? 5.541 1.894 17.000 1.00 92.62 331 ASN A O 1
ATOM 2536 N N . GLY A 1 332 ? 6.120 0.845 15.095 1.00 91.75 332 GLY A N 1
ATOM 2537 C CA . GLY A 1 332 ? 5.305 -0.347 15.331 1.00 91.75 332 GLY A CA 1
ATOM 2538 C C . GLY A 1 332 ? 5.720 -1.097 16.599 1.00 91.75 332 GLY A C 1
ATOM 2539 O O . GLY A 1 332 ? 4.873 -1.423 17.426 1.00 91.75 332 GLY A O 1
ATOM 2540 N N . LYS A 1 333 ? 7.029 -1.293 16.812 1.00 90.62 333 LYS A N 1
ATOM 2541 C CA . LYS A 1 333 ? 7.567 -1.881 18.049 1.00 90.62 333 LYS A CA 1
ATOM 2542 C C . LYS A 1 333 ? 7.177 -1.060 19.279 1.00 90.62 333 LYS A C 1
ATOM 2544 O O . LYS A 1 333 ? 6.763 -1.640 20.278 1.00 90.62 333 LYS A O 1
ATOM 2549 N N . LYS A 1 334 ? 7.322 0.268 19.226 1.00 91.06 334 LYS A N 1
ATOM 2550 C CA . LYS A 1 334 ? 6.977 1.158 20.342 1.00 91.06 334 LYS A CA 1
ATOM 2551 C C . LYS A 1 334 ? 5.493 1.052 20.694 1.00 91.06 334 LYS A C 1
ATOM 2553 O O . LYS A 1 334 ? 5.180 0.776 21.845 1.00 91.06 334 LYS A O 1
ATOM 2558 N N . SER A 1 335 ? 4.613 1.194 19.703 1.00 93.31 335 SER A N 1
ATOM 2559 C CA . SER A 1 335 ? 3.162 1.100 19.897 1.00 93.31 335 SER A CA 1
ATOM 2560 C C . SER A 1 335 ? 2.742 -0.269 20.442 1.00 93.31 335 SER A C 1
ATOM 2562 O O . SER A 1 335 ? 1.941 -0.343 21.370 1.00 93.31 335 SER A O 1
ATOM 2564 N N . PHE A 1 336 ? 3.339 -1.354 19.937 1.00 92.25 336 PHE A N 1
ATOM 2565 C CA . PHE A 1 336 ? 3.092 -2.701 20.450 1.00 92.25 336 PHE A CA 1
ATOM 2566 C C . PHE A 1 336 ? 3.501 -2.854 21.923 1.00 92.25 336 PHE A C 1
ATOM 2568 O O . PHE A 1 336 ? 2.737 -3.398 22.716 1.00 92.25 336 PHE A O 1
ATOM 2575 N N . LEU A 1 337 ? 4.686 -2.368 22.308 1.00 91.31 337 LEU A N 1
ATOM 2576 C CA . LEU A 1 337 ? 5.152 -2.448 23.697 1.00 91.31 337 LEU A CA 1
ATOM 2577 C C . LEU A 1 337 ? 4.344 -1.544 24.639 1.00 91.31 337 LEU A C 1
ATOM 2579 O O . LEU A 1 337 ? 4.120 -1.915 25.785 1.00 91.31 337 LEU A O 1
ATOM 2583 N N . GLU A 1 338 ? 3.874 -0.385 24.174 1.00 92.75 338 GLU A N 1
ATOM 2584 C CA . GLU A 1 338 ? 2.958 0.472 24.939 1.00 92.75 338 GLU A CA 1
ATOM 2585 C C . GLU A 1 338 ? 1.622 -0.233 25.209 1.00 92.75 338 GLU A C 1
ATOM 2587 O O . GLU A 1 338 ? 1.171 -0.253 26.354 1.00 92.75 338 GLU A O 1
ATOM 2592 N N . ALA A 1 339 ? 1.038 -0.884 24.197 1.00 89.62 339 ALA A N 1
ATOM 2593 C CA . ALA A 1 339 ? -0.166 -1.696 24.370 1.00 89.62 339 ALA A CA 1
ATOM 2594 C C . ALA A 1 339 ? 0.073 -2.893 25.309 1.00 89.62 339 ALA A C 1
ATOM 2596 O O . ALA A 1 339 ? -0.761 -3.186 26.160 1.00 89.62 339 ALA A O 1
ATOM 2597 N N . TRP A 1 340 ? 1.237 -3.547 25.216 1.00 92.62 340 TRP A N 1
ATOM 2598 C CA . TRP A 1 340 ? 1.603 -4.638 26.125 1.00 92.62 340 TRP A CA 1
ATOM 2599 C C . TRP A 1 340 ? 1.704 -4.172 27.582 1.00 92.62 340 TRP A C 1
ATOM 2601 O O . TRP A 1 340 ? 1.249 -4.869 28.484 1.00 92.62 340 TRP A O 1
ATOM 2611 N N . ARG A 1 341 ? 2.289 -2.992 27.830 1.00 90.75 341 ARG A N 1
ATOM 2612 C CA . ARG A 1 341 ? 2.421 -2.420 29.183 1.00 90.75 341 ARG A CA 1
ATOM 2613 C C . ARG A 1 341 ? 1.075 -2.135 29.833 1.00 90.75 341 ARG A C 1
ATOM 2615 O O . ARG A 1 341 ? 0.938 -2.376 31.031 1.00 90.75 341 ARG A O 1
ATOM 2622 N N . ALA A 1 342 ? 0.114 -1.636 29.055 1.00 90.12 342 ALA A N 1
ATOM 2623 C CA . ALA A 1 342 ? -1.236 -1.364 29.542 1.00 90.12 342 ALA A CA 1
ATOM 2624 C C . ALA A 1 342 ? -1.911 -2.630 30.099 1.00 90.12 342 ALA A C 1
ATOM 2626 O O . ALA A 1 342 ? -2.609 -2.550 31.101 1.00 90.12 342 ALA A O 1
ATOM 2627 N N . GLU A 1 343 ? -1.607 -3.792 29.516 1.00 87.25 343 GLU A N 1
ATOM 2628 C CA . GLU A 1 343 ? -2.166 -5.099 29.886 1.00 87.25 343 GLU A CA 1
ATOM 2629 C C . GLU A 1 343 ? -1.126 -6.008 30.579 1.00 87.25 343 GLU A C 1
ATOM 2631 O O . GLU A 1 343 ? -1.180 -7.239 30.499 1.00 87.25 343 GLU A O 1
ATOM 2636 N N . SER A 1 344 ? -0.124 -5.414 31.240 1.00 86.06 344 SER A N 1
ATOM 2637 C CA . SER A 1 344 ? 1.021 -6.154 31.800 1.00 86.06 344 SER A CA 1
ATOM 2638 C C . SER A 1 344 ? 0.648 -7.137 32.913 1.00 86.06 344 SER A C 1
ATOM 2640 O O . SER A 1 344 ? 1.314 -8.164 33.055 1.00 86.06 344 SER A O 1
ATOM 2642 N N . GLU A 1 345 ? -0.428 -6.875 33.660 1.00 83.38 345 GLU A N 1
ATOM 2643 C CA . GLU A 1 345 ? -0.943 -7.798 34.681 1.00 83.38 345 GLU A CA 1
ATOM 2644 C C . GLU A 1 345 ? -1.394 -9.131 34.069 1.00 83.38 345 GLU A C 1
ATOM 2646 O O . GLU A 1 345 ? -1.170 -10.190 34.654 1.00 83.38 345 GLU A O 1
ATOM 2651 N N . THR A 1 346 ? -1.983 -9.096 32.871 1.00 80.75 346 THR A N 1
ATOM 2652 C CA . THR A 1 346 ? -2.524 -10.278 32.185 1.00 80.75 346 THR A CA 1
ATOM 2653 C C . THR A 1 346 ? -1.490 -10.926 31.268 1.00 80.75 346 THR A C 1
ATOM 2655 O O . THR A 1 346 ? -1.384 -12.150 31.196 1.00 80.75 346 THR A O 1
ATOM 2658 N N . LEU A 1 347 ? -0.710 -10.112 30.553 1.00 84.25 347 LEU A N 1
ATOM 2659 C CA . LEU A 1 347 ? 0.248 -10.586 29.553 1.00 84.25 347 LEU A CA 1
ATOM 2660 C C . LEU A 1 347 ? 1.612 -10.960 30.152 1.00 84.25 347 LEU A C 1
ATOM 2662 O O . LEU A 1 347 ? 2.353 -11.747 29.552 1.00 84.25 347 LEU A O 1
ATOM 2666 N N . GLY A 1 348 ? 1.949 -10.448 31.337 1.00 86.25 348 GLY A N 1
ATOM 2667 C CA . GLY A 1 348 ? 3.226 -10.666 32.012 1.00 86.25 348 GLY A CA 1
ATOM 2668 C C . GLY A 1 348 ? 4.368 -9.796 31.458 1.00 86.25 348 GLY A C 1
ATOM 2669 O O . GLY A 1 348 ? 4.119 -8.762 30.832 1.00 86.25 348 GLY A O 1
ATOM 2670 N N . PRO A 1 349 ? 5.644 -10.187 31.670 1.00 87.00 349 PRO A N 1
ATOM 2671 C CA . PRO A 1 349 ? 6.791 -9.348 31.321 1.00 87.00 349 PRO A CA 1
ATOM 2672 C C . PRO A 1 349 ? 6.884 -9.092 29.815 1.00 87.00 349 PRO A C 1
ATOM 2674 O O . PRO A 1 349 ? 6.589 -9.982 29.006 1.00 87.00 349 PRO A O 1
ATOM 2677 N N . GLU A 1 350 ? 7.334 -7.882 29.471 1.00 86.38 350 GLU A N 1
ATOM 2678 C CA . GLU A 1 350 ? 7.519 -7.434 28.091 1.00 86.38 350 GLU A CA 1
ATOM 2679 C C . GLU A 1 350 ? 8.408 -8.398 27.298 1.00 86.38 350 GLU A C 1
ATOM 2681 O O . GLU A 1 350 ? 9.479 -8.794 27.769 1.00 86.38 350 GLU A O 1
ATOM 2686 N N . PRO A 1 351 ? 8.001 -8.763 26.073 1.00 85.50 351 PRO A N 1
ATOM 2687 C CA . PRO A 1 351 ? 8.820 -9.602 25.230 1.00 85.50 351 PRO A CA 1
ATOM 2688 C C . PRO A 1 351 ? 9.986 -8.817 24.629 1.00 85.50 351 PRO A C 1
ATOM 2690 O O . PRO A 1 351 ? 9.849 -7.673 24.186 1.00 85.50 351 PRO A O 1
ATOM 2693 N N . GLU A 1 352 ? 11.132 -9.479 24.516 1.00 83.50 352 GLU A N 1
ATOM 2694 C CA . GLU A 1 352 ? 12.287 -8.912 23.838 1.00 83.50 352 GLU A CA 1
ATOM 2695 C C . GLU A 1 352 ? 12.092 -8.947 22.314 1.00 83.50 352 GLU A C 1
ATOM 2697 O O . GLU A 1 352 ? 12.272 -9.967 21.647 1.00 83.50 352 GLU A O 1
ATOM 2702 N N . LEU A 1 353 ? 11.706 -7.804 21.744 1.00 84.25 353 LEU A N 1
ATOM 2703 C CA . LEU A 1 353 ? 11.678 -7.606 20.297 1.00 84.25 353 LEU A CA 1
ATOM 2704 C C . LEU A 1 353 ? 13.012 -7.032 19.826 1.00 84.25 353 LEU A C 1
ATOM 2706 O O . LEU A 1 353 ? 13.356 -5.886 20.131 1.00 84.25 353 LEU A O 1
ATOM 2710 N N . LEU A 1 354 ? 13.751 -7.815 19.046 1.00 83.06 354 LEU A N 1
ATOM 2711 C CA . LEU A 1 354 ? 14.998 -7.373 18.428 1.00 83.06 354 LEU A CA 1
ATOM 2712 C C . LEU A 1 354 ? 14.744 -6.235 17.434 1.00 83.06 354 LEU A C 1
ATOM 2714 O O . LEU A 1 354 ? 13.674 -6.136 16.832 1.00 83.06 354 LEU A O 1
ATOM 2718 N N . THR A 1 355 ? 15.735 -5.365 17.274 1.00 80.00 355 THR A N 1
ATOM 2719 C CA . THR A 1 355 ? 15.760 -4.364 16.205 1.00 80.00 355 THR A CA 1
ATOM 2720 C C . THR A 1 355 ? 16.672 -4.844 15.070 1.00 80.00 355 THR A C 1
ATOM 2722 O O . THR A 1 355 ? 17.583 -5.633 15.331 1.00 80.00 355 THR A O 1
ATOM 2725 N N . PRO A 1 356 ? 16.450 -4.421 13.809 1.00 74.31 356 PRO A N 1
ATOM 2726 C CA . PRO A 1 356 ? 17.222 -4.919 12.666 1.00 74.31 356 PRO A CA 1
ATOM 2727 C C . PRO A 1 356 ? 18.740 -4.724 12.800 1.00 74.31 356 PRO A C 1
ATOM 2729 O O . PRO A 1 356 ? 19.505 -5.557 12.336 1.00 74.31 356 PRO A O 1
ATOM 2732 N N . ASP A 1 357 ? 19.171 -3.668 13.492 1.00 73.50 357 ASP A N 1
ATOM 2733 C CA . ASP A 1 357 ? 20.568 -3.348 13.817 1.00 73.50 357 ASP A CA 1
ATOM 2734 C C . ASP A 1 357 ? 21.208 -4.293 14.848 1.00 73.50 357 ASP A C 1
ATOM 2736 O O . ASP A 1 357 ? 22.429 -4.338 14.963 1.00 73.50 357 ASP A O 1
ATOM 2740 N N . LYS A 1 358 ? 20.398 -5.056 15.586 1.00 71.62 358 LYS A N 1
ATOM 2741 C CA . LYS A 1 358 ? 20.838 -6.016 16.610 1.00 71.62 358 LYS A CA 1
ATOM 2742 C C . LYS A 1 358 ? 20.555 -7.470 16.223 1.00 71.62 358 LYS A C 1
ATOM 2744 O O . LYS A 1 358 ? 20.760 -8.366 17.037 1.00 71.62 358 LYS A O 1
ATOM 2749 N N . ALA A 1 359 ? 20.048 -7.711 15.014 1.00 73.56 359 ALA A N 1
ATOM 2750 C CA . ALA A 1 359 ? 19.747 -9.053 14.536 1.00 73.56 359 ALA A CA 1
ATOM 2751 C C . ALA A 1 359 ? 21.036 -9.800 14.153 1.00 73.56 359 ALA A C 1
ATOM 2753 O O . ALA A 1 359 ? 21.890 -9.264 13.450 1.00 73.56 359 ALA A O 1
ATOM 2754 N N . THR A 1 360 ? 21.150 -11.059 14.572 1.00 72.81 360 THR A N 1
ATOM 2755 C CA . THR A 1 360 ? 22.200 -11.994 14.141 1.00 72.81 360 THR A CA 1
ATOM 2756 C C . THR A 1 360 ? 21.605 -13.074 13.231 1.00 72.81 360 THR A C 1
ATOM 2758 O O . THR A 1 360 ? 20.384 -13.186 13.086 1.00 72.81 360 THR A O 1
ATOM 2761 N N . ALA A 1 361 ? 22.452 -13.899 12.601 1.00 66.12 361 ALA A N 1
ATOM 2762 C CA . ALA A 1 361 ? 21.991 -15.010 11.757 1.00 66.12 361 ALA A CA 1
ATOM 2763 C C . ALA A 1 361 ? 21.105 -16.013 12.531 1.00 66.12 361 ALA A C 1
ATOM 2765 O O . ALA A 1 361 ? 20.161 -16.588 11.984 1.00 66.12 361 ALA A O 1
ATOM 2766 N N . GLU A 1 362 ? 21.372 -16.189 13.825 1.00 62.75 362 GLU A N 1
ATOM 2767 C CA . GLU A 1 362 ? 20.670 -17.132 14.698 1.00 62.75 362 GLU A CA 1
ATOM 2768 C C . GLU A 1 362 ? 19.418 -16.511 15.335 1.00 62.75 362 GLU A C 1
A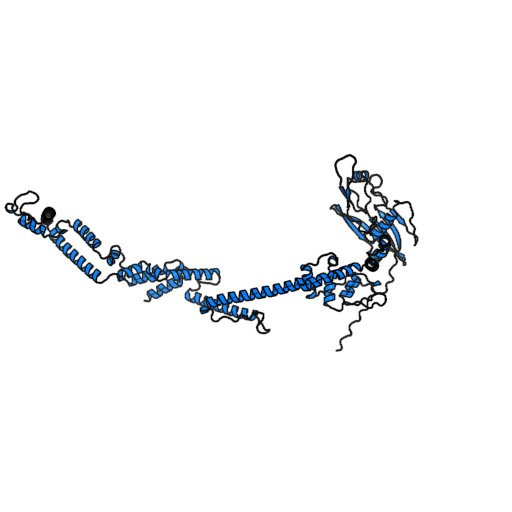TOM 2770 O O . GLU A 1 362 ? 18.371 -17.172 15.405 1.00 62.75 362 GLU A O 1
ATOM 2775 N N . GLN A 1 363 ? 19.494 -15.230 15.715 1.00 69.94 363 GLN A N 1
ATOM 2776 C CA . GLN A 1 363 ? 18.422 -14.454 16.337 1.00 69.94 363 GLN A CA 1
ATOM 2777 C C . GLN A 1 363 ? 18.021 -13.274 15.451 1.00 69.94 363 GLN A C 1
ATOM 2779 O O . GLN A 1 363 ? 18.648 -12.216 15.448 1.00 69.94 363 GLN A O 1
ATOM 2784 N N . ASN A 1 364 ? 16.926 -13.448 14.714 1.00 79.00 364 ASN A N 1
ATOM 2785 C CA . ASN A 1 364 ? 16.379 -12.402 13.861 1.00 79.00 364 ASN A CA 1
ATOM 2786 C C . ASN A 1 364 ? 15.003 -11.930 14.344 1.00 79.00 364 ASN A C 1
ATOM 2788 O O . ASN A 1 364 ? 14.287 -12.626 15.071 1.00 79.00 364 ASN A O 1
ATOM 2792 N N . CYS A 1 365 ? 14.618 -10.732 13.898 1.00 82.00 365 CYS A N 1
ATOM 2793 C CA . CYS A 1 365 ? 13.352 -10.097 14.266 1.00 82.00 365 CYS A CA 1
ATOM 2794 C C . CYS A 1 365 ? 12.143 -11.001 13.967 1.00 82.00 365 CYS A C 1
ATOM 2796 O O . CYS A 1 365 ? 11.190 -11.042 14.739 1.00 82.00 365 CYS A O 1
ATOM 2798 N N . ARG A 1 366 ? 12.201 -11.781 12.878 1.00 86.44 366 ARG A N 1
ATOM 2799 C CA . ARG A 1 366 ? 11.124 -12.695 12.474 1.00 86.44 366 ARG A CA 1
ATOM 2800 C C . ARG A 1 366 ? 10.874 -13.787 13.514 1.00 86.44 366 ARG A C 1
ATOM 2802 O O . ARG A 1 366 ? 9.718 -14.042 13.839 1.00 86.44 366 ARG A O 1
ATOM 2809 N N . LYS A 1 367 ? 11.929 -14.414 14.047 1.00 85.62 367 LYS A N 1
ATOM 2810 C CA . LYS A 1 367 ? 11.806 -15.427 15.107 1.00 85.62 367 LYS A CA 1
ATOM 2811 C C . LYS A 1 367 ? 11.277 -14.820 16.408 1.00 85.62 367 LYS A C 1
ATOM 2813 O O . LYS A 1 367 ? 10.381 -15.405 17.008 1.00 85.62 367 LYS A O 1
ATOM 2818 N N . ALA A 1 368 ? 11.773 -13.643 16.801 1.00 86.19 368 ALA A N 1
ATOM 2819 C CA . ALA A 1 368 ? 11.297 -12.946 17.999 1.00 86.19 368 ALA A CA 1
ATOM 2820 C C . ALA A 1 368 ? 9.790 -12.636 17.908 1.00 86.19 368 ALA A C 1
ATOM 2822 O O . ALA A 1 368 ? 9.026 -13.000 18.797 1.00 86.19 368 ALA A O 1
ATOM 2823 N N . ILE A 1 369 ? 9.335 -12.068 16.785 1.00 89.06 369 ILE A N 1
ATOM 2824 C CA . ILE A 1 369 ? 7.911 -11.781 16.544 1.00 89.06 369 ILE A CA 1
ATOM 2825 C C . ILE A 1 369 ? 7.077 -13.071 16.529 1.00 89.06 369 ILE A C 1
ATOM 2827 O O . ILE A 1 369 ? 5.986 -13.105 17.096 1.00 89.06 369 ILE A O 1
ATOM 2831 N N . ALA A 1 370 ? 7.579 -14.146 15.913 1.00 89.69 370 ALA A N 1
ATOM 2832 C CA . ALA A 1 370 ? 6.878 -15.429 15.880 1.00 89.69 370 ALA A CA 1
ATOM 2833 C C . ALA A 1 370 ? 6.688 -16.030 17.284 1.00 89.69 370 ALA A C 1
ATOM 2835 O O . ALA A 1 370 ? 5.607 -16.534 17.579 1.00 89.69 370 ALA A O 1
ATOM 2836 N N . ALA A 1 371 ? 7.695 -15.929 18.157 1.00 87.81 371 ALA A N 1
ATOM 2837 C CA . ALA A 1 371 ? 7.603 -16.393 19.540 1.00 87.81 371 ALA A CA 1
ATOM 2838 C C . ALA A 1 371 ? 6.557 -15.602 20.343 1.00 87.81 371 ALA A C 1
ATOM 2840 O O . ALA A 1 371 ? 5.723 -16.195 21.028 1.00 87.81 371 ALA A O 1
ATOM 2841 N N . VAL A 1 372 ? 6.542 -14.271 20.205 1.00 90.12 372 VAL A N 1
ATOM 2842 C CA . VAL A 1 372 ? 5.530 -13.412 20.845 1.00 90.12 372 VAL A CA 1
ATOM 2843 C C . VAL A 1 372 ? 4.128 -13.750 20.351 1.00 90.12 372 VAL A C 1
ATOM 2845 O O . VAL A 1 372 ? 3.208 -13.899 21.151 1.00 90.12 372 VAL A O 1
ATOM 2848 N N . ARG A 1 373 ? 3.966 -13.939 19.039 1.00 91.44 373 ARG A N 1
ATOM 2849 C CA . ARG A 1 373 ? 2.684 -14.326 18.447 1.00 91.44 373 ARG A CA 1
ATOM 2850 C C . ARG A 1 373 ? 2.204 -15.680 18.966 1.00 91.44 373 ARG A C 1
ATOM 2852 O O . ARG A 1 373 ? 1.032 -15.806 19.299 1.00 91.44 373 ARG A O 1
ATOM 2859 N N . ALA A 1 374 ? 3.091 -16.670 19.062 1.00 89.62 374 ALA A N 1
ATOM 2860 C CA . ALA A 1 374 ? 2.751 -17.982 19.608 1.00 89.62 374 ALA A CA 1
ATOM 2861 C C . ALA A 1 374 ? 2.271 -17.882 21.065 1.00 89.62 374 ALA A C 1
ATOM 2863 O O . ALA A 1 374 ? 1.255 -18.479 21.414 1.00 89.62 374 ALA A O 1
ATOM 2864 N N . ARG A 1 375 ? 2.939 -17.062 21.889 1.00 89.12 375 ARG A N 1
ATOM 2865 C CA . ARG A 1 375 ? 2.515 -16.795 23.271 1.00 89.12 375 ARG A CA 1
ATOM 2866 C C . ARG A 1 375 ? 1.136 -16.135 23.339 1.00 89.12 375 ARG A C 1
ATOM 2868 O O . ARG A 1 375 ? 0.315 -16.554 24.146 1.00 89.12 375 ARG A O 1
ATOM 2875 N N . LEU A 1 376 ? 0.863 -15.138 22.494 1.00 90.19 376 LEU A N 1
ATOM 2876 C CA . LEU A 1 376 ? -0.449 -14.480 22.444 1.00 90.19 376 LEU A CA 1
ATOM 2877 C C . LEU A 1 376 ? -1.566 -15.444 22.024 1.00 90.19 376 LEU A C 1
ATOM 2879 O O . LEU A 1 376 ? -2.632 -15.430 22.628 1.00 90.19 376 LEU A O 1
ATOM 2883 N N . ILE A 1 377 ? -1.307 -16.318 21.046 1.00 89.38 377 ILE A N 1
ATOM 2884 C CA . ILE A 1 377 ? -2.258 -17.362 20.631 1.00 89.38 377 ILE A CA 1
ATOM 2885 C C . ILE A 1 377 ? -2.537 -18.329 21.786 1.00 89.38 377 ILE A C 1
ATOM 2887 O O . ILE A 1 377 ? -3.684 -18.700 22.015 1.00 89.38 377 ILE A O 1
ATOM 2891 N N . GLN A 1 378 ? -1.505 -18.720 22.536 1.00 88.81 378 GLN A N 1
ATOM 2892 C CA . GLN A 1 378 ? -1.678 -19.588 23.697 1.00 88.81 378 GLN A CA 1
ATOM 2893 C C . GLN A 1 378 ? -2.516 -18.915 24.792 1.00 88.81 378 GLN A C 1
ATOM 2895 O O . GLN A 1 378 ? -3.435 -19.537 25.310 1.00 88.81 378 GLN A O 1
ATOM 2900 N N . LEU A 1 379 ? -2.239 -17.647 25.116 1.00 87.38 379 LEU A N 1
ATOM 2901 C CA . LEU A 1 379 ? -3.024 -16.883 26.094 1.00 87.38 379 LEU A CA 1
ATOM 2902 C C . LEU A 1 379 ? -4.481 -16.717 25.652 1.00 87.38 379 LEU A C 1
ATOM 2904 O O . LEU A 1 379 ? -5.385 -16.872 26.467 1.00 87.38 379 LEU A O 1
ATOM 2908 N N . GLN A 1 380 ? -4.710 -16.462 24.363 1.00 85.25 380 GLN A N 1
ATOM 2909 C CA . GLN A 1 380 ? -6.052 -16.402 23.792 1.00 85.25 380 GLN A CA 1
ATOM 2910 C C . GLN A 1 380 ? -6.785 -17.739 23.954 1.00 85.25 380 GLN A C 1
ATOM 2912 O O . GLN A 1 380 ? -7.934 -17.750 24.383 1.00 85.25 380 GLN A O 1
ATOM 2917 N N . ALA A 1 381 ? -6.126 -18.861 23.649 1.00 85.25 381 ALA A N 1
ATOM 2918 C CA . ALA A 1 381 ? -6.718 -20.186 23.798 1.00 85.25 381 ALA A CA 1
ATOM 2919 C C . ALA A 1 381 ? -7.078 -20.492 25.260 1.00 85.25 381 ALA A C 1
ATOM 2921 O O . ALA A 1 381 ? -8.187 -20.947 25.526 1.00 85.25 381 ALA A O 1
ATOM 2922 N N . THR A 1 382 ? -6.186 -20.189 26.209 1.00 86.00 382 THR A N 1
ATOM 2923 C CA . THR A 1 382 ? -6.475 -20.345 27.643 1.00 86.00 382 THR A CA 1
ATOM 2924 C C . THR A 1 382 ? -7.659 -19.476 28.069 1.00 86.00 382 THR A C 1
ATOM 2926 O O . THR A 1 382 ? -8.586 -19.980 28.693 1.00 86.00 382 THR A O 1
ATOM 2929 N N . GLY A 1 383 ? -7.683 -18.201 27.668 1.00 82.56 383 GLY A N 1
ATOM 2930 C CA . GLY A 1 383 ? -8.780 -17.292 28.006 1.00 82.56 383 GLY A CA 1
ATOM 2931 C C . GLY A 1 383 ? -10.133 -17.736 27.440 1.00 82.56 383 GLY A C 1
ATOM 2932 O O . GLY A 1 383 ? -11.151 -17.585 28.109 1.00 82.56 383 GLY A O 1
ATOM 2933 N N . LEU A 1 384 ? -10.161 -18.331 26.242 1.00 82.25 384 LEU A N 1
ATOM 2934 C CA . LEU A 1 384 ? -11.386 -18.901 25.669 1.00 82.25 384 LEU A CA 1
ATOM 2935 C C . LEU A 1 384 ? -11.894 -20.102 26.476 1.00 82.25 384 LEU A C 1
ATOM 2937 O O . LEU A 1 384 ? -13.091 -20.186 26.736 1.00 82.25 384 LEU A O 1
ATOM 2941 N N . VAL A 1 385 ? -10.998 -20.984 26.930 1.00 84.44 385 VAL A N 1
ATOM 2942 C CA . VAL A 1 385 ? -11.363 -22.116 27.801 1.00 84.44 385 VAL A CA 1
ATOM 2943 C C . VAL A 1 385 ? -11.919 -21.625 29.141 1.00 84.44 385 VAL A C 1
ATOM 2945 O O . VAL A 1 385 ? -12.909 -22.171 29.634 1.00 84.44 385 VAL A O 1
ATOM 2948 N N . ASP A 1 386 ? -11.333 -20.577 29.722 1.00 83.00 386 ASP A N 1
ATOM 2949 C CA . ASP A 1 386 ? -11.830 -19.981 30.966 1.00 83.00 386 ASP A CA 1
ATOM 2950 C C . ASP A 1 386 ? -13.231 -19.371 30.775 1.00 83.00 386 ASP A C 1
ATOM 2952 O O . ASP A 1 386 ? -14.125 -19.590 31.598 1.00 83.00 386 ASP A O 1
ATOM 2956 N N . ILE A 1 387 ? -13.457 -18.667 29.657 1.00 82.06 387 ILE A N 1
ATOM 2957 C CA . ILE A 1 387 ? -14.773 -18.124 29.286 1.00 82.06 387 ILE A CA 1
ATOM 2958 C C . ILE A 1 387 ? -15.800 -19.248 29.136 1.00 82.06 387 ILE A C 1
ATOM 2960 O O . ILE A 1 387 ? -16.872 -19.164 29.733 1.00 82.06 387 ILE A O 1
ATOM 2964 N N . GLU A 1 388 ? -15.483 -20.315 28.401 1.00 82.12 388 GLU A N 1
ATOM 2965 C CA . GLU A 1 388 ? -16.378 -21.468 28.239 1.00 82.12 388 GLU A CA 1
ATOM 2966 C C . GLU A 1 388 ? -16.657 -22.182 29.566 1.00 82.12 388 GLU A C 1
ATOM 2968 O O . GLU A 1 388 ? -17.763 -22.670 29.791 1.00 82.12 388 GLU A O 1
ATOM 2973 N N . THR A 1 389 ? -15.686 -22.220 30.478 1.00 83.19 389 THR A N 1
ATOM 2974 C CA . THR A 1 389 ? -15.863 -22.834 31.799 1.00 83.19 389 THR A CA 1
ATOM 2975 C C . THR A 1 389 ? -16.834 -22.029 32.669 1.00 83.19 389 THR A C 1
ATOM 2977 O O . THR A 1 389 ? -17.656 -22.612 33.377 1.00 83.19 389 THR A O 1
ATOM 2980 N N . ILE A 1 390 ? -16.771 -20.694 32.616 1.00 81.25 390 ILE A N 1
ATOM 2981 C CA . ILE A 1 390 ? -17.599 -19.801 33.444 1.00 81.25 390 ILE A CA 1
ATOM 2982 C C . ILE A 1 390 ? -18.982 -19.563 32.817 1.00 81.25 390 ILE A C 1
ATOM 2984 O O . ILE A 1 390 ? -19.996 -19.574 33.518 1.00 81.25 390 ILE A O 1
ATOM 2988 N N . LEU A 1 391 ? -19.031 -19.330 31.504 1.00 81.44 391 LEU A N 1
ATOM 2989 C CA . LEU A 1 391 ? -20.224 -18.918 30.756 1.00 81.44 391 LEU A CA 1
ATOM 2990 C C . LEU A 1 391 ? -20.806 -20.034 29.863 1.00 81.44 391 LEU A C 1
ATOM 2992 O O . LEU A 1 391 ? -21.829 -19.851 29.202 1.00 81.44 391 LEU A O 1
ATOM 2996 N N . GLY A 1 392 ? -20.200 -21.218 29.840 1.00 76.81 392 GLY A N 1
ATOM 2997 C CA . GLY A 1 392 ? -20.647 -22.318 28.990 1.00 76.81 392 GLY A CA 1
ATOM 2998 C C . GLY A 1 392 ? -20.392 -22.085 27.496 1.00 76.81 392 GLY A C 1
ATOM 2999 O O . GLY A 1 392 ? -19.940 -21.030 27.052 1.00 76.81 392 GLY A O 1
ATOM 3000 N N . SER A 1 393 ? -20.743 -23.086 26.688 1.00 66.88 393 SER A N 1
ATOM 3001 C CA . SER A 1 393 ? -20.498 -23.104 25.237 1.00 66.88 393 SER A CA 1
ATOM 3002 C C . SER A 1 393 ? -21.315 -22.087 24.427 1.00 66.88 393 SER A C 1
ATOM 3004 O O . SER A 1 393 ? -21.065 -21.901 23.239 1.00 66.88 393 SER A O 1
ATOM 3006 N N . SER A 1 394 ? -22.297 -21.417 25.038 1.00 62.28 394 SER A N 1
ATOM 3007 C CA . SER A 1 394 ? -23.100 -20.382 24.374 1.00 62.28 394 SER A CA 1
ATOM 3008 C C . SER A 1 394 ? -22.367 -19.047 24.209 1.00 62.28 394 SER A C 1
ATOM 3010 O O . SER A 1 394 ? -22.741 -18.275 23.332 1.00 62.28 394 SER A O 1
ATOM 3012 N N . ALA A 1 395 ? -21.322 -18.787 25.001 1.00 61.62 395 ALA A N 1
ATOM 3013 C CA . ALA A 1 395 ? -20.569 -17.531 25.005 1.00 61.62 395 ALA A CA 1
ATOM 3014 C C . ALA A 1 395 ? -19.290 -17.598 24.142 1.00 61.62 395 ALA A C 1
ATOM 3016 O O . ALA A 1 395 ? -18.235 -17.108 24.542 1.00 61.62 395 ALA A O 1
ATOM 3017 N N . SER A 1 396 ? -19.358 -18.236 22.966 1.00 65.38 396 SER A N 1
ATOM 3018 C CA . SER A 1 396 ? -18.193 -18.369 22.078 1.00 65.38 396 SER A CA 1
ATOM 3019 C C . SER A 1 396 ? -17.683 -16.992 21.617 1.00 65.38 396 SER A C 1
ATOM 3021 O O . SER A 1 396 ? -18.401 -16.220 20.973 1.00 65.38 396 SER A O 1
ATOM 3023 N N . ALA A 1 397 ? -16.423 -16.691 21.947 1.00 70.00 397 ALA A N 1
ATOM 3024 C CA . ALA A 1 397 ? -15.717 -15.452 21.606 1.00 70.00 397 ALA A CA 1
ATOM 3025 C C . ALA A 1 397 ? -14.700 -15.650 20.460 1.00 70.00 397 ALA A C 1
ATOM 3027 O O . ALA A 1 397 ? -13.673 -14.975 20.400 1.00 70.00 397 ALA A O 1
ATOM 3028 N N . GLU A 1 398 ? -14.981 -16.579 19.540 1.00 71.31 398 GLU A N 1
ATOM 3029 C CA . GLU A 1 398 ? -14.085 -16.936 18.427 1.00 71.31 398 GLU A CA 1
ATOM 3030 C C . GLU A 1 398 ? -13.846 -15.792 17.427 1.00 71.31 398 GLU A C 1
ATOM 3032 O O . GLU A 1 398 ? -12.784 -15.715 16.809 1.00 71.31 398 GLU A O 1
ATOM 3037 N N . THR A 1 399 ? -14.815 -14.886 17.269 1.00 78.44 399 THR A N 1
ATOM 3038 C CA . THR A 1 399 ? -14.718 -13.734 16.354 1.00 78.44 399 THR A CA 1
ATOM 3039 C C . THR A 1 399 ? -14.477 -12.425 17.115 1.00 78.44 399 THR A C 1
ATOM 3041 O O . THR A 1 399 ? -15.076 -12.247 18.180 1.00 78.44 399 THR A O 1
ATOM 3044 N N . PRO A 1 400 ? -13.698 -11.473 16.565 1.00 77.38 400 PRO A N 1
ATOM 3045 C CA . PRO A 1 400 ? -13.418 -10.191 17.216 1.00 77.38 400 PRO A CA 1
ATOM 3046 C C . PRO A 1 400 ? -14.678 -9.354 17.503 1.00 77.38 400 PRO A C 1
ATOM 3048 O O . PRO A 1 400 ? -14.744 -8.654 18.509 1.00 77.38 400 PRO A O 1
ATOM 3051 N N . GLU A 1 401 ? -15.722 -9.454 16.679 1.00 80.44 401 GLU A N 1
ATOM 3052 C CA . GLU A 1 401 ? -16.996 -8.769 16.919 1.00 80.44 401 GLU A CA 1
ATOM 3053 C C . GLU A 1 401 ? -17.725 -9.351 18.137 1.00 80.44 401 GLU A C 1
ATOM 3055 O O . GLU A 1 401 ? -18.291 -8.613 18.946 1.00 80.44 401 GLU A O 1
ATOM 3060 N N . ARG A 1 402 ? -17.687 -10.681 18.295 1.00 82.00 402 ARG A N 1
ATOM 3061 C CA . ARG A 1 402 ? -18.259 -11.372 19.460 1.00 82.00 402 ARG A CA 1
ATOM 3062 C C . ARG A 1 402 ? -17.474 -11.085 20.730 1.00 82.00 402 ARG A C 1
ATOM 3064 O O . ARG A 1 402 ? -18.103 -10.822 21.750 1.00 82.00 402 ARG A O 1
ATOM 3071 N N . SER A 1 403 ? -16.141 -11.082 20.678 1.00 78.94 403 SER A N 1
ATOM 3072 C CA . SER A 1 403 ? -15.325 -10.756 21.851 1.00 78.94 403 SER A CA 1
ATOM 3073 C C . SER A 1 403 ? -15.558 -9.315 22.313 1.00 78.94 403 SER A C 1
ATOM 3075 O O . SER A 1 403 ? -15.772 -9.088 23.502 1.00 78.94 403 SER A O 1
ATOM 3077 N N . GLN A 1 404 ? -15.639 -8.351 21.389 1.00 82.81 404 GLN A N 1
ATOM 3078 C CA . GLN A 1 404 ? -15.979 -6.969 21.734 1.00 82.81 404 GLN A CA 1
ATOM 3079 C C . GLN A 1 404 ? -17.414 -6.839 22.265 1.00 82.81 404 GLN A C 1
ATOM 3081 O O . GLN A 1 404 ? -17.656 -6.100 23.220 1.00 82.81 404 GLN A O 1
ATOM 3086 N N . GLY A 1 405 ? -18.369 -7.566 21.677 1.00 85.00 405 GLY A N 1
ATOM 3087 C CA . GLY A 1 405 ? -19.745 -7.635 22.171 1.00 85.00 405 GLY A CA 1
ATOM 3088 C C . GLY A 1 405 ? -19.820 -8.145 23.612 1.00 85.00 405 GLY A C 1
ATOM 3089 O O . GLY A 1 405 ? -20.466 -7.512 24.447 1.00 85.00 405 GLY A O 1
ATOM 3090 N N . LEU A 1 406 ? -19.097 -9.225 23.921 1.00 84.31 406 LEU A N 1
ATOM 3091 C CA . LEU A 1 406 ? -19.005 -9.792 25.265 1.00 84.31 406 LEU A CA 1
ATOM 3092 C C . LEU A 1 406 ? -18.339 -8.820 26.250 1.00 84.31 406 LEU A C 1
ATOM 3094 O O . LEU A 1 406 ? -18.841 -8.639 27.355 1.00 84.31 406 LEU A O 1
ATOM 3098 N N . LEU A 1 407 ? -17.258 -8.138 25.852 1.00 85.06 407 LEU A N 1
ATOM 3099 C CA . LEU A 1 407 ? -16.612 -7.113 26.683 1.00 85.06 407 LEU A CA 1
ATOM 3100 C C . LEU A 1 407 ? -17.565 -5.960 27.016 1.00 85.06 407 LEU A C 1
ATOM 3102 O O . LEU A 1 407 ? -17.629 -5.528 28.166 1.00 85.06 407 LEU A O 1
ATOM 3106 N N . ASN A 1 408 ? -18.346 -5.494 26.040 1.00 86.56 408 ASN A N 1
ATOM 3107 C CA . ASN A 1 408 ? -19.340 -4.444 26.261 1.00 86.56 408 ASN A CA 1
ATOM 3108 C C . ASN A 1 408 ? -20.461 -4.917 27.202 1.00 86.56 408 ASN A C 1
ATOM 3110 O O . ASN A 1 408 ? -20.881 -4.167 28.084 1.00 86.56 408 ASN A O 1
ATOM 3114 N N . GLN A 1 409 ? -20.921 -6.165 27.057 1.00 87.25 409 GLN A N 1
ATOM 3115 C CA . GLN A 1 409 ? -21.894 -6.759 27.978 1.00 87.25 409 GLN A CA 1
ATOM 3116 C C . GLN A 1 409 ? -21.328 -6.896 29.397 1.00 87.25 409 GLN A C 1
ATOM 3118 O O . GLN A 1 409 ? -22.018 -6.548 30.349 1.00 87.25 409 GLN A O 1
ATOM 3123 N N . LEU A 1 410 ? -20.077 -7.343 29.558 1.00 87.69 410 LEU A N 1
ATOM 3124 C CA . LEU A 1 410 ? -19.405 -7.447 30.859 1.00 87.69 410 LEU A CA 1
ATOM 3125 C C . LEU A 1 410 ? -19.213 -6.076 31.517 1.00 87.69 410 LEU A C 1
ATOM 3127 O O . LEU A 1 410 ? -19.433 -5.938 32.720 1.00 87.69 410 LEU A O 1
ATOM 3131 N N . ALA A 1 411 ? -18.841 -5.055 30.743 1.00 87.00 411 ALA A N 1
ATOM 3132 C CA . ALA A 1 411 ? -18.745 -3.683 31.234 1.00 87.00 411 ALA A CA 1
ATOM 3133 C C . ALA A 1 411 ? -20.111 -3.169 31.716 1.00 87.00 411 ALA A C 1
ATOM 3135 O O . ALA A 1 411 ? -20.211 -2.640 32.823 1.00 87.00 411 ALA A O 1
ATOM 3136 N N . SER A 1 412 ? -21.168 -3.406 30.934 1.00 88.19 412 SER A N 1
ATOM 3137 C CA . SER A 1 412 ? -22.538 -3.052 31.314 1.00 88.19 412 SER A CA 1
ATOM 3138 C C . SER A 1 412 ? -22.999 -3.807 32.564 1.00 88.19 412 SER A C 1
ATOM 3140 O O . SER A 1 412 ? -23.520 -3.195 33.495 1.00 88.19 412 SER A O 1
ATOM 3142 N N . ALA A 1 413 ? -22.742 -5.113 32.648 1.00 89.19 413 ALA A N 1
ATOM 3143 C CA . ALA A 1 413 ? -23.049 -5.925 33.822 1.00 89.19 413 ALA A CA 1
ATOM 3144 C C . ALA A 1 413 ? -22.311 -5.419 35.072 1.00 89.19 413 ALA A C 1
ATOM 3146 O O . ALA A 1 413 ? -22.901 -5.325 36.148 1.00 89.19 413 ALA A O 1
ATOM 3147 N N . ARG A 1 414 ? -21.037 -5.026 34.939 1.00 89.62 414 ARG A N 1
ATOM 3148 C CA . ARG A 1 414 ? -20.247 -4.436 36.031 1.00 89.62 414 ARG A CA 1
ATOM 3149 C C . ARG A 1 414 ? -20.841 -3.116 36.523 1.00 89.62 414 ARG A C 1
ATOM 3151 O O . ARG A 1 414 ? -20.843 -2.870 37.727 1.00 89.62 414 ARG A O 1
ATOM 3158 N N . GLU A 1 415 ? -21.339 -2.277 35.621 1.00 89.31 415 GLU A N 1
ATOM 3159 C CA . GLU A 1 415 ? -22.006 -1.022 35.977 1.00 89.31 415 GLU A CA 1
ATOM 3160 C C . GLU A 1 415 ? -23.330 -1.274 36.718 1.00 89.31 415 GLU A C 1
ATOM 3162 O O . GLU A 1 415 ? -23.578 -0.669 37.765 1.00 89.31 415 GLU A O 1
ATOM 3167 N N . HIS A 1 416 ? -24.133 -2.237 36.253 1.00 86.38 416 HIS A N 1
ATOM 3168 C CA . HIS A 1 416 ? -25.394 -2.632 36.895 1.00 86.38 416 HIS A CA 1
ATOM 3169 C C . HIS A 1 416 ? -25.199 -3.282 38.272 1.00 86.38 416 HIS A C 1
ATOM 3171 O O . HIS A 1 416 ? -26.059 -3.158 39.142 1.00 86.38 416 HIS A O 1
ATOM 3177 N N . LEU A 1 417 ? -24.055 -3.930 38.500 1.00 88.88 417 LEU A N 1
ATOM 3178 C CA . LEU A 1 417 ? -23.668 -4.492 39.797 1.00 88.88 417 LEU A CA 1
ATOM 3179 C C . LEU A 1 417 ? -22.858 -3.514 40.665 1.00 88.88 417 LEU A C 1
ATOM 3181 O O . LEU A 1 417 ? -22.343 -3.900 41.717 1.00 88.88 417 LEU A O 1
ATOM 3185 N N . SER A 1 418 ? -22.730 -2.248 40.257 1.00 89.94 418 SER A N 1
ATOM 3186 C CA . SER A 1 418 ? -22.068 -1.226 41.069 1.00 89.94 418 SER A CA 1
ATOM 3187 C C . SER A 1 418 ? -22.842 -0.939 42.360 1.00 89.94 418 SER A C 1
ATOM 3189 O O . SER A 1 418 ? -24.061 -1.095 42.437 1.00 89.94 418 SER A O 1
ATOM 3191 N N . SER A 1 419 ? -22.141 -0.463 43.391 1.00 85.06 419 SER A N 1
ATOM 3192 C CA . SER A 1 419 ? -22.752 -0.139 44.688 1.00 85.06 419 SER A CA 1
ATOM 3193 C C . SER A 1 419 ? -23.893 0.879 44.573 1.00 85.06 419 SER A C 1
ATOM 3195 O O . SER A 1 419 ? -24.907 0.743 45.257 1.00 85.06 419 SER A O 1
ATOM 3197 N N . ALA A 1 420 ? -23.753 1.867 43.685 1.00 85.38 420 ALA A N 1
ATOM 3198 C CA . ALA A 1 420 ? -24.774 2.874 43.424 1.00 85.38 420 ALA A CA 1
ATOM 3199 C C . ALA A 1 420 ? -26.020 2.276 42.749 1.00 85.38 420 ALA A C 1
ATOM 3201 O O . ALA A 1 420 ? -27.140 2.575 43.165 1.00 85.38 420 ALA A O 1
ATOM 3202 N N . ALA A 1 421 ? -25.832 1.404 41.753 1.00 86.50 421 ALA A N 1
ATOM 3203 C CA . ALA A 1 421 ? -26.933 0.731 41.067 1.00 86.50 421 ALA A CA 1
ATOM 3204 C C . ALA A 1 421 ? -27.691 -0.216 42.012 1.00 86.50 421 ALA A C 1
ATOM 3206 O O . ALA A 1 421 ? -28.918 -0.152 42.096 1.00 86.50 421 ALA A O 1
ATOM 3207 N N . LEU A 1 422 ? -26.965 -1.011 42.806 1.00 87.88 422 LEU A N 1
ATOM 3208 C CA . LEU A 1 422 ? -27.551 -1.912 43.800 1.00 87.88 422 LEU A CA 1
ATOM 3209 C C . LEU A 1 422 ? -28.349 -1.150 44.871 1.00 87.88 422 LEU A C 1
ATOM 3211 O O . LEU A 1 422 ? -29.456 -1.552 45.217 1.00 87.88 422 LEU A O 1
ATOM 3215 N N . ALA A 1 423 ? -27.847 -0.011 45.360 1.00 83.69 423 ALA A N 1
ATOM 3216 C CA . ALA A 1 423 ? -28.580 0.828 46.315 1.00 83.69 423 ALA A CA 1
ATOM 3217 C C . ALA A 1 423 ? -29.888 1.411 45.739 1.00 83.69 423 ALA A C 1
ATOM 3219 O O . ALA A 1 423 ? -30.799 1.764 46.487 1.00 83.69 423 ALA A O 1
ATOM 3220 N N . GLY A 1 424 ? -29.996 1.516 44.412 1.00 85.88 424 GLY A N 1
ATOM 3221 C CA . GLY A 1 424 ? -31.202 1.966 43.724 1.00 85.88 424 GLY A CA 1
ATOM 3222 C C . GLY A 1 424 ? -32.321 0.924 43.648 1.00 85.88 424 GLY A C 1
ATOM 3223 O O . GLY A 1 424 ? -33.453 1.298 43.333 1.00 85.88 424 GLY A O 1
ATOM 3224 N N . LEU A 1 425 ? -32.034 -0.352 43.931 1.00 89.88 425 LEU A N 1
ATOM 3225 C CA . LEU A 1 425 ? -32.987 -1.446 43.749 1.00 89.88 425 LEU A CA 1
ATOM 3226 C C . LEU A 1 425 ? -34.169 -1.350 44.731 1.00 89.88 425 LEU A C 1
ATOM 3228 O O . LEU A 1 425 ? -33.949 -1.102 45.922 1.00 89.88 425 LEU A O 1
ATOM 3232 N N . PRO A 1 426 ? -35.421 -1.560 44.274 1.00 88.62 426 PRO A N 1
ATOM 3233 C CA . PRO A 1 426 ? -36.611 -1.437 45.112 1.00 88.62 426 PRO A CA 1
ATOM 3234 C C . PRO A 1 426 ? -36.534 -2.229 46.418 1.00 88.62 426 PRO A C 1
ATOM 3236 O O . PRO A 1 426 ? -36.792 -1.660 47.477 1.00 88.62 426 PRO A O 1
ATOM 3239 N N . SER A 1 427 ? -36.136 -3.504 46.371 1.00 89.38 427 SER A N 1
ATOM 3240 C CA . SER A 1 427 ? -36.089 -4.353 47.568 1.00 89.38 427 SER A CA 1
ATOM 3241 C C . SER A 1 427 ? -34.966 -3.951 48.536 1.00 89.38 427 SER A C 1
ATOM 3243 O O . SER A 1 427 ? -35.165 -3.978 49.752 1.00 89.38 427 SER A O 1
ATOM 3245 N N . LEU A 1 428 ? -33.814 -3.489 48.028 1.00 88.25 428 LEU A N 1
ATOM 3246 C CA . LEU A 1 428 ? -32.739 -2.949 48.874 1.00 88.25 428 LEU A CA 1
ATOM 3247 C C . LEU A 1 428 ? -33.106 -1.606 49.500 1.00 88.25 428 LEU A C 1
ATOM 3249 O O . LEU A 1 428 ? -32.751 -1.369 50.653 1.00 88.25 428 LEU A O 1
ATOM 3253 N N . ARG A 1 429 ? -33.860 -0.754 48.799 1.00 88.25 429 ARG A N 1
ATOM 3254 C CA . ARG A 1 429 ? -34.397 0.480 49.387 1.00 88.25 429 ARG A CA 1
ATOM 3255 C C . ARG A 1 429 ? -35.313 0.186 50.565 1.00 88.25 429 ARG A C 1
ATOM 3257 O O . ARG A 1 429 ? -35.194 0.857 51.581 1.00 88.25 429 ARG A O 1
ATOM 3264 N N . VAL A 1 430 ? -36.162 -0.844 50.483 1.00 88.25 430 VAL A N 1
ATOM 3265 C CA . VAL A 1 430 ? -36.976 -1.261 51.641 1.00 88.25 430 VAL A CA 1
ATOM 3266 C C . VAL A 1 430 ? -36.085 -1.648 52.819 1.00 88.25 430 VAL A C 1
ATOM 3268 O O . VAL A 1 430 ? -36.321 -1.197 53.933 1.00 88.25 430 VAL A O 1
ATOM 3271 N N . LEU A 1 431 ? -35.028 -2.430 52.587 1.00 87.25 431 LEU A N 1
ATOM 3272 C CA . LEU A 1 431 ? -34.089 -2.823 53.642 1.00 87.25 431 LEU A CA 1
ATOM 3273 C C . LEU A 1 431 ? -33.335 -1.627 54.244 1.00 87.25 431 LEU A C 1
ATOM 3275 O O . LEU A 1 431 ? -33.121 -1.586 55.455 1.00 87.25 431 LEU A O 1
ATOM 3279 N N . GLN A 1 432 ? -32.966 -0.638 53.426 1.00 87.88 432 GLN A N 1
ATOM 3280 C CA . GLN A 1 432 ? -32.375 0.619 53.896 1.00 87.88 432 GLN A CA 1
ATOM 3281 C C . GLN A 1 432 ? -33.360 1.405 54.767 1.00 87.88 432 GLN A C 1
ATOM 3283 O O . GLN A 1 432 ? -32.992 1.822 55.859 1.00 87.88 432 GLN A O 1
ATOM 3288 N N . GLN A 1 433 ? -34.620 1.520 54.342 1.00 87.06 433 GLN A N 1
ATOM 3289 C CA . GLN A 1 433 ? -35.669 2.176 55.125 1.00 87.06 433 GLN A CA 1
ATOM 3290 C C . GLN A 1 433 ? -35.947 1.438 56.443 1.00 87.06 433 GLN A C 1
ATOM 3292 O O . GLN A 1 433 ? -36.076 2.076 57.479 1.00 87.06 433 GLN A O 1
ATOM 3297 N N . ILE A 1 434 ? -35.943 0.097 56.454 1.00 86.81 434 ILE A N 1
ATOM 3298 C CA . ILE A 1 434 ? -36.049 -0.694 57.696 1.00 86.81 434 ILE A CA 1
ATOM 3299 C C . ILE A 1 434 ? -34.878 -0.385 58.639 1.00 86.81 434 ILE A C 1
ATOM 3301 O O . ILE A 1 434 ? -35.072 -0.283 59.849 1.00 86.81 434 ILE A O 1
ATOM 3305 N N . LYS A 1 435 ? -33.665 -0.224 58.099 1.00 87.00 435 LYS A N 1
ATOM 3306 C CA . LYS A 1 435 ? -32.466 0.114 58.878 1.00 87.00 435 LYS A CA 1
ATOM 3307 C C . LYS A 1 435 ? -32.522 1.528 59.473 1.00 87.00 435 LYS A C 1
ATOM 3309 O O . LYS A 1 435 ? -31.900 1.763 60.505 1.00 87.00 435 LYS A O 1
ATOM 3314 N N . GLU A 1 436 ? -33.238 2.453 58.840 1.00 87.12 436 GLU A N 1
ATOM 3315 C CA . GLU A 1 436 ? -33.423 3.829 59.322 1.00 87.12 436 GLU A CA 1
ATOM 3316 C C . GLU A 1 436 ? -34.415 3.928 60.495 1.00 87.12 436 GLU A C 1
ATOM 3318 O O . GLU A 1 436 ? -34.412 4.931 61.209 1.00 87.12 436 GLU A O 1
ATOM 3323 N N . ILE A 1 437 ? -35.216 2.884 60.747 1.00 88.94 437 ILE A N 1
ATOM 3324 C CA . ILE A 1 437 ? -36.130 2.831 61.894 1.00 88.94 437 ILE A CA 1
ATOM 3325 C C . ILE A 1 437 ? -35.323 2.660 63.185 1.00 88.94 437 ILE A C 1
ATOM 3327 O O . ILE A 1 437 ? -34.798 1.581 63.480 1.00 88.94 437 ILE A O 1
ATOM 3331 N N . ASN A 1 438 ? -35.276 3.716 63.992 1.00 89.38 438 ASN A N 1
ATOM 3332 C CA . ASN A 1 438 ? -34.670 3.680 65.319 1.00 89.38 438 ASN A CA 1
ATOM 3333 C C . ASN A 1 438 ? -35.658 3.132 66.374 1.00 89.38 438 ASN A C 1
ATOM 3335 O O . ASN A 1 438 ? -36.862 3.019 66.134 1.00 89.38 438 ASN A O 1
ATOM 3339 N N . ASP A 1 439 ? -35.155 2.763 67.554 1.00 89.81 439 ASP A N 1
ATOM 3340 C CA . ASP A 1 439 ? -36.003 2.187 68.606 1.00 89.81 439 ASP A CA 1
ATOM 3341 C C . ASP A 1 439 ? -36.976 3.207 69.219 1.00 89.81 439 ASP A C 1
ATOM 3343 O O . ASP A 1 439 ? -38.085 2.830 69.590 1.00 89.81 439 ASP A O 1
ATOM 3347 N N . ALA A 1 440 ? -36.635 4.500 69.219 1.00 89.75 440 ALA A N 1
ATOM 3348 C CA . ALA A 1 440 ? -37.528 5.557 69.691 1.00 89.75 440 ALA A CA 1
ATOM 3349 C C . ALA A 1 440 ? -38.774 5.710 68.798 1.00 89.75 440 ALA A C 1
ATOM 3351 O O . ALA A 1 440 ? -39.879 5.869 69.310 1.00 89.75 440 ALA A O 1
ATOM 3352 N N . ASP A 1 441 ? -38.628 5.588 67.476 1.00 89.88 441 ASP A N 1
ATOM 3353 C CA . ASP A 1 441 ? -39.731 5.624 66.511 1.00 89.88 441 ASP A CA 1
ATOM 3354 C C . ASP A 1 441 ? -40.657 4.411 66.698 1.00 89.88 441 ASP A C 1
ATOM 3356 O O . ASP A 1 441 ? -41.880 4.532 66.582 1.00 89.88 441 ASP A O 1
ATOM 3360 N N . LYS A 1 442 ? -40.094 3.238 67.034 1.00 88.00 442 LYS A N 1
ATOM 3361 C CA . LYS A 1 442 ? -40.876 2.028 67.354 1.00 88.00 442 LYS A CA 1
ATOM 3362 C C . LYS A 1 442 ? -41.653 2.198 68.652 1.00 88.00 442 LYS A C 1
ATOM 3364 O O . LYS A 1 442 ? -42.847 1.905 68.683 1.00 88.00 442 LYS A O 1
ATOM 3369 N N . GLU A 1 443 ? -40.989 2.656 69.710 1.00 91.56 443 GLU A N 1
ATOM 3370 C CA . GLU A 1 443 ? -41.620 2.921 71.005 1.00 91.56 443 GLU A CA 1
ATOM 3371 C C . GLU A 1 443 ? -42.730 3.963 70.866 1.00 91.56 443 GLU A C 1
ATOM 3373 O O . GLU A 1 443 ? -43.837 3.751 71.366 1.00 91.56 443 GLU A O 1
ATOM 3378 N N . TRP A 1 444 ? -42.474 5.034 70.109 1.00 92.56 444 TRP A N 1
ATOM 3379 C CA . TRP A 1 444 ? -43.467 6.049 69.779 1.00 92.56 444 TRP A CA 1
ATOM 3380 C C . TRP A 1 444 ? -44.667 5.446 69.042 1.00 92.56 444 TRP A C 1
ATOM 3382 O O . TRP A 1 444 ? -45.806 5.690 69.440 1.00 92.56 444 TRP A O 1
ATOM 3392 N N . LEU A 1 445 ? -44.440 4.617 68.014 1.00 90.94 445 LEU A N 1
ATOM 3393 C CA . LEU A 1 445 ? -45.523 4.002 67.241 1.00 90.94 445 LEU A CA 1
ATOM 3394 C C . LEU A 1 445 ? -46.378 3.087 68.119 1.00 90.94 445 LEU A C 1
ATOM 3396 O O . LEU A 1 445 ? -47.604 3.165 68.077 1.00 90.94 445 LEU A O 1
ATOM 3400 N N . VAL A 1 446 ? -45.748 2.237 68.932 1.00 92.25 446 VAL A N 1
ATOM 3401 C CA . VAL A 1 446 ? -46.455 1.342 69.858 1.00 92.25 446 VAL A CA 1
ATOM 3402 C C . VAL A 1 446 ? -47.249 2.151 70.883 1.00 92.25 446 VAL A C 1
ATOM 3404 O O . VAL A 1 446 ? -48.420 1.851 71.115 1.00 92.25 446 VAL A O 1
ATOM 3407 N N . ALA A 1 447 ? -46.660 3.203 71.457 1.00 91.81 447 ALA A N 1
ATOM 3408 C CA . ALA A 1 447 ? -47.351 4.089 72.387 1.00 91.81 447 ALA A CA 1
ATOM 3409 C C . ALA A 1 447 ? -48.555 4.777 71.725 1.00 91.81 447 ALA A C 1
ATOM 3411 O O . ALA A 1 447 ? -49.644 4.773 72.298 1.00 91.81 447 ALA A O 1
ATOM 3412 N N . LYS A 1 448 ? -48.396 5.291 70.499 1.00 91.81 448 LYS A N 1
ATOM 3413 C CA . LYS A 1 448 ? -49.468 5.964 69.758 1.00 91.81 448 LYS A CA 1
ATOM 3414 C C . LYS A 1 448 ? -50.585 5.003 69.354 1.00 91.81 448 LYS A C 1
ATOM 3416 O O . LYS A 1 448 ? -51.757 5.348 69.468 1.00 91.81 448 LYS A O 1
ATOM 3421 N N . LEU A 1 449 ? -50.252 3.782 68.934 1.00 92.00 449 LEU A N 1
ATOM 3422 C CA . LEU A 1 449 ? -51.238 2.738 68.638 1.00 92.00 449 LEU A CA 1
ATOM 3423 C C . LEU A 1 449 ? -51.998 2.303 69.895 1.00 92.00 449 LEU A C 1
ATOM 3425 O O . LEU A 1 449 ? -53.213 2.136 69.830 1.00 92.00 449 LEU A O 1
ATOM 3429 N N . ASN A 1 450 ? -51.317 2.172 71.036 1.00 93.38 450 ASN A N 1
ATOM 3430 C CA . ASN A 1 450 ? -51.961 1.871 72.315 1.00 93.38 450 ASN A CA 1
ATOM 3431 C C . ASN A 1 450 ? -52.873 3.018 72.778 1.00 93.38 450 ASN A C 1
ATOM 3433 O O . ASN A 1 450 ? -53.993 2.762 73.213 1.00 93.38 450 ASN A O 1
ATOM 3437 N N . GLU A 1 451 ? -52.436 4.273 72.636 1.00 91.75 451 GLU A N 1
ATOM 3438 C CA . GLU A 1 451 ? -53.256 5.463 72.906 1.00 91.75 451 GLU A CA 1
ATOM 3439 C C . GLU A 1 451 ? -54.519 5.466 72.031 1.00 91.75 451 GLU A C 1
ATOM 3441 O O . GLU A 1 451 ? -55.633 5.616 72.535 1.00 91.75 451 GLU A O 1
ATOM 3446 N N . LEU A 1 452 ? -54.368 5.244 70.721 1.00 90.69 452 LEU A N 1
ATOM 3447 C CA . LEU A 1 452 ? -55.490 5.173 69.785 1.00 90.69 452 LEU A CA 1
ATOM 3448 C C . LEU A 1 452 ? -56.417 3.991 70.081 1.00 90.69 452 LEU A C 1
ATOM 3450 O O . LEU A 1 452 ? -57.630 4.147 69.970 1.00 90.69 452 LEU A O 1
ATOM 3454 N N . ALA A 1 453 ? -55.884 2.838 70.493 1.00 90.69 453 ALA A N 1
ATOM 3455 C CA . ALA A 1 453 ? -56.679 1.679 70.893 1.00 90.69 453 ALA A CA 1
ATOM 3456 C C . ALA A 1 453 ? -57.511 1.965 72.155 1.00 90.69 453 ALA A C 1
ATOM 3458 O O . ALA A 1 453 ? -58.708 1.684 72.169 1.00 90.69 453 ALA A O 1
ATOM 3459 N N . GLN A 1 454 ? -56.919 2.598 73.174 1.00 89.12 454 GLN A N 1
ATOM 3460 C CA . GLN A 1 454 ? -57.640 3.029 74.380 1.00 89.12 454 GLN A CA 1
ATOM 3461 C C . GLN A 1 454 ? -58.723 4.065 74.051 1.00 89.12 454 GLN A C 1
ATOM 3463 O O . GLN A 1 454 ? -59.857 3.967 74.524 1.00 89.12 454 GLN A O 1
ATOM 3468 N N . ARG A 1 455 ? -58.403 5.043 73.192 1.00 87.62 455 ARG A N 1
ATOM 3469 C CA . ARG A 1 455 ? -59.367 6.041 72.700 1.00 87.62 455 ARG A CA 1
ATOM 3470 C C . ARG A 1 455 ? -60.506 5.382 71.919 1.00 87.62 455 ARG A C 1
ATOM 3472 O O . ARG A 1 455 ? -61.658 5.772 72.113 1.00 87.62 455 ARG A O 1
ATOM 3479 N N . ALA A 1 456 ? -60.205 4.376 71.095 1.00 88.25 456 ALA A N 1
ATOM 3480 C CA . ALA A 1 456 ? -61.197 3.596 70.359 1.00 88.25 456 ALA A CA 1
ATOM 3481 C C . ALA A 1 456 ? -62.145 2.866 71.313 1.00 88.25 456 ALA A C 1
ATOM 3483 O O . ALA A 1 456 ? -63.360 2.966 71.165 1.00 88.25 456 ALA A O 1
ATOM 3484 N N . GLU A 1 457 ? -61.603 2.172 72.316 1.00 87.94 457 GLU A N 1
ATOM 3485 C CA . GLU A 1 457 ? -62.388 1.430 73.301 1.00 87.94 457 GLU A CA 1
ATOM 3486 C C . GLU A 1 457 ? -63.319 2.360 74.086 1.00 87.94 457 GLU A C 1
ATOM 3488 O O . GLU A 1 457 ? -64.522 2.108 74.168 1.00 87.94 457 GLU A O 1
ATOM 3493 N N . ALA A 1 458 ? -62.804 3.495 74.568 1.00 83.75 458 ALA A N 1
ATOM 3494 C CA . ALA A 1 458 ? -63.606 4.504 75.253 1.00 83.75 458 ALA A CA 1
ATOM 3495 C C . ALA A 1 458 ? -64.691 5.118 74.346 1.00 83.75 458 ALA A C 1
ATOM 3497 O O . ALA A 1 458 ? -65.747 5.533 74.829 1.00 83.75 458 ALA A O 1
ATOM 3498 N N . HIS A 1 459 ? -64.446 5.216 73.034 1.00 84.19 459 HIS A N 1
ATOM 3499 C CA . HIS A 1 459 ? -65.437 5.692 72.060 1.00 84.19 459 HIS A CA 1
ATOM 3500 C C . HIS A 1 459 ? -66.528 4.646 71.810 1.00 84.19 459 HIS A C 1
ATOM 3502 O O . HIS A 1 459 ? -67.713 4.971 71.865 1.00 84.19 459 HIS A O 1
ATOM 3508 N N . VAL A 1 460 ? -66.145 3.375 71.649 1.00 86.06 460 VAL A N 1
ATOM 3509 C CA . VAL A 1 460 ? -67.074 2.243 71.506 1.00 86.06 460 VAL A CA 1
ATOM 3510 C C . VAL A 1 460 ? -67.948 2.081 72.750 1.00 86.06 460 VAL A C 1
ATOM 3512 O O . VAL A 1 460 ? -69.159 1.921 72.613 1.00 86.06 460 VAL A O 1
ATOM 3515 N N . GLN A 1 461 ? -67.375 2.178 73.955 1.00 83.75 461 GLN A N 1
ATOM 3516 C CA . GLN A 1 461 ? -68.125 2.115 75.215 1.00 83.75 461 GLN A CA 1
ATOM 3517 C C . GLN A 1 461 ? -69.177 3.227 75.305 1.00 83.75 461 GLN A C 1
ATOM 3519 O O . GLN A 1 461 ? -70.335 2.950 75.614 1.00 83.75 461 GLN A O 1
ATOM 3524 N N . ARG A 1 462 ? -68.821 4.469 74.947 1.00 77.75 462 ARG A N 1
ATOM 3525 C CA . ARG A 1 462 ? -69.780 5.587 74.897 1.00 77.75 462 ARG A CA 1
ATOM 3526 C C . ARG A 1 462 ? -70.919 5.336 73.910 1.00 77.75 462 ARG A C 1
ATOM 3528 O O . ARG A 1 462 ? -72.058 5.677 74.197 1.00 77.75 462 ARG A O 1
ATOM 3535 N N . GLN A 1 463 ? -70.635 4.709 72.772 1.00 78.44 463 GLN A N 1
ATOM 3536 C CA . GLN A 1 463 ? -71.616 4.442 71.715 1.00 78.44 463 GLN A CA 1
ATOM 3537 C C . GLN A 1 463 ? -72.503 3.204 71.964 1.00 78.44 463 GLN A C 1
ATOM 3539 O O . GLN A 1 463 ? -73.372 2.915 71.138 1.00 78.44 463 GLN A O 1
ATOM 3544 N N . GLN A 1 464 ? -72.344 2.488 73.089 1.00 82.62 464 GLN A N 1
ATOM 3545 C CA . GLN A 1 464 ? -73.199 1.339 73.437 1.00 82.62 464 GLN A CA 1
ATOM 3546 C C . GLN A 1 464 ? -74.682 1.727 73.540 1.00 82.62 464 GLN A C 1
ATOM 3548 O O . GLN A 1 464 ? -75.545 0.971 73.093 1.00 82.62 464 GLN A O 1
ATOM 3553 N N . ASN A 1 465 ? -74.985 2.928 74.050 1.00 81.88 465 ASN A N 1
ATOM 3554 C CA . ASN A 1 465 ? -76.330 3.499 74.037 1.00 81.88 465 ASN A CA 1
ATOM 3555 C C . ASN A 1 465 ? -76.384 4.731 73.122 1.00 81.88 465 ASN A C 1
ATOM 3557 O O . ASN A 1 465 ? -76.042 5.843 73.521 1.00 81.88 465 ASN A O 1
ATOM 3561 N N . LYS A 1 466 ? -76.860 4.536 71.886 1.00 79.50 466 LYS A N 1
ATOM 3562 C CA . LYS A 1 466 ? -76.870 5.567 70.832 1.00 79.50 466 LYS A CA 1
ATOM 3563 C C . LYS A 1 466 ? -77.579 6.865 71.234 1.00 79.50 466 LYS A C 1
ATOM 3565 O O . LYS A 1 466 ? -77.145 7.937 70.822 1.00 79.50 466 LYS A O 1
ATOM 3570 N N . GLN A 1 467 ? -78.661 6.785 72.012 1.00 81.81 467 GLN A N 1
ATOM 3571 C CA . GLN A 1 467 ? -79.432 7.970 72.410 1.00 81.81 467 GLN A CA 1
ATOM 3572 C C . GLN A 1 467 ? -78.690 8.792 73.469 1.00 81.81 467 GLN A C 1
ATOM 3574 O O . GLN A 1 467 ? -78.591 10.012 73.344 1.00 81.81 467 GLN A O 1
ATOM 3579 N N . GLN A 1 468 ? -78.100 8.121 74.461 1.00 82.06 468 GLN A N 1
ATOM 3580 C CA . GLN A 1 468 ? -77.270 8.765 75.483 1.00 82.06 468 GLN A CA 1
ATOM 3581 C C . GLN A 1 468 ? -75.980 9.334 74.889 1.00 82.06 468 GLN A C 1
ATOM 3583 O O . GLN A 1 468 ? -75.617 10.470 75.182 1.00 82.06 468 GLN A O 1
ATOM 3588 N N . ALA A 1 469 ? -75.333 8.595 73.985 1.00 81.88 469 ALA A N 1
ATOM 3589 C CA . ALA A 1 469 ? -74.121 9.028 73.298 1.00 81.88 469 ALA A CA 1
ATOM 3590 C C . ALA A 1 469 ? -74.345 10.306 72.479 1.00 81.88 469 ALA A C 1
ATOM 3592 O O . ALA A 1 469 ? -73.569 11.252 72.590 1.00 81.88 469 ALA A O 1
ATOM 3593 N N . ALA A 1 470 ? -75.431 10.367 71.697 1.00 83.12 470 ALA A N 1
ATOM 3594 C CA . ALA A 1 470 ? -75.785 11.555 70.919 1.00 83.12 470 ALA A CA 1
ATOM 3595 C C . ALA A 1 470 ? -76.062 12.767 71.824 1.00 83.12 470 ALA A C 1
ATOM 3597 O O . ALA A 1 470 ? -75.691 13.897 71.501 1.00 83.12 470 ALA A O 1
ATOM 3598 N N . ARG A 1 471 ? -76.677 12.531 72.989 1.00 86.38 471 ARG A N 1
ATOM 3599 C CA . ARG A 1 471 ? -76.961 13.579 73.971 1.00 86.38 471 ARG A CA 1
ATOM 3600 C C . ARG A 1 471 ? -75.691 14.097 74.655 1.00 86.38 471 ARG A C 1
ATOM 3602 O O . ARG A 1 471 ? -75.505 15.307 74.746 1.00 86.38 471 ARG A O 1
ATOM 3609 N N . GLN A 1 472 ? -74.776 13.208 75.041 1.00 83.38 472 GLN A N 1
ATOM 3610 C CA . GLN A 1 472 ? -73.449 13.564 75.565 1.00 83.38 472 GLN A CA 1
ATOM 3611 C C . GLN A 1 472 ? -72.585 14.284 74.522 1.00 83.38 472 GLN A C 1
ATOM 3613 O O . GLN A 1 472 ? -71.896 15.249 74.856 1.00 83.38 472 GLN A O 1
ATOM 3618 N N . GLN A 1 473 ? -72.641 13.857 73.257 1.00 85.88 473 GLN A N 1
ATOM 3619 C CA . GLN A 1 473 ? -71.950 14.502 72.139 1.00 85.88 473 GLN A CA 1
ATOM 3620 C C . GLN A 1 473 ? -72.420 15.950 71.975 1.00 85.88 473 GLN A C 1
ATOM 3622 O O . GLN A 1 473 ? -71.591 16.853 71.882 1.00 85.88 473 GLN A O 1
ATOM 3627 N N . LEU A 1 474 ? -73.736 16.185 72.018 1.00 86.06 474 LEU A N 1
ATOM 3628 C CA . LEU A 1 474 ? -74.316 17.526 71.956 1.00 86.06 474 LEU A CA 1
ATOM 3629 C C . LEU A 1 474 ? -73.822 18.410 73.109 1.00 86.06 474 LEU A C 1
ATOM 3631 O O . LEU A 1 474 ? -73.354 19.519 72.860 1.00 86.06 474 LEU A O 1
ATOM 3635 N N . TYR A 1 475 ? -73.877 17.925 74.354 1.00 87.56 475 TYR A N 1
ATOM 3636 C CA . TYR A 1 475 ? -73.386 18.695 75.502 1.00 87.56 475 TYR A CA 1
ATOM 3637 C C . TYR A 1 475 ? -71.893 18.985 75.410 1.00 87.56 475 TYR A C 1
ATOM 3639 O O . TYR A 1 475 ? -71.477 20.113 75.656 1.00 87.56 475 TYR A O 1
ATOM 3647 N N . THR A 1 476 ? -71.095 18.020 74.961 1.00 87.19 476 THR A N 1
ATOM 3648 C CA . THR A 1 476 ? -69.662 18.215 74.718 1.00 87.19 476 THR A CA 1
ATOM 3649 C C . THR A 1 476 ? -69.416 19.270 73.636 1.00 87.19 476 THR A C 1
ATOM 3651 O O . THR A 1 476 ? -68.573 20.146 73.813 1.00 87.19 476 THR A O 1
ATOM 3654 N N . MET A 1 477 ? -70.168 19.243 72.530 1.00 85.75 477 MET A N 1
ATOM 3655 C CA . MET A 1 477 ? -70.052 20.241 71.460 1.00 85.75 477 MET A CA 1
ATOM 3656 C C . MET A 1 477 ? -70.403 21.645 71.951 1.00 85.75 477 MET A C 1
ATOM 3658 O O . MET A 1 477 ? -69.665 22.587 71.673 1.00 85.75 477 MET A O 1
ATOM 3662 N N . VAL A 1 478 ? -71.503 21.784 72.695 1.00 87.56 478 VAL A N 1
ATOM 3663 C CA . VAL A 1 478 ? -71.958 23.065 73.258 1.00 87.56 478 VAL A CA 1
ATOM 3664 C C . VAL A 1 478 ? -70.952 23.598 74.279 1.00 87.56 478 VAL A C 1
ATOM 3666 O O . VAL A 1 478 ? -70.573 24.766 74.214 1.00 87.56 478 VAL A O 1
ATOM 3669 N N . ALA A 1 479 ? -70.468 22.736 75.173 1.00 85.62 479 ALA A N 1
ATOM 3670 C CA . ALA A 1 479 ? -69.457 23.060 76.170 1.00 85.62 479 ALA A CA 1
ATOM 3671 C C . ALA A 1 479 ? -68.142 23.536 75.530 1.00 85.62 479 ALA A C 1
ATOM 3673 O O . ALA A 1 479 ? -67.641 24.613 75.856 1.00 85.62 479 ALA A O 1
ATOM 3674 N N . GLN A 1 480 ? -67.610 22.777 74.567 1.00 86.06 480 GLN A N 1
ATOM 3675 C CA . GLN A 1 480 ? -66.375 23.128 73.862 1.00 86.06 480 GLN A CA 1
ATOM 3676 C C . GLN A 1 480 ? -66.540 24.378 72.987 1.00 86.06 480 GLN A C 1
ATOM 3678 O O . GLN A 1 480 ? -65.615 25.184 72.887 1.00 86.06 480 GLN A O 1
ATOM 3683 N N . TRP A 1 481 ? -67.704 24.573 72.359 1.00 86.94 481 TRP A N 1
ATOM 3684 C CA . TRP A 1 481 ? -68.003 25.799 71.617 1.00 86.94 481 TRP A CA 1
ATOM 3685 C C . TRP A 1 481 ? -68.007 27.019 72.542 1.00 86.94 481 TRP A C 1
ATOM 3687 O O . TRP A 1 481 ? -67.329 28.001 72.242 1.00 86.94 481 TRP A O 1
ATOM 3697 N N . HIS A 1 482 ? -68.682 26.931 73.692 1.00 86.75 482 HIS A N 1
ATOM 3698 C CA . HIS A 1 482 ? -68.705 28.006 74.682 1.00 86.75 482 HIS A CA 1
ATOM 3699 C C . HIS A 1 482 ? -67.293 28.344 75.177 1.00 86.75 482 HIS A C 1
ATOM 3701 O O . HIS A 1 482 ? -66.913 29.510 75.186 1.00 86.75 482 HIS A O 1
ATOM 3707 N N . GLN A 1 483 ? -66.479 27.336 75.508 1.00 85.75 483 GLN A N 1
ATOM 3708 C CA . GLN A 1 483 ? -65.095 27.538 75.953 1.00 85.75 483 GLN A CA 1
ATOM 3709 C C . GLN A 1 483 ? -64.224 28.247 74.904 1.00 85.75 483 GLN A C 1
ATOM 3711 O O . GLN A 1 483 ? -63.355 29.040 75.262 1.00 85.75 483 GLN A O 1
ATOM 3716 N N . ARG A 1 484 ? -64.445 27.973 73.610 1.00 85.19 484 ARG A N 1
ATOM 3717 C CA . ARG A 1 484 ? -63.718 28.634 72.514 1.00 85.19 484 ARG A CA 1
ATOM 3718 C C . ARG A 1 484 ? -64.125 30.094 72.337 1.00 85.19 484 ARG A C 1
ATOM 3720 O O . ARG A 1 484 ? -63.266 30.908 72.020 1.00 85.19 484 ARG A O 1
ATOM 3727 N N . GLN A 1 485 ? -65.410 30.409 72.498 1.00 84.56 485 GLN A N 1
ATOM 3728 C CA . GLN A 1 485 ? -65.922 31.774 72.336 1.00 84.56 485 GLN A CA 1
ATOM 3729 C C . GLN A 1 485 ? -65.666 32.638 73.576 1.00 84.56 485 GLN A C 1
ATOM 3731 O O . GLN A 1 485 ? -65.358 33.818 73.440 1.00 84.56 485 GLN A O 1
ATOM 3736 N N . ASN A 1 486 ? -65.723 32.040 74.770 1.00 84.81 486 ASN A N 1
ATOM 3737 C CA . ASN A 1 486 ? -65.545 32.715 76.055 1.00 84.81 486 ASN A CA 1
ATOM 3738 C C . ASN A 1 486 ? -64.482 32.003 76.916 1.00 84.81 486 ASN A C 1
ATOM 3740 O O . ASN A 1 486 ? -64.821 31.290 77.871 1.00 84.81 486 ASN A O 1
ATOM 3744 N N . PRO A 1 487 ? -63.181 32.180 76.614 1.00 79.00 487 PRO A N 1
ATOM 3745 C CA . PRO A 1 487 ? -62.112 31.605 77.422 1.00 79.00 487 PRO A CA 1
ATOM 3746 C C . PRO A 1 487 ? -62.179 32.143 78.860 1.00 79.00 487 PRO A C 1
ATOM 3748 O O . PRO A 1 487 ? -62.229 33.352 79.070 1.00 79.00 487 PRO A O 1
ATOM 3751 N N . HIS A 1 488 ? -62.146 31.246 79.851 1.00 74.94 488 HIS A N 1
ATOM 3752 C CA . HIS A 1 488 ? -62.152 31.534 81.300 1.00 74.94 488 HIS A CA 1
ATOM 3753 C C . HIS A 1 488 ? -63.490 31.932 81.946 1.00 74.94 488 HIS A C 1
ATOM 3755 O O . HIS A 1 488 ? -63.500 32.224 83.142 1.00 74.94 488 HIS A O 1
ATOM 3761 N N . GLN A 1 489 ? -64.616 31.887 81.227 1.00 81.88 489 GLN A N 1
ATOM 3762 C CA . GLN A 1 489 ? -65.934 32.050 81.851 1.00 81.88 489 GLN A CA 1
ATOM 3763 C C . GLN A 1 489 ? -66.563 30.692 82.209 1.00 81.88 489 GLN A C 1
ATOM 3765 O O . GLN A 1 489 ? -66.639 29.815 81.342 1.00 81.88 489 GLN A O 1
ATOM 3770 N N . PRO A 1 490 ? -67.016 30.491 83.464 1.00 81.31 490 PRO A N 1
ATOM 3771 C CA . PRO A 1 490 ? -67.758 29.292 83.834 1.00 81.31 490 PRO A CA 1
ATOM 3772 C C . PRO A 1 490 ? -69.121 29.268 83.133 1.00 81.31 490 PRO A C 1
ATOM 3774 O O . PRO A 1 490 ? -69.740 30.310 82.918 1.00 81.31 490 PRO A O 1
ATOM 3777 N N . ILE A 1 491 ? -69.597 28.070 82.791 1.00 83.69 491 ILE A N 1
ATOM 3778 C CA . ILE A 1 491 ? -70.929 27.883 82.211 1.00 83.69 491 ILE A CA 1
ATOM 3779 C C . ILE A 1 491 ? -71.951 27.932 83.353 1.00 83.69 491 ILE A C 1
ATOM 3781 O O . ILE A 1 491 ? -72.160 26.926 84.028 1.00 83.69 491 ILE A O 1
ATOM 3785 N N . MET A 1 492 ? -72.533 29.108 83.587 1.00 82.06 492 MET A N 1
ATOM 3786 C CA . MET A 1 492 ? -73.616 29.308 84.563 1.00 82.06 492 MET A CA 1
ATOM 3787 C C . MET A 1 492 ? -74.989 29.257 83.884 1.00 82.06 492 MET A C 1
ATOM 3789 O O . MET A 1 492 ? -75.892 28.583 84.367 1.00 82.06 492 MET A O 1
ATOM 3793 N N . ASP A 1 493 ? -75.099 29.870 82.704 1.00 85.19 493 ASP A N 1
ATOM 3794 C CA . ASP A 1 493 ? -76.300 29.839 81.872 1.00 85.19 493 ASP A CA 1
ATOM 3795 C C . ASP A 1 493 ? -76.127 28.862 80.706 1.00 85.19 493 ASP A C 1
ATOM 3797 O O . ASP A 1 493 ? -75.021 28.644 80.201 1.00 85.19 493 ASP A O 1
ATOM 3801 N N . CYS A 1 494 ? -77.231 28.286 80.232 1.00 83.19 494 CYS A N 1
ATOM 3802 C CA . CYS A 1 494 ? -77.235 27.432 79.054 1.00 83.19 494 CYS A CA 1
ATOM 3803 C C . CYS A 1 494 ? -76.745 28.225 77.826 1.00 83.19 494 CYS A C 1
ATOM 3805 O O . CYS A 1 494 ? -77.448 29.138 77.385 1.00 83.19 494 CYS A O 1
ATOM 3807 N N . PRO A 1 495 ? -75.623 27.843 77.180 1.00 82.69 495 PRO A N 1
ATOM 3808 C CA . PRO A 1 495 ? -75.066 28.596 76.050 1.00 82.69 495 PRO A CA 1
ATOM 3809 C C . PRO A 1 495 ? -75.960 28.643 74.801 1.00 82.69 495 PRO A C 1
ATOM 3811 O O . PRO A 1 495 ? -75.661 29.371 73.859 1.00 82.69 495 PRO A O 1
ATOM 3814 N N . VAL A 1 496 ? -77.023 27.832 74.765 1.00 83.56 496 VAL A N 1
ATOM 3815 C CA . VAL A 1 496 ? -77.950 27.728 73.630 1.00 83.56 496 VAL A CA 1
ATOM 3816 C C . VAL A 1 496 ? -79.208 28.574 73.841 1.00 83.56 496 VAL A C 1
ATOM 3818 O O . VAL A 1 496 ? -79.654 29.228 72.903 1.00 83.56 496 VAL A O 1
ATOM 3821 N N . CYS A 1 497 ? -79.796 28.561 75.044 1.00 85.44 497 CYS A N 1
ATOM 3822 C CA . CYS A 1 497 ? -81.081 29.221 75.323 1.00 85.44 497 CYS A CA 1
ATOM 3823 C C . CYS A 1 497 ? -81.031 30.312 76.405 1.00 85.44 497 CYS A C 1
ATOM 3825 O O . CYS A 1 497 ? -82.034 30.989 76.605 1.00 85.44 497 CYS A O 1
ATOM 3827 N N . GLY A 1 498 ? -79.895 30.500 77.085 1.00 79.94 498 GLY A N 1
ATOM 3828 C CA . GLY A 1 498 ? -79.689 31.551 78.089 1.00 79.94 498 GLY A CA 1
ATOM 3829 C C . GLY A 1 498 ? -80.383 31.322 79.436 1.00 79.94 498 GLY A C 1
ATOM 3830 O O . GLY A 1 498 ? -80.466 32.247 80.232 1.00 79.94 498 GLY A O 1
ATOM 3831 N N . THR A 1 499 ? -80.919 30.124 79.684 1.00 85.25 499 THR A N 1
ATOM 3832 C CA . THR A 1 499 ? -81.562 29.764 80.960 1.00 85.25 499 THR A CA 1
ATOM 3833 C C . THR A 1 499 ? -80.515 29.438 82.023 1.00 85.25 499 THR A C 1
ATOM 3835 O O . THR A 1 499 ? -79.574 28.706 81.710 1.00 85.25 499 THR A O 1
ATOM 3838 N N . ASP A 1 500 ? -80.706 29.915 83.257 1.00 83.12 500 ASP A N 1
ATOM 3839 C CA . ASP A 1 500 ? -79.858 29.568 84.408 1.00 83.12 500 ASP A CA 1
ATOM 3840 C C . ASP A 1 500 ? -79.876 28.051 84.625 1.00 83.12 500 ASP A C 1
ATOM 3842 O O . ASP A 1 500 ? -80.934 27.448 84.822 1.00 83.12 500 ASP A O 1
ATOM 3846 N N . LEU A 1 501 ? -78.703 27.418 84.566 1.00 83.75 501 LEU A N 1
ATOM 3847 C CA . LEU A 1 501 ? -78.581 25.968 84.681 1.00 83.75 501 LEU A CA 1
ATOM 3848 C C . LEU A 1 501 ? -78.952 25.438 86.075 1.00 83.75 501 LEU A C 1
ATOM 3850 O O . LEU A 1 501 ? -79.198 24.239 86.192 1.00 83.75 501 LEU A O 1
ATOM 3854 N N . ALA A 1 502 ? -79.022 26.290 87.104 1.00 78.56 502 ALA A N 1
ATOM 3855 C CA . ALA A 1 502 ? -79.489 25.915 88.439 1.00 78.56 502 ALA A CA 1
ATOM 3856 C C . ALA A 1 502 ? -81.009 25.668 88.504 1.00 78.56 502 ALA A C 1
ATOM 3858 O O . ALA A 1 502 ? -81.476 24.960 89.395 1.00 78.56 502 ALA A O 1
ATOM 3859 N N . GLU A 1 503 ? -81.781 26.221 87.561 1.00 78.81 503 GLU A N 1
ATOM 3860 C CA . GLU A 1 503 ? -83.247 26.111 87.518 1.00 78.81 503 GLU A CA 1
ATOM 3861 C C . GLU A 1 503 ? -83.748 25.031 86.537 1.00 78.81 503 GLU A C 1
ATOM 3863 O O . GLU A 1 503 ? -84.955 24.802 86.413 1.00 78.81 503 GLU A O 1
ATOM 3868 N N . VAL A 1 504 ? -82.840 24.346 85.830 1.00 81.88 504 VAL A N 1
ATOM 3869 C CA . VAL A 1 504 ? -83.186 23.365 84.789 1.00 81.88 504 VAL A CA 1
ATOM 3870 C C . VAL A 1 504 ? -83.207 21.938 85.362 1.00 81.88 504 VAL A C 1
ATOM 3872 O O . VAL A 1 504 ? -82.235 21.529 85.997 1.00 81.88 504 VAL A O 1
ATOM 3875 N N . PRO A 1 505 ? -84.270 21.139 85.124 1.00 80.19 505 PRO A N 1
ATOM 3876 C CA . PRO A 1 505 ? -84.317 19.748 85.574 1.00 80.19 505 PRO A CA 1
ATOM 3877 C C . PRO A 1 505 ? -83.246 18.875 84.899 1.00 80.19 505 PRO A C 1
ATOM 3879 O O . PRO A 1 505 ? -82.799 19.163 83.786 1.00 80.19 505 PRO A O 1
ATOM 3882 N N . ALA A 1 506 ? -82.874 17.776 85.563 1.00 82.12 506 ALA A N 1
ATOM 3883 C CA . ALA A 1 506 ? -81.927 16.791 85.043 1.00 82.12 506 ALA A CA 1
ATOM 3884 C C . ALA A 1 506 ? -82.336 16.252 83.659 1.00 82.12 506 ALA A C 1
ATOM 3886 O O . ALA A 1 506 ? -83.523 16.105 83.349 1.00 82.12 506 ALA A O 1
ATOM 3887 N N . ASP A 1 507 ? -81.345 15.941 82.817 1.00 83.19 507 ASP A N 1
ATOM 3888 C CA . ASP A 1 507 ? -81.609 15.376 81.495 1.00 83.19 507 ASP A CA 1
ATOM 3889 C C . ASP A 1 507 ? -82.086 13.923 81.623 1.00 83.19 507 ASP A C 1
ATOM 3891 O O . ASP A 1 507 ? -81.349 13.059 82.092 1.00 83.19 507 ASP A O 1
ATOM 3895 N N . ALA A 1 508 ? -83.312 13.653 81.168 1.00 79.06 50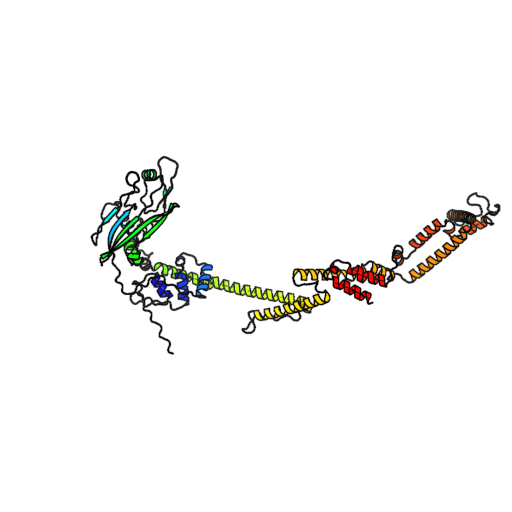8 ALA A N 1
ATOM 3896 C CA . ALA A 1 508 ? -83.972 12.354 81.313 1.00 79.06 508 ALA A CA 1
ATOM 3897 C C . ALA A 1 508 ? -83.286 11.194 80.567 1.00 79.06 508 ALA A C 1
ATOM 3899 O O . ALA A 1 508 ? -83.632 10.039 80.794 1.00 79.06 508 ALA A O 1
ATOM 3900 N N . LEU A 1 509 ? -82.363 11.476 79.638 1.00 80.56 509 LEU A N 1
ATOM 3901 C CA . LEU A 1 509 ? -81.583 10.435 78.972 1.00 80.56 509 LEU A CA 1
ATOM 3902 C C . LEU A 1 509 ? -80.283 10.148 79.725 1.00 80.56 509 LEU A C 1
ATOM 3904 O O . LEU A 1 509 ? -79.828 9.008 79.698 1.00 80.56 509 LEU A O 1
ATOM 3908 N N . LEU A 1 510 ? -79.675 11.149 80.367 1.00 77.31 510 LEU A N 1
ATOM 3909 C CA . LEU A 1 510 ? -78.387 11.011 81.057 1.00 77.31 510 LEU A CA 1
ATOM 3910 C C . LEU A 1 510 ? -78.500 10.778 82.567 1.00 77.31 510 LEU A C 1
ATOM 3912 O O . LEU A 1 510 ? -77.481 10.476 83.183 1.00 77.31 510 LEU A O 1
ATOM 3916 N N . ASP A 1 511 ? -79.698 10.926 83.144 1.00 79.19 511 ASP A N 1
ATOM 3917 C CA . ASP A 1 511 ? -79.955 10.872 84.591 1.00 79.19 511 ASP A CA 1
ATOM 3918 C C . ASP A 1 511 ? -78.976 11.760 85.391 1.00 79.19 511 ASP A C 1
ATOM 3920 O O . ASP A 1 511 ? -78.525 11.420 86.485 1.00 79.19 511 ASP A O 1
ATOM 3924 N N . SER A 1 512 ? -78.618 12.915 84.819 1.00 80.94 512 SER A N 1
ATOM 3925 C CA . SER A 1 512 ? -77.652 13.860 85.385 1.00 80.94 512 SER A CA 1
ATOM 3926 C C . SER A 1 512 ? -78.064 15.306 85.126 1.00 80.94 512 SER A C 1
ATOM 3928 O O . SER A 1 512 ? -78.633 15.611 84.072 1.00 80.94 512 SER A O 1
ATOM 3930 N N . ASP A 1 513 ? -77.701 16.208 86.036 1.00 84.69 513 ASP A N 1
ATOM 3931 C CA . ASP A 1 513 ? -77.922 17.645 85.870 1.00 84.69 513 ASP A CA 1
ATOM 3932 C C . ASP A 1 513 ? -77.207 18.178 84.621 1.00 84.69 513 ASP A C 1
ATOM 3934 O O . ASP A 1 513 ? -76.061 17.818 84.331 1.00 84.69 513 ASP A O 1
ATOM 3938 N N . ILE A 1 514 ? -77.862 19.075 83.877 1.00 83.12 514 ILE A N 1
ATOM 3939 C CA . ILE A 1 514 ? -77.317 19.609 82.617 1.00 83.12 514 ILE A CA 1
ATOM 3940 C C . ILE A 1 514 ? -76.015 20.387 82.860 1.00 83.12 514 ILE A C 1
ATOM 3942 O O . ILE A 1 514 ? -75.082 20.282 82.062 1.00 83.12 514 ILE A O 1
ATOM 3946 N N . ALA A 1 515 ? -75.908 21.103 83.985 1.00 83.00 515 ALA A N 1
ATOM 3947 C CA . ALA A 1 515 ? -74.670 21.762 84.405 1.00 83.00 515 ALA A CA 1
ATOM 3948 C C . ALA A 1 515 ? -73.511 20.764 84.570 1.00 83.00 515 ALA A C 1
ATOM 3950 O O . ALA A 1 515 ? -72.406 21.004 84.081 1.00 83.00 515 ALA A O 1
ATOM 3951 N N . ALA A 1 516 ? -73.774 19.617 85.203 1.00 82.75 516 ALA A N 1
ATOM 3952 C CA . ALA A 1 516 ? -72.785 18.562 85.388 1.00 82.75 516 ALA A CA 1
ATOM 3953 C C . ALA A 1 516 ? -72.403 17.913 84.048 1.00 82.75 516 ALA A C 1
ATOM 3955 O O . ALA A 1 516 ? -71.220 17.727 83.774 1.00 82.75 516 ALA A O 1
ATOM 3956 N N . ALA A 1 517 ? -73.375 17.647 83.170 1.00 82.75 517 ALA A N 1
ATOM 3957 C CA . ALA A 1 517 ? -73.123 17.093 81.839 1.00 82.75 517 ALA A CA 1
ATOM 3958 C C . ALA A 1 517 ? -72.287 18.034 80.947 1.00 82.75 517 ALA A C 1
ATOM 3960 O O . ALA A 1 517 ? -71.393 17.578 80.232 1.00 82.75 517 ALA A O 1
ATOM 3961 N N . LEU A 1 518 ? -72.524 19.350 81.018 1.00 84.06 518 LEU A N 1
ATOM 3962 C CA . LEU A 1 518 ? -71.721 20.360 80.321 1.00 84.06 518 LEU A CA 1
ATOM 3963 C C . LEU A 1 518 ? -70.303 20.467 80.903 1.00 84.06 518 LEU A C 1
ATOM 3965 O O . LEU A 1 518 ? -69.347 20.571 80.135 1.00 84.06 518 LEU A O 1
ATOM 3969 N N . GLN A 1 519 ? -70.133 20.373 82.227 1.00 83.12 519 GLN A N 1
ATOM 3970 C CA . GLN A 1 519 ? -68.800 20.320 82.842 1.00 83.12 519 GLN A CA 1
ATOM 3971 C C . GLN A 1 519 ? -68.026 19.049 82.472 1.00 83.12 519 GLN A C 1
ATOM 3973 O O . GLN A 1 519 ? -66.840 19.127 82.153 1.00 83.12 519 GLN A O 1
ATOM 3978 N N . ILE A 1 520 ? -68.687 17.889 82.440 1.00 82.75 520 ILE A N 1
ATOM 3979 C CA . ILE A 1 520 ? -68.090 16.640 81.948 1.00 82.75 520 ILE A CA 1
ATOM 3980 C C . ILE A 1 520 ? -67.676 16.804 80.477 1.00 82.75 520 ILE A C 1
ATOM 3982 O O . ILE A 1 520 ? -66.575 16.406 80.098 1.00 82.75 520 ILE A O 1
ATOM 3986 N N . GLY A 1 521 ? -68.510 17.458 79.662 1.00 81.38 521 GLY A N 1
ATOM 3987 C CA . GLY A 1 521 ? -68.209 17.791 78.268 1.00 81.38 521 GLY A CA 1
ATOM 3988 C C . GLY A 1 521 ? -67.021 18.748 78.082 1.00 81.38 521 GLY A C 1
ATOM 3989 O O . GLY A 1 521 ? -66.279 18.603 77.112 1.00 81.38 521 GLY A O 1
ATOM 3990 N N . LEU A 1 522 ? -66.788 19.684 79.011 1.00 81.00 522 LEU A N 1
ATOM 3991 C CA . LEU A 1 522 ? -65.597 20.552 79.009 1.00 81.00 522 LEU A CA 1
ATOM 3992 C C . LEU A 1 522 ? -64.302 19.764 79.251 1.00 81.00 522 LEU A C 1
ATOM 3994 O O . LEU A 1 522 ? -63.273 20.078 78.656 1.00 81.00 522 LEU A O 1
ATOM 3998 N N . GLY A 1 523 ? -64.346 18.753 80.124 1.00 74.62 523 GLY A N 1
ATOM 3999 C CA . GLY A 1 523 ? -63.205 17.878 80.416 1.00 74.62 523 GLY A CA 1
ATOM 4000 C C . GLY A 1 523 ? -63.016 16.736 79.412 1.00 74.62 523 GLY A C 1
ATOM 4001 O O . GLY A 1 523 ? -61.983 16.067 79.425 1.00 74.62 523 GLY A O 1
ATOM 4002 N N . ALA A 1 524 ? -64.001 16.489 78.544 1.00 78.31 524 ALA A N 1
ATOM 4003 C CA . ALA A 1 524 ? -63.959 15.403 77.579 1.00 78.31 524 ALA A CA 1
ATOM 4004 C C . ALA A 1 524 ? -63.029 15.720 76.397 1.00 78.31 524 ALA A C 1
ATOM 4006 O O . ALA A 1 524 ? -63.003 16.831 75.863 1.00 78.31 524 ALA A O 1
ATOM 4007 N N . HIS A 1 525 ? -62.301 14.699 75.933 1.00 74.81 525 HIS A N 1
ATOM 4008 C CA . HIS A 1 525 ? -61.469 14.797 74.733 1.00 74.81 525 HIS A CA 1
ATOM 4009 C C . HIS A 1 525 ? -62.308 15.235 73.522 1.00 74.81 525 HIS A C 1
ATOM 4011 O O . HIS A 1 525 ? -63.478 14.870 73.394 1.00 74.81 525 HIS A O 1
ATOM 4017 N N . SER A 1 526 ? -61.690 15.917 72.555 1.00 77.75 526 SER A N 1
ATOM 4018 C CA . SER A 1 526 ? -62.312 16.312 71.276 1.00 77.75 526 SER A CA 1
ATOM 4019 C C . SER A 1 526 ? -62.906 15.147 70.467 1.00 77.75 526 SER A C 1
ATOM 4021 O O . SER A 1 526 ? -63.646 15.367 69.516 1.00 77.75 526 SER A O 1
ATOM 4023 N N . ASP A 1 527 ? -62.625 13.901 70.846 1.00 82.19 527 ASP A N 1
ATOM 4024 C CA . ASP A 1 527 ? -63.193 12.706 70.225 1.00 82.19 527 ASP A CA 1
ATOM 4025 C C . ASP A 1 527 ? -64.644 12.464 70.654 1.00 82.19 527 ASP A C 1
ATOM 4027 O O . ASP A 1 527 ? -65.389 11.777 69.958 1.00 82.19 527 ASP A O 1
ATOM 4031 N N . ALA A 1 528 ? -65.071 13.039 71.781 1.00 80.00 528 ALA A N 1
ATOM 4032 C CA . ALA A 1 528 ? -66.445 12.961 72.263 1.00 80.00 528 ALA A CA 1
ATOM 4033 C C . ALA A 1 528 ? -67.446 13.780 71.445 1.00 80.00 528 ALA A C 1
ATOM 4035 O O . ALA A 1 528 ? -68.644 13.559 71.582 1.00 80.00 528 ALA A O 1
ATOM 4036 N N . THR A 1 529 ? -66.976 14.643 70.541 1.00 82.19 529 THR A N 1
ATOM 4037 C CA . THR A 1 529 ? -67.828 15.386 69.602 1.00 82.19 529 THR A CA 1
ATOM 4038 C C . THR A 1 529 ? -67.991 14.703 68.241 1.00 82.19 529 THR A C 1
ATOM 4040 O O . THR A 1 529 ? -68.770 15.189 67.426 1.00 82.19 529 THR A O 1
ATOM 4043 N N . LYS A 1 530 ? -67.290 13.588 67.984 1.00 84.06 530 LYS A N 1
ATOM 4044 C CA . LYS A 1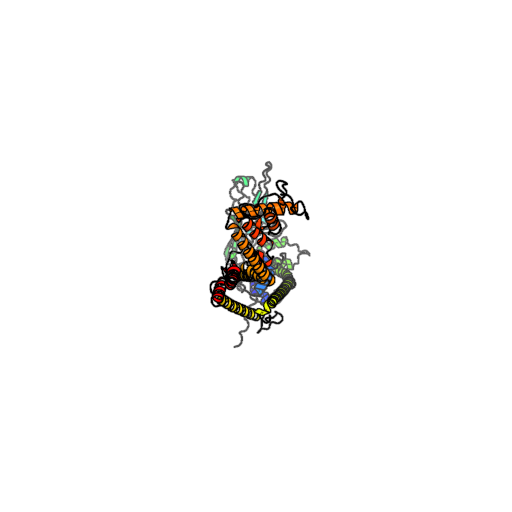 530 ? -67.264 12.891 66.685 1.00 84.06 530 LYS A CA 1
ATOM 4045 C C . LYS A 1 530 ? -68.152 11.645 66.694 1.00 84.06 530 LYS A C 1
ATOM 4047 O O . LYS A 1 530 ? -68.168 10.901 67.678 1.00 84.06 530 LYS A O 1
ATOM 4052 N N . SER A 1 531 ? -68.810 11.358 65.571 1.00 83.50 531 SER A N 1
ATOM 4053 C CA . SER A 1 531 ? -69.375 10.029 65.295 1.00 83.50 531 SER A CA 1
ATOM 4054 C C . SER A 1 531 ? -68.269 8.978 65.119 1.00 83.50 531 SER A C 1
ATOM 4056 O O . SER A 1 531 ? -67.097 9.314 64.965 1.00 83.50 531 SER A O 1
ATOM 4058 N N . LEU A 1 532 ? -68.621 7.687 65.115 1.00 83.12 532 LEU A N 1
ATOM 4059 C CA . LEU A 1 532 ? -67.633 6.606 64.982 1.00 83.12 532 LEU A CA 1
ATOM 4060 C C . LEU A 1 532 ? -66.879 6.650 63.637 1.00 83.12 532 LEU A C 1
ATOM 4062 O O . LEU A 1 532 ? -65.672 6.422 63.602 1.00 83.12 532 LEU A O 1
ATOM 4066 N N . ALA A 1 533 ? -67.565 7.003 62.544 1.00 85.69 533 ALA A N 1
ATOM 4067 C CA . ALA A 1 533 ? -66.949 7.149 61.223 1.00 85.69 533 ALA A CA 1
ATOM 4068 C C . ALA A 1 533 ? -66.028 8.381 61.146 1.00 85.69 533 ALA A C 1
ATOM 4070 O O . ALA A 1 533 ? -64.902 8.285 60.659 1.00 85.69 533 ALA A O 1
ATOM 4071 N N . GLU A 1 534 ? -66.473 9.521 61.685 1.00 86.81 534 GLU A N 1
ATOM 4072 C CA . GLU A 1 534 ? -65.658 10.742 61.766 1.00 86.81 534 GLU A CA 1
ATOM 4073 C C . GLU A 1 534 ? -64.444 10.546 62.676 1.00 86.81 534 GLU A C 1
ATOM 4075 O O . GLU A 1 534 ? -63.357 11.037 62.378 1.00 86.81 534 GLU A O 1
ATOM 4080 N N . TRP A 1 535 ? -64.605 9.800 63.772 1.00 89.88 535 TRP A N 1
ATOM 4081 C CA . TRP A 1 535 ? -63.507 9.443 64.659 1.00 89.88 535 TRP A CA 1
ATOM 4082 C C . TRP A 1 535 ? -62.489 8.556 63.948 1.00 89.88 535 TRP A C 1
ATOM 4084 O O . TRP A 1 535 ? -61.307 8.877 63.984 1.00 89.88 535 TRP A O 1
ATOM 4094 N N . GLN A 1 536 ? -62.924 7.505 63.243 1.00 89.62 536 GLN A N 1
ATOM 4095 C CA . GLN A 1 536 ? -62.022 6.618 62.503 1.00 89.62 536 GLN A CA 1
ATOM 4096 C C . GLN A 1 536 ? -61.212 7.384 61.449 1.00 89.62 536 GLN A C 1
ATOM 4098 O O . GLN A 1 536 ? -59.998 7.204 61.354 1.00 89.62 536 GLN A O 1
ATOM 4103 N N . GLN A 1 537 ? -61.862 8.257 60.675 1.00 90.12 537 GLN A N 1
ATOM 4104 C CA . GLN A 1 537 ? -61.181 9.065 59.664 1.00 90.12 537 GLN A CA 1
ATOM 4105 C C . GLN A 1 537 ? -60.209 10.068 60.301 1.00 90.12 537 GLN A C 1
ATOM 4107 O O . GLN A 1 537 ? -59.075 10.198 59.840 1.00 90.12 537 GLN A O 1
ATOM 4112 N N . ALA A 1 538 ? -60.621 10.739 61.380 1.00 88.31 538 ALA A N 1
ATOM 4113 C CA . ALA A 1 538 ? -59.770 11.683 62.097 1.00 88.31 538 ALA A CA 1
ATOM 4114 C C . ALA A 1 538 ? -58.570 10.991 62.761 1.00 88.31 538 ALA A C 1
ATOM 4116 O O . ALA A 1 538 ? -57.462 11.499 62.664 1.00 88.31 538 ALA A O 1
ATOM 4117 N N . ALA A 1 539 ? -58.768 9.828 63.385 1.00 89.19 539 ALA A N 1
ATOM 4118 C CA . ALA A 1 539 ? -57.713 9.039 64.016 1.00 89.19 539 ALA A CA 1
ATOM 4119 C C . ALA A 1 539 ? -56.711 8.499 62.984 1.00 89.19 539 ALA A C 1
ATOM 4121 O O . ALA A 1 539 ? -55.507 8.516 63.225 1.00 89.19 539 ALA A O 1
ATOM 4122 N N . ALA A 1 540 ? -57.186 8.069 61.809 1.00 88.06 540 ALA A N 1
ATOM 4123 C CA . ALA A 1 540 ? -56.314 7.660 60.711 1.00 88.06 540 ALA A CA 1
ATOM 4124 C C . ALA A 1 540 ? -55.495 8.837 60.148 1.00 88.06 540 ALA A C 1
ATOM 4126 O O . ALA A 1 540 ? -54.308 8.667 59.868 1.00 88.06 540 ALA A O 1
ATOM 4127 N N . SER A 1 541 ? -56.099 10.027 60.013 1.00 89.56 541 SER A N 1
ATOM 4128 C CA . SER A 1 541 ? -55.382 11.249 59.608 1.00 89.56 541 SER A CA 1
ATOM 4129 C C . SER A 1 541 ? -54.356 11.660 60.659 1.00 89.56 541 SER A C 1
ATOM 4131 O O . SER A 1 541 ? -53.204 11.897 60.322 1.00 89.56 541 SER A O 1
ATOM 4133 N N . GLU A 1 542 ? -54.745 11.652 61.936 1.00 90.69 542 GLU A N 1
ATOM 4134 C CA . GLU A 1 542 ? -53.873 11.972 63.068 1.00 90.69 542 GLU A CA 1
ATOM 4135 C C . GLU A 1 542 ? -52.668 11.031 63.110 1.00 90.69 542 GLU A C 1
ATOM 4137 O O . GLU A 1 542 ? -51.536 11.496 63.218 1.00 90.69 542 GLU A O 1
ATOM 4142 N N . LEU A 1 543 ? -52.879 9.717 62.973 1.00 90.25 543 LEU A N 1
ATOM 4143 C CA . LEU A 1 543 ? -51.784 8.750 62.912 1.00 90.25 543 LEU A CA 1
ATOM 4144 C C . LEU A 1 543 ? -50.877 9.030 61.708 1.00 90.25 543 LEU A C 1
ATOM 4146 O O . LEU A 1 543 ? -49.661 9.045 61.851 1.00 90.25 543 LEU A O 1
ATOM 4150 N N . ARG A 1 544 ? -51.448 9.313 60.532 1.00 88.88 544 ARG A N 1
ATOM 4151 C CA . ARG A 1 544 ? -50.677 9.601 59.315 1.00 88.88 544 ARG A CA 1
ATOM 4152 C C . ARG A 1 544 ? -49.836 10.874 59.421 1.00 88.88 544 ARG A C 1
ATOM 4154 O O . ARG A 1 544 ? -48.701 10.886 58.953 1.00 88.88 544 ARG A O 1
ATOM 4161 N N . GLU A 1 545 ? -50.392 11.931 60.001 1.00 89.31 545 GLU A N 1
ATOM 4162 C CA . GLU A 1 545 ? -49.719 13.219 60.194 1.00 89.31 545 GLU A CA 1
ATOM 4163 C C . GLU A 1 545 ? -48.649 13.151 61.285 1.00 89.31 545 GLU A C 1
ATOM 4165 O O . GLU A 1 545 ? -47.623 13.819 61.173 1.00 89.31 545 GLU A O 1
ATOM 4170 N N . SER A 1 546 ? -48.873 12.335 62.318 1.00 89.62 546 SER A N 1
ATOM 4171 C CA . SER A 1 546 ? -47.967 12.229 63.465 1.00 89.62 546 SER A CA 1
ATOM 4172 C C . SER A 1 546 ? -46.855 11.190 63.296 1.00 89.62 546 SER A C 1
ATOM 4174 O O . SER A 1 546 ? -45.901 11.212 64.069 1.00 89.62 546 SER A O 1
ATOM 4176 N N . LEU A 1 547 ? -46.939 10.313 62.287 1.00 90.38 547 LEU A N 1
ATOM 4177 C CA . LEU A 1 547 ? -45.924 9.295 62.007 1.00 90.38 547 LEU A CA 1
ATOM 4178 C C . LEU A 1 547 ? -44.533 9.910 61.733 1.00 90.38 547 LEU A C 1
ATOM 4180 O O . LEU A 1 547 ? -44.415 10.783 60.865 1.00 90.38 547 LEU A O 1
ATOM 4184 N N . PRO A 1 548 ? -43.469 9.405 62.390 1.00 90.31 548 PRO A N 1
ATOM 4185 C CA . PRO A 1 548 ? -42.083 9.711 62.047 1.00 90.31 548 PRO A CA 1
ATOM 4186 C C . PRO A 1 548 ? -41.781 9.466 60.565 1.00 90.31 548 PRO A C 1
ATOM 4188 O O . PRO A 1 548 ? -42.311 8.530 59.962 1.00 90.31 548 PRO A O 1
ATOM 4191 N N . GLU A 1 549 ? -40.891 10.277 59.982 1.00 85.81 549 GLU A N 1
ATOM 4192 C CA . GLU A 1 549 ? -40.511 10.180 58.560 1.00 85.81 549 GLU A CA 1
ATOM 4193 C C . GLU A 1 549 ? -40.029 8.773 58.170 1.00 85.81 549 GLU A C 1
ATOM 4195 O O . GLU A 1 549 ? -40.412 8.266 57.117 1.00 85.81 549 GLU A O 1
ATOM 4200 N N . SER A 1 550 ? -39.288 8.103 59.060 1.00 87.06 550 SER A N 1
ATOM 4201 C CA . SER A 1 550 ? -38.782 6.729 58.893 1.00 87.06 550 SER A CA 1
ATOM 4202 C C . SER A 1 550 ? -39.890 5.684 58.687 1.00 87.06 550 SER A C 1
ATOM 4204 O O . SER A 1 550 ? -39.671 4.645 58.067 1.00 87.06 550 SER A O 1
ATOM 4206 N N . LEU A 1 551 ? -41.103 5.951 59.182 1.00 87.06 551 LEU A N 1
ATOM 4207 C CA . LEU A 1 551 ? -42.234 5.024 59.138 1.00 87.06 551 LEU A CA 1
ATOM 4208 C C . LEU A 1 551 ? -43.244 5.354 58.033 1.00 87.06 551 LEU A C 1
ATOM 4210 O O . LEU A 1 551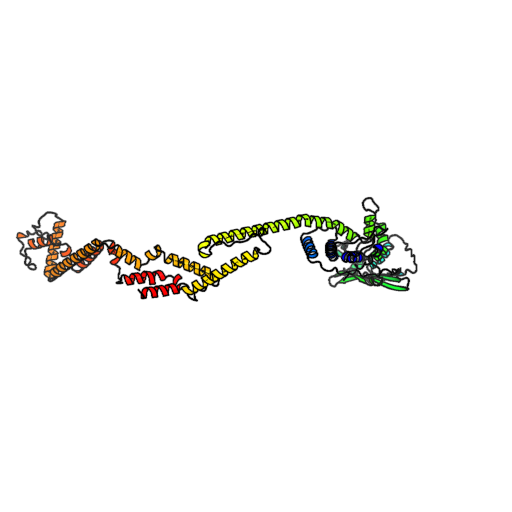 ? -44.024 4.482 57.641 1.00 87.06 551 LEU A O 1
ATOM 4214 N N . LYS A 1 552 ? -43.226 6.576 57.482 1.00 87.12 552 LYS A N 1
ATOM 4215 C CA . LYS A 1 552 ? -44.179 7.006 56.441 1.00 87.12 552 LYS A CA 1
ATOM 4216 C C . LYS A 1 552 ? -44.110 6.147 55.182 1.00 87.12 552 LYS A C 1
ATOM 4218 O O . LYS A 1 552 ? -45.149 5.875 54.581 1.00 87.12 552 LYS A O 1
ATOM 4223 N N . PHE A 1 553 ? -42.916 5.672 54.820 1.00 85.00 553 PHE A N 1
ATOM 4224 C CA . PHE A 1 553 ? -42.711 4.763 53.688 1.00 85.00 553 PHE A CA 1
ATOM 4225 C C . PHE A 1 553 ? -43.597 3.506 53.773 1.00 85.00 553 PHE A C 1
ATOM 4227 O O . PHE A 1 553 ? -44.095 3.017 52.759 1.00 85.00 553 PHE A O 1
ATOM 4234 N N . PHE A 1 554 ? -43.848 3.004 54.985 1.00 85.12 554 PHE A N 1
ATOM 4235 C CA . PHE A 1 554 ? -44.551 1.740 55.198 1.00 85.12 554 PHE A CA 1
ATOM 4236 C C . PHE A 1 554 ? -46.080 1.854 55.183 1.00 85.12 554 PHE A C 1
ATOM 4238 O O . PHE A 1 554 ? -46.755 0.829 55.190 1.00 85.12 554 PHE A O 1
ATOM 4245 N N . ILE A 1 555 ? -46.643 3.066 55.106 1.00 83.12 555 ILE A N 1
ATOM 4246 C CA . ILE A 1 555 ? -48.100 3.279 55.041 1.00 83.12 555 ILE A CA 1
ATOM 4247 C C . ILE A 1 555 ? -48.686 2.661 53.765 1.00 83.12 555 ILE A C 1
ATOM 4249 O O . ILE A 1 555 ? -49.716 1.987 53.806 1.00 83.12 555 ILE A O 1
ATOM 4253 N N . ASP A 1 556 ? -48.006 2.866 52.636 1.00 78.50 556 ASP A N 1
ATOM 4254 C CA . ASP A 1 556 ? -48.437 2.388 51.319 1.00 78.50 556 ASP A CA 1
ATOM 4255 C C . ASP A 1 556 ? -47.749 1.066 50.917 1.00 78.50 556 ASP A C 1
ATOM 4257 O O . ASP A 1 556 ? -48.064 0.473 49.879 1.00 78.50 556 ASP A O 1
ATOM 4261 N N . TYR A 1 557 ? -46.826 0.567 51.748 1.00 81.62 557 TYR A N 1
ATOM 4262 C CA . TYR A 1 557 ? -46.091 -0.667 51.497 1.00 81.62 557 TYR A CA 1
ATOM 4263 C C . TYR A 1 557 ? -46.954 -1.899 51.802 1.00 81.62 557 TYR A C 1
ATOM 4265 O O . TYR A 1 557 ? -47.138 -2.310 52.945 1.00 81.62 557 TYR A O 1
ATOM 4273 N N . LYS A 1 558 ? -47.498 -2.514 50.748 1.00 73.12 558 LYS A N 1
ATOM 4274 C CA . LYS A 1 558 ? -48.429 -3.654 50.858 1.00 73.12 558 LYS A CA 1
ATOM 4275 C C . LYS A 1 558 ? -47.756 -5.022 50.965 1.00 73.12 558 LYS A C 1
ATOM 4277 O O . LYS A 1 558 ? -48.449 -6.009 51.215 1.00 73.12 558 LYS A O 1
ATOM 4282 N N . ASN A 1 559 ? -46.450 -5.113 50.722 1.00 71.44 559 ASN A N 1
ATOM 4283 C CA . ASN A 1 559 ? -45.782 -6.403 50.612 1.00 71.44 559 ASN A CA 1
ATOM 4284 C C . ASN A 1 559 ? -45.359 -6.922 51.993 1.00 71.44 559 ASN A C 1
ATOM 4286 O O . ASN A 1 559 ? -44.793 -6.185 52.792 1.00 71.44 559 ASN A O 1
ATOM 4290 N N . ARG A 1 560 ? -45.635 -8.192 52.291 1.00 66.25 560 ARG A N 1
ATOM 4291 C CA . ARG A 1 560 ? -45.269 -8.835 53.568 1.00 66.25 560 ARG A CA 1
ATOM 4292 C C . ARG A 1 560 ? -44.137 -9.839 53.366 1.00 66.25 560 ARG A C 1
ATOM 4294 O O . ARG A 1 560 ? -44.221 -10.976 53.817 1.00 66.25 560 ARG A O 1
ATOM 4301 N N . SER A 1 561 ? -43.112 -9.422 52.636 1.00 77.19 561 SER A N 1
ATOM 4302 C CA . SER A 1 561 ? -41.930 -10.241 52.371 1.00 77.19 561 SER A CA 1
ATOM 4303 C C . SER A 1 561 ? -41.048 -10.334 53.615 1.00 77.19 561 SER A C 1
ATOM 4305 O O . SER A 1 561 ? -40.899 -9.351 54.344 1.00 77.19 561 SER A O 1
ATOM 4307 N N . SER A 1 562 ? -40.428 -11.493 53.853 1.00 85.00 562 SER A N 1
ATOM 4308 C CA . SER A 1 562 ? -39.381 -11.595 54.873 1.00 85.00 562 SER A CA 1
ATOM 4309 C C . SER A 1 562 ? -38.123 -10.826 54.442 1.00 85.00 562 SER A C 1
ATOM 4311 O O . SER A 1 562 ? -37.932 -10.531 53.262 1.00 85.00 562 SER A O 1
ATOM 4313 N N . ILE A 1 563 ? -37.225 -10.521 55.388 1.00 85.62 563 ILE A N 1
ATOM 4314 C CA . ILE A 1 563 ? -35.927 -9.888 55.079 1.00 85.62 563 ILE A CA 1
ATOM 4315 C C . ILE A 1 563 ? -35.138 -10.735 54.070 1.00 85.62 563 ILE A C 1
ATOM 4317 O O . ILE A 1 563 ? -34.541 -10.192 53.143 1.00 85.62 563 ILE A O 1
ATOM 4321 N N . LEU A 1 564 ? -35.179 -12.064 54.209 1.00 87.00 564 LEU A N 1
ATOM 4322 C CA . LEU A 1 564 ? -34.519 -12.985 53.282 1.00 87.00 564 LEU A CA 1
ATOM 4323 C C . LEU A 1 564 ? -35.142 -12.922 51.884 1.00 87.00 564 LEU A C 1
ATOM 4325 O O . LEU A 1 564 ? -34.407 -12.880 50.900 1.00 87.00 564 LEU A O 1
ATOM 4329 N N . ASP A 1 565 ? -36.470 -12.829 51.784 1.00 87.56 565 ASP A N 1
ATOM 4330 C CA . ASP A 1 565 ? -37.158 -12.680 50.497 1.00 87.56 565 ASP A CA 1
ATOM 4331 C C . ASP A 1 565 ? -36.832 -11.343 49.823 1.00 87.56 565 ASP A C 1
ATOM 4333 O O . ASP A 1 565 ? -36.717 -11.285 48.598 1.00 87.56 565 ASP A O 1
ATOM 4337 N N . LEU A 1 566 ? -36.652 -10.271 50.603 1.00 88.69 566 LEU A N 1
ATOM 4338 C CA . LEU A 1 566 ? -36.214 -8.969 50.091 1.00 88.69 566 LEU A CA 1
ATOM 4339 C C . LEU A 1 566 ? -34.779 -9.028 49.571 1.00 88.69 566 LEU A C 1
ATOM 4341 O O . LEU A 1 566 ? -34.510 -8.529 48.480 1.00 88.69 566 LEU A O 1
ATOM 4345 N N . CYS A 1 567 ? -33.867 -9.680 50.294 1.00 88.50 567 CYS A N 1
ATOM 4346 C CA . CYS A 1 567 ? -32.500 -9.869 49.817 1.00 88.50 567 CYS A CA 1
ATOM 4347 C C . CYS A 1 567 ? -32.459 -10.749 48.555 1.00 88.50 567 CYS A C 1
ATOM 4349 O O . CYS A 1 567 ? -31.766 -10.398 47.600 1.00 88.50 567 CYS A O 1
ATOM 4351 N N . LYS A 1 568 ? -33.246 -11.835 48.507 1.00 89.81 568 LYS A N 1
ATOM 4352 C CA . LYS A 1 568 ? -33.392 -12.683 47.312 1.00 89.81 568 LYS A CA 1
ATOM 4353 C C . LYS A 1 568 ? -33.903 -11.864 46.132 1.00 89.81 568 LYS A C 1
ATOM 4355 O O . LYS A 1 568 ? -33.315 -11.882 45.053 1.00 89.81 568 LYS A O 1
ATOM 4360 N N . SER A 1 569 ? -34.980 -11.113 46.351 1.00 89.75 569 SER A N 1
ATOM 4361 C CA . SER A 1 569 ? -35.591 -10.269 45.324 1.00 89.75 569 SER A CA 1
ATOM 4362 C C . SER A 1 569 ? -34.604 -9.227 44.813 1.00 89.75 569 SER A C 1
ATOM 4364 O O . SER A 1 569 ? -34.464 -9.083 43.606 1.00 89.75 569 SER A O 1
ATOM 4366 N N . ALA A 1 570 ? -33.844 -8.576 45.692 1.00 90.38 570 ALA A N 1
ATOM 4367 C CA . ALA A 1 570 ? -32.840 -7.603 45.286 1.00 90.38 570 ALA A CA 1
ATOM 4368 C C . ALA A 1 570 ? -31.691 -8.224 44.476 1.00 90.38 570 ALA A C 1
ATOM 4370 O O . ALA A 1 570 ? -31.442 -7.818 43.344 1.00 90.38 570 ALA A O 1
ATOM 4371 N N . TYR A 1 571 ? -30.973 -9.197 45.041 1.00 88.94 571 TYR A N 1
ATOM 4372 C CA . TYR A 1 571 ? -29.696 -9.651 44.480 1.00 88.94 571 TYR A CA 1
ATOM 4373 C C . TYR A 1 571 ? -29.834 -10.685 43.366 1.00 88.94 571 TYR A C 1
ATOM 4375 O O . TYR A 1 571 ? -28.957 -10.780 42.512 1.00 88.94 571 TYR A O 1
ATOM 4383 N N . VAL A 1 572 ? -30.913 -11.464 43.367 1.00 89.81 572 VAL A N 1
ATOM 4384 C CA . VAL A 1 572 ? -31.081 -12.589 42.439 1.00 89.81 572 VAL A CA 1
ATOM 4385 C C . VAL A 1 572 ? -32.065 -12.246 41.324 1.00 89.81 572 VAL A C 1
ATOM 4387 O O . VAL A 1 572 ? -31.866 -12.662 40.184 1.00 89.81 572 VAL A O 1
ATOM 4390 N N . ILE A 1 573 ? -33.103 -11.461 41.632 1.00 88.31 573 ILE A N 1
ATOM 4391 C CA . ILE A 1 573 ? -34.162 -11.123 40.673 1.00 88.31 573 ILE A CA 1
ATOM 4392 C C . ILE A 1 573 ? -33.941 -9.730 40.084 1.00 88.31 573 ILE A C 1
ATOM 4394 O O . ILE A 1 573 ? -33.825 -9.603 38.872 1.00 88.31 573 ILE A O 1
ATOM 4398 N N . GLU A 1 574 ? -33.886 -8.686 40.911 1.00 90.94 574 GLU A N 1
ATOM 4399 C CA . GLU A 1 574 ? -33.835 -7.288 40.470 1.00 90.94 574 GLU A CA 1
ATOM 4400 C C . GLU A 1 574 ? -32.474 -6.929 39.855 1.00 90.94 574 GLU A C 1
ATOM 4402 O O . GLU A 1 574 ? -32.438 -6.411 38.740 1.00 90.94 574 GLU A O 1
ATOM 4407 N N . ALA A 1 575 ? -31.363 -7.256 40.528 1.00 89.12 575 ALA A N 1
ATOM 4408 C CA . ALA A 1 575 ? -30.005 -6.959 40.056 1.00 89.12 575 ALA A CA 1
ATOM 4409 C C . ALA A 1 575 ? -29.649 -7.673 38.741 1.00 89.12 575 ALA A C 1
ATOM 4411 O O . ALA A 1 575 ? -28.887 -7.152 37.933 1.00 89.12 575 ALA A O 1
ATOM 4412 N N . LEU A 1 576 ? -30.219 -8.862 38.520 1.00 89.88 576 LEU A N 1
ATOM 4413 C CA . LEU A 1 576 ? -29.943 -9.714 37.358 1.00 89.88 576 LEU A CA 1
ATOM 4414 C C . LEU A 1 576 ? -31.089 -9.698 36.337 1.00 89.88 576 LEU A C 1
ATOM 4416 O O . LEU A 1 576 ? -31.173 -10.589 35.492 1.00 89.88 576 LEU A O 1
ATOM 4420 N N . LYS A 1 577 ? -32.001 -8.722 36.435 1.00 87.62 577 LYS A N 1
ATOM 4421 C CA . LYS A 1 577 ? -33.148 -8.577 35.526 1.00 87.62 577 LYS A CA 1
ATOM 4422 C C . LYS A 1 577 ? -32.755 -8.021 34.160 1.00 87.62 577 LYS A C 1
ATOM 4424 O O . LYS A 1 577 ? -33.486 -8.226 33.193 1.00 87.62 577 LYS A O 1
ATOM 4429 N N . ASP A 1 578 ? -31.663 -7.262 34.104 1.00 86.56 578 ASP A N 1
ATOM 4430 C CA . ASP A 1 578 ? -31.256 -6.554 32.896 1.00 86.56 578 ASP A CA 1
ATOM 4431 C C . ASP A 1 578 ? -30.937 -7.514 31.736 1.00 86.56 578 ASP A C 1
ATOM 4433 O O . ASP A 1 578 ? -30.490 -8.649 31.931 1.00 86.56 578 ASP A O 1
ATOM 4437 N N . ASN A 1 579 ? -31.151 -7.039 30.507 1.00 83.50 579 ASN A N 1
ATOM 4438 C CA . ASN A 1 579 ? -30.922 -7.810 29.288 1.00 83.50 579 ASN A CA 1
ATOM 4439 C C . ASN A 1 579 ? -29.467 -8.287 29.136 1.00 83.50 579 ASN A C 1
ATOM 4441 O O . ASN A 1 579 ? -29.245 -9.310 28.481 1.00 83.50 579 ASN A O 1
ATOM 4445 N N . CYS A 1 580 ? -28.485 -7.614 29.750 1.00 84.25 580 CYS A N 1
ATOM 4446 C CA . CYS A 1 580 ? -27.098 -8.085 29.755 1.00 84.25 580 CYS A CA 1
ATOM 4447 C C . CYS A 1 580 ? -26.954 -9.482 30.390 1.00 84.25 580 CYS A C 1
ATOM 4449 O O . CYS A 1 580 ? -26.165 -10.289 29.904 1.00 84.25 580 CYS A O 1
ATOM 4451 N N . PHE A 1 581 ? -27.781 -9.826 31.384 1.00 87.12 581 PHE A N 1
ATOM 4452 C CA . PHE A 1 581 ? -27.807 -11.150 32.018 1.00 87.12 581 PHE A CA 1
ATOM 4453 C C . PHE A 1 581 ? -28.742 -12.154 31.334 1.00 87.12 581 PHE A C 1
ATOM 4455 O O . PHE A 1 581 ? -28.747 -13.326 31.696 1.00 87.12 581 PHE A O 1
ATOM 4462 N N . ALA A 1 582 ? -29.528 -11.739 30.338 1.00 82.38 582 ALA A N 1
ATOM 4463 C CA . ALA A 1 582 ? -30.468 -12.620 29.639 1.00 82.38 582 ALA A CA 1
ATOM 4464 C C . ALA A 1 582 ? -29.835 -13.386 28.461 1.00 82.38 582 ALA A C 1
ATOM 4466 O O . ALA A 1 582 ? -30.434 -14.336 27.948 1.00 82.38 582 ALA A O 1
ATOM 4467 N N . THR A 1 583 ? -28.644 -12.969 28.025 1.00 83.50 583 THR A N 1
ATOM 4468 C CA . THR A 1 583 ? -27.955 -13.483 26.832 1.00 83.50 583 THR A CA 1
ATOM 4469 C C . THR A 1 583 ? -26.716 -14.294 27.218 1.00 83.50 583 THR A C 1
ATOM 4471 O O . THR A 1 583 ? -26.858 -15.341 27.852 1.00 83.50 583 THR A O 1
ATOM 4474 N N . ASP A 1 584 ? -25.513 -13.830 26.876 1.00 82.62 584 ASP A N 1
ATOM 4475 C CA . ASP A 1 584 ? -24.267 -14.586 27.044 1.00 82.62 584 ASP A CA 1
ATOM 4476 C C . ASP A 1 584 ? -23.900 -14.756 28.534 1.00 82.62 584 ASP A C 1
ATOM 4478 O O . ASP A 1 584 ? -23.255 -15.730 28.916 1.00 82.62 584 ASP A O 1
ATOM 4482 N N . LEU A 1 585 ? -24.394 -13.866 29.407 1.00 86.81 585 LEU A N 1
ATOM 4483 C CA . LEU A 1 585 ? -24.194 -13.913 30.863 1.00 86.81 585 LEU A CA 1
ATOM 4484 C C . LEU A 1 585 ? -25.311 -14.642 31.637 1.00 86.81 585 LEU A C 1
ATOM 4486 O O . LEU A 1 585 ? -25.281 -14.695 32.869 1.00 86.81 585 LEU A O 1
ATOM 4490 N N . ARG A 1 586 ? -26.274 -15.271 30.952 1.00 87.06 586 ARG A N 1
ATOM 4491 C CA . ARG A 1 586 ? -27.334 -16.093 31.575 1.00 87.06 586 ARG A CA 1
ATOM 4492 C C . ARG A 1 586 ? -26.844 -17.195 32.532 1.00 87.06 586 ARG A C 1
ATOM 4494 O O . ARG A 1 586 ? -27.523 -17.454 33.536 1.00 87.06 586 ARG A O 1
ATOM 4501 N N . PRO A 1 587 ? -25.699 -17.858 32.293 1.00 87.12 587 PRO A N 1
ATOM 4502 C CA . PRO A 1 587 ? -25.128 -18.795 33.257 1.00 87.12 587 PRO A CA 1
ATOM 4503 C C . PRO A 1 587 ? -24.878 -18.158 34.626 1.00 87.12 587 PRO A C 1
ATOM 4505 O O . PRO A 1 587 ? -25.172 -18.792 35.636 1.00 87.12 587 PRO A O 1
ATOM 4508 N N . LEU A 1 588 ? -24.437 -16.893 34.683 1.00 85.88 588 LEU A N 1
ATOM 4509 C CA . LEU A 1 588 ? -24.222 -16.180 35.947 1.00 85.88 588 LEU A CA 1
ATOM 4510 C C . LEU A 1 588 ? -25.534 -15.994 36.710 1.00 85.88 588 LEU A C 1
ATOM 4512 O O . LEU A 1 588 ? -25.579 -16.239 37.913 1.00 85.88 588 LEU A O 1
ATOM 4516 N N . GLN A 1 589 ? -26.620 -15.656 36.007 1.00 86.56 589 GLN A N 1
ATOM 4517 C CA . GLN A 1 589 ? -27.955 -15.587 36.601 1.00 86.56 589 GLN A CA 1
ATOM 4518 C C . GLN A 1 589 ? -28.366 -16.941 37.191 1.00 86.56 589 GLN A C 1
ATOM 4520 O O . GLN A 1 589 ? -28.813 -17.015 38.335 1.00 86.56 589 GLN A O 1
ATOM 4525 N N . SER A 1 590 ? -28.159 -18.025 36.444 1.00 85.12 590 SER A N 1
ATOM 4526 C CA . SER A 1 590 ? -28.504 -19.381 36.885 1.00 85.12 590 SER A CA 1
ATOM 4527 C C . SER A 1 590 ? -27.672 -19.829 38.092 1.00 85.12 590 SER A C 1
ATOM 4529 O O . SER A 1 590 ? -28.201 -20.441 39.020 1.00 85.12 590 SER A O 1
ATOM 4531 N N . CYS A 1 591 ? -26.377 -19.510 38.106 1.00 85.44 591 CYS A N 1
ATOM 4532 C CA . CYS A 1 591 ? -25.482 -19.786 39.226 1.00 85.44 591 CYS A CA 1
ATOM 4533 C C . CYS A 1 591 ? -25.852 -18.968 40.468 1.00 85.44 591 CYS A C 1
ATOM 4535 O O . CYS A 1 591 ? -25.872 -19.529 41.558 1.00 85.44 591 CYS A O 1
ATOM 4537 N N . ALA A 1 592 ? -26.212 -17.690 40.318 1.00 87.12 592 ALA A N 1
ATOM 4538 C CA . ALA A 1 592 ? -26.660 -16.853 41.430 1.00 87.12 592 ALA A CA 1
ATOM 4539 C C . ALA A 1 592 ? -27.945 -17.391 42.081 1.00 87.12 592 ALA A C 1
ATOM 4541 O O . ALA A 1 592 ? -28.023 -17.457 43.305 1.00 87.12 592 ALA A O 1
ATOM 4542 N N . HIS A 1 593 ? -28.915 -17.851 41.279 1.00 86.44 593 HIS A N 1
ATOM 4543 C CA . HIS A 1 593 ? -30.125 -18.501 41.797 1.00 86.44 593 HIS A CA 1
ATOM 4544 C C . HIS A 1 593 ? -29.788 -19.775 42.581 1.00 86.44 593 HIS A C 1
ATOM 4546 O O . HIS A 1 593 ? -30.242 -19.935 43.709 1.00 86.44 593 HIS A O 1
ATOM 4552 N N . LYS A 1 594 ? -28.936 -20.647 42.024 1.00 87.50 594 LYS A N 1
ATOM 4553 C CA . LYS A 1 594 ? -28.502 -21.883 42.697 1.00 87.50 594 LYS A CA 1
ATOM 4554 C C . LYS A 1 594 ? -27.744 -21.619 43.997 1.00 87.50 594 LYS A C 1
ATOM 4556 O O . LYS A 1 594 ? -27.952 -22.336 44.966 1.00 87.50 594 LYS A O 1
ATOM 4561 N N . LEU A 1 595 ? -26.857 -20.622 44.004 1.00 88.56 595 LEU A N 1
ATOM 4562 C CA . LEU A 1 595 ? -26.112 -20.217 45.196 1.00 88.56 595 LEU A CA 1
ATOM 4563 C C . LEU A 1 595 ? -27.055 -19.701 46.279 1.00 88.56 595 LEU A C 1
ATOM 4565 O O . LEU A 1 595 ? -26.888 -20.063 47.436 1.00 88.56 595 LEU A O 1
ATOM 4569 N N . TRP A 1 596 ? -28.053 -18.898 45.905 1.00 88.75 596 TRP A N 1
ATOM 4570 C CA . TRP A 1 596 ? -29.044 -18.401 46.852 1.00 88.75 596 TRP A CA 1
ATOM 4571 C C . TRP A 1 596 ? -29.925 -19.516 47.413 1.00 88.75 596 TRP A C 1
ATOM 4573 O O . TRP A 1 596 ? -30.185 -19.531 48.604 1.00 88.75 596 TRP A O 1
ATOM 4583 N N . ASP A 1 597 ? -30.375 -20.454 46.579 1.00 86.81 597 ASP A N 1
ATOM 4584 C CA . ASP A 1 597 ? -31.215 -21.570 47.031 1.00 86.81 597 ASP A CA 1
ATOM 4585 C C . ASP A 1 597 ? -30.445 -22.595 47.893 1.00 86.81 597 ASP A C 1
ATOM 4587 O O . ASP A 1 597 ? -31.063 -23.447 48.531 1.00 86.81 597 ASP A O 1
ATOM 4591 N N . ALA A 1 598 ? -29.109 -22.534 47.903 1.00 84.69 598 ALA A N 1
ATOM 4592 C CA . ALA A 1 598 ? -28.247 -23.344 48.764 1.00 84.69 598 ALA A CA 1
ATOM 4593 C C . ALA A 1 598 ? -27.931 -22.687 50.124 1.00 84.69 598 ALA A C 1
ATOM 4595 O O . ALA A 1 598 ? -27.404 -23.374 51.004 1.00 84.69 598 ALA A O 1
ATOM 4596 N N . LEU A 1 599 ? -28.207 -21.385 50.275 1.00 76.44 599 LEU A N 1
ATOM 4597 C CA . LEU A 1 599 ? -28.112 -20.623 51.527 1.00 76.44 599 LEU A CA 1
ATOM 4598 C C . LEU A 1 599 ? -29.413 -20.751 52.324 1.00 76.44 599 LEU A C 1
ATOM 4600 O O . LEU A 1 599 ? -29.308 -20.833 53.569 1.00 76.44 599 LEU A O 1
#

Radius of gyration: 62.4 Å; chains: 1; bounding box: 130×66×160 Å

pLDDT: mean 82.63, std 11.15, range [29.67, 97.94]

Organism: NCBI:txid1785162

InterPro domains:
  IPR027417 P-loop containing nucleoside triphosphate hydrolase [G3DSA:3.40.50.300] (103-489)
  IPR027417 P-loop containing nucleoside triphosphate hydrolase [SSF52540] (130-200)
  IPR038729 Rad50/SbcC-type AAA domain [PF13476] (130-240)

Secondary structure (DSSP, 8-state):
-PPPPP--PPPEEGGG--HHHHHHHHHTT--EEPGGG--EE----HHHHHHHHHHHT-GGG--TTSPP-HHHHHHHHHHHHSPPPP---S----TT------EEEEEEEES-BTTB-S--GGGPPPPPEEEE--SSS-----STTSSHHHHHHHHHHHHHSEEEETTEEEEE--SEEEEEE--TT-S--EEEEEETTSPPPPHHHHHHTTT------EEEEEEE-TT--EEEEEEEEEE-TTS-EEEEEESGGGG---HHHHHHHHHHHHHHTT---STTS-HHHHHHHHTT-HHHHHHHHHHHHHHHHIIIIIHHHHHHHHHHHHHHHHHHHHHHHHHHHHTHHHH-SPP----GGG--SSS-HHHHHHHHHHHHHHHHHHHHHHHHHHH-TT----SHHHHHHHHHHHHHHHHHTSHHHHHTSHHHHHHHHHHH--HHHHHHHHHHHHHHHHHHHHHHHHTTSHHHHHHHHHHHHHHHHHHHHSTT----B-TTT--BTTSSPPBTTTTB-HHHHHHHHHHS-GGGGS-HHHHHHHHHHHHHHHS-HHHHGGGS------HHHHHHIIIIIITT-SGGGTTTTHHHHHHHHHHHHT-

=== Feature glossary ===
The record interleaves many kinds of information about one protein. Here is each kind framed as the question it answers.

Q: Are the domains correctly placed relative to each other?
A: Predicted aligned error is AlphaFold's pairwise confidence. Unlike pLDDT (per-residue), PAE is per-residue-pair and captures whether two parts of the structure are correctly placed relative to each other. Units are ångströms of expected positional error.

Q: Which residues are in helices, strands, or loops?
A: Eight-state secondary structure (DSSP): H is the canonical α-helix, G the tighter 3₁₀-helix, I the wider π-helix; E/B are β-structure, T and S are turns and bends, and '-' is everything else. DSSP derives these from the pattern of main-chain N–H···O=C hydrogen bonds, not from the sequence.

Q: What if only a Cα trace is available?
A: P-SEA three-state annotation labels each residue as helix, strand, or coil based purely on the geometry of the Cα trace. It serves as a fallback when the full backbone (and thus DSSP) is unavailable.

Q: What are the backbone torsion angles?
A: φ (phi) and ψ (psi) are the two rotatable backbone dihedrals per residue: φ is the C(i-1)–N–Cα–C torsion, ψ is the N–Cα–C–N(i+1) torsion, both in degrees on (−180°, 180°]. α-helical residues cluster near (−60°, −45°); β-strand residues near (−120°, +130°). A Ramachandran plot is simply a scatter of (φ, ψ) for every residue.

Q: What known structures does this most resemble?
A: Structural nearest neighbors (via Foldseek easy-search vs the PDB). Reported per hit: target PDB id, E-value, and alignment TM-score. A TM-score above ~0.5 is the conventional threshold for 'same fold'.

Q: What family and function is it annotated with?
A: Database cross-references. InterPro integrates a dozen domain/family signature databases into unified entries with residue-range hits. GO terms attach function/process/location labels with evidence codes. CATH codes position the fold in a four-level structural taxonomy. Organism is the NCBI-taxonomy species name.

Q: Which residues are buried vs exposed?
A: Solvent accessibility: the surface area of each residue that a 1.4 Å water probe can touch, in Å². When only backbone atoms are present the absolute values are lower than full-atom SASA (side chains contribute most of the area) and are flagged as backbone-only.

Q: What do the diagnostic plots show?
A: Three diagnostic plots accompany the record. The Cα contact map visualizes the tertiary structure as a 2D adjacency matrix (8 Å cutoff, sequence-local contacts suppressed). The Ramachandran plot shows the distribution of backbone (φ, ψ) torsions, with points in the α and β basins reflecting secondary structure content. The PAE plot shows AlphaFold's inter-residue confidence as a color matrix.

Q: What is the amino-acid chain?
A: The amino-acid sequence is the protein's primary structure: the linear order of residues from the N-terminus to the C-terminus, written in one-letter code. Everything else here — the 3D coordinates, the secondary structure, the domain annotations — is ultimately a consequence of this string.

Q: What do the rendered images show?
A: The six renders are orthographic views along the three Cartesian axes in both directions. Representation (cartoon, sticks, or surface) and color scheme (sequence-rainbow or by-chain) vary across proteins so the training set covers all the common visualization conventions.

Q: Where is each backbone atom in 3D?
A: The mmCIF table is the protein's shape written out atom by atom. For each backbone N, Cα, C, and carbonyl O, it records an (x, y, z) coordinate triple in Å plus the residue type, chain letter, and residue number.

Q: How mobile is each atom in the crystal?
A: For experimental (PDB) structures, the B-factor (temperature factor) quantifies the positional spread of each atom in the crystal — a combination of thermal vibration and static disorder — in units of Å². High B-factors mark flexible loops or poorly resolved regions; low B-factors mark the rigid, well-ordered core.

Q: How big and how compact is the whole molecule?
A: Three whole-structure scalars: the radius of gyration (RMS distance of Cα from centroid, in Å), the count of Cα–Cα contacts (pairs closer than 8 Å and separated by more than four residues in sequence — i.e. tertiary, not local, contacts), and the bounding-box dimensions. Together they distinguish compact globular folds from extended fibres or disordered chains.

Q: What does the local fold look like, residue by residue?
A: A 3Di character summarizes, for each residue, the relative orientation of the Cα frame of its nearest spatial neighbor. Because it encodes fold topology rather than chemistry, 3Di alignments detect remote structural similarity that sequence alignment misses.

Q: How confident is the AlphaFold model at each residue?
A: For AlphaFold models, the B-factor field carries pLDDT — the model's own estimate of local accuracy on a 0–100 scale. Regions with pLDDT<50 should be treated as essentially unmodeled; they often correspond to intrinsically disordered segments.